Protein AF-0000000081359815 (afdb_homodimer)

Sequence (400 aa):
MDWKKIVKKVESFGQGLEFTFANTEEPLLNARNGKQDDYQICRSVARKHWDTMRAFYQKAAVAYSRGERAHAASLSETGKYYSKMAREADEKASREIFEARNKDIKNTVTIDLHGQHVKQAIGLLKLHLLLFTYIPSIQFLKVITGCGVDGPGKGKLKTSVLGLVVKEGIEWCEENAGTLLLRLDGLKEYSFVGGDDDPEMDWKKIVKKVESFGQGLEFTFANTEEPLLNARNGKQDDYQICRSVARKHWDTMRAFYQKAAVAYSRGERAHAASLSETGKYYSKMAREADEKASREIFEARNKDIKNTVTIDLHGQHVKQAIGLLKLHLLLFTYIPSIQFLKVITGCGVDGPGKGKLKTSVLGLVVKEGIEWCEENAGTLLLRLDGLKEYSFVGGDDDPE

Solvent-accessible surface area (backbone atoms only — not comparable to full-atom values): 21294 Å² total; per-residue (Å²): 126,66,56,65,62,51,36,49,35,48,49,63,31,38,69,64,44,44,66,70,64,47,80,66,72,82,65,83,65,78,65,77,63,64,83,72,60,48,55,55,61,45,39,43,64,18,49,52,27,45,51,52,15,50,52,27,42,52,53,14,51,52,31,41,76,72,67,37,54,68,61,15,50,53,30,38,51,52,15,52,50,27,44,52,51,16,50,54,35,41,51,51,24,47,48,51,50,39,48,66,60,32,68,78,50,81,20,50,45,61,46,44,43,52,88,46,55,56,71,60,36,50,48,53,48,51,49,51,55,56,56,38,32,73,34,64,60,43,34,29,41,33,41,29,38,41,38,40,93,87,34,72,70,65,14,70,45,41,46,52,50,48,50,52,36,57,73,63,66,46,52,68,48,74,79,48,69,28,28,37,39,33,50,48,82,33,85,61,86,59,67,75,68,77,49,84,68,68,80,126,125,67,55,66,61,50,37,47,36,48,48,64,31,38,68,65,43,44,65,71,65,45,79,66,73,80,65,81,67,78,64,74,67,62,84,72,59,48,54,55,59,47,39,43,65,17,49,52,27,44,52,51,16,50,51,26,42,50,52,14,51,52,30,41,77,72,66,36,55,69,61,15,50,54,31,39,51,52,14,50,52,26,44,53,51,15,49,52,37,40,51,51,24,47,49,50,51,37,47,67,60,32,69,80,48,79,19,50,44,62,45,44,43,53,90,47,55,56,72,60,36,49,48,55,49,52,49,52,56,58,58,38,30,72,35,63,59,43,34,30,42,32,41,28,38,40,36,42,92,89,33,72,68,67,15,70,45,42,47,52,53,50,50,52,36,56,74,64,66,46,51,68,48,73,80,48,67,28,30,37,38,32,50,47,81,33,85,62,85,57,67,74,63,77,49,86,67,70,79,126

Radius of gyration: 26.83 Å; Cα contacts (8 Å, |Δi|>4): 556; chains: 2; bounding box: 46×92×62 Å

Structure (mmCIF, N/CA/C/O backbone):
data_AF-0000000081359815-model_v1
#
loop_
_entity.id
_entity.type
_entity.pdbx_description
1 polymer 'SMR domain-containing protein isoform X1'
#
loop_
_atom_site.group_PDB
_atom_site.id
_atom_site.type_symbol
_atom_site.label_atom_id
_atom_site.label_alt_id
_atom_site.label_comp_id
_atom_site.label_asym_id
_atom_site.label_entity_id
_atom_site.label_seq_id
_atom_site.pdbx_PDB_ins_code
_atom_site.Cartn_x
_atom_site.Cartn_y
_atom_site.Cartn_z
_atom_site.occupancy
_atom_site.B_iso_or_equiv
_atom_site.auth_seq_id
_atom_site.auth_comp_id
_atom_site.auth_asym_id
_atom_site.auth_atom_id
_atom_site.pdbx_PDB_model_num
ATOM 1 N N . MET A 1 1 ? -7.145 -15.234 -10.781 1 45.88 1 MET A N 1
ATOM 2 C CA . MET A 1 1 ? -7.305 -13.844 -10.359 1 45.88 1 MET A CA 1
ATOM 3 C C . MET A 1 1 ? -7.41 -12.922 -11.562 1 45.88 1 MET A C 1
ATOM 5 O O . MET A 1 1 ? -6.68 -13.078 -12.539 1 45.88 1 MET A O 1
ATOM 9 N N . ASP A 1 2 ? -8.57 -12.516 -11.742 1 54.34 2 ASP A N 1
ATOM 10 C CA . ASP A 1 2 ? -8.703 -11.57 -12.852 1 54.34 2 ASP A CA 1
ATOM 11 C C . ASP A 1 2 ? -7.895 -10.305 -12.586 1 54.34 2 ASP A C 1
ATOM 13 O O . ASP A 1 2 ? -8.375 -9.383 -11.922 1 54.34 2 ASP A O 1
ATOM 17 N N . TRP A 1 3 ? -6.637 -10.422 -12.883 1 50.97 3 TRP A N 1
ATOM 18 C CA . TRP A 1 3 ? -5.688 -9.344 -12.625 1 50.97 3 TRP A CA 1
ATOM 19 C C . TRP A 1 3 ? -6.172 -8.039 -13.242 1 50.97 3 TRP A C 1
ATOM 21 O O . TRP A 1 3 ? -5.918 -6.957 -12.703 1 50.97 3 TRP A O 1
ATOM 31 N N . LYS A 1 4 ? -6.836 -8.227 -14.312 1 54.12 4 LYS A N 1
ATOM 32 C CA . LYS A 1 4 ? -7.348 -7.023 -14.961 1 54.12 4 LYS A CA 1
ATOM 33 C C . LYS A 1 4 ? -8.32 -6.281 -14.047 1 54.12 4 LYS A C 1
ATOM 35 O O . LYS A 1 4 ? -8.289 -5.051 -13.961 1 54.12 4 LYS A O 1
ATOM 40 N N . LYS A 1 5 ? -9.117 -7.105 -13.477 1 60.81 5 LYS A N 1
ATOM 41 C CA . LYS A 1 5 ? -10.102 -6.5 -12.578 1 60.81 5 LYS A CA 1
ATOM 42 C C . LYS A 1 5 ? -9.422 -5.867 -11.367 1 60.81 5 LYS A C 1
ATOM 44 O O . LYS A 1 5 ? -9.82 -4.789 -10.922 1 60.81 5 LYS A O 1
ATOM 49 N N . ILE A 1 6 ? -8.352 -6.402 -10.992 1 57.97 6 ILE A N 1
ATOM 50 C CA . ILE A 1 6 ? -7.613 -5.902 -9.836 1 57.97 6 ILE A CA 1
ATOM 51 C C . ILE A 1 6 ? -6.914 -4.59 -10.195 1 57.97 6 ILE A C 1
ATOM 53 O O . ILE A 1 6 ? -6.98 -3.617 -9.445 1 57.97 6 ILE A O 1
ATOM 57 N N . VAL A 1 7 ? -6.375 -4.504 -11.312 1 56.41 7 VAL A N 1
ATOM 58 C CA . VAL A 1 7 ? -5.652 -3.314 -11.758 1 56.41 7 VAL A CA 1
ATOM 59 C C . VAL A 1 7 ? -6.621 -2.141 -11.883 1 56.41 7 VAL A C 1
ATOM 61 O O . VAL A 1 7 ? -6.312 -1.026 -11.453 1 56.41 7 VAL A O 1
ATOM 64 N N . LYS A 1 8 ? -7.727 -2.432 -12.484 1 60.09 8 LYS A N 1
ATOM 65 C CA . LYS A 1 8 ? -8.719 -1.378 -12.672 1 60.09 8 LYS A CA 1
ATOM 66 C C . LYS A 1 8 ? -9.188 -0.821 -11.328 1 60.09 8 LYS A C 1
ATOM 68 O O . LYS A 1 8 ? -9.406 0.385 -11.195 1 60.09 8 LYS A O 1
ATOM 73 N N . LYS A 1 9 ? -9.242 -1.678 -10.492 1 61.84 9 LYS A N 1
ATOM 74 C CA . LYS A 1 9 ? -9.68 -1.272 -9.156 1 61.84 9 LYS A CA 1
ATOM 75 C C . LYS A 1 9 ? -8.617 -0.436 -8.453 1 61.84 9 LYS A C 1
ATOM 77 O O . LYS A 1 9 ? -8.93 0.573 -7.82 1 61.84 9 LYS A O 1
ATOM 82 N N . VAL A 1 10 ? -7.426 -0.801 -8.625 1 61.12 10 VAL A N 1
ATOM 83 C CA . VAL A 1 10 ? -6.316 -0.058 -8.039 1 61.12 10 VAL A CA 1
ATOM 84 C C . VAL A 1 10 ? -6.207 1.315 -8.695 1 61.12 10 VAL A C 1
ATOM 86 O O . VAL A 1 10 ? -6 2.322 -8.016 1 61.12 10 VAL A O 1
ATOM 89 N N . GLU A 1 11 ? -6.359 1.326 -9.969 1 58.09 11 GLU A N 1
ATOM 90 C CA . GLU A 1 11 ? -6.27 2.584 -10.703 1 58.09 11 GLU A CA 1
ATOM 91 C C . GLU A 1 11 ? -7.359 3.557 -10.266 1 58.09 11 GLU A C 1
ATOM 93 O O . GLU A 1 11 ? -7.109 4.758 -10.141 1 58.09 11 GLU A O 1
ATOM 98 N N . SER A 1 12 ? -8.461 3.066 -10.258 1 57.38 12 SER A N 1
ATOM 99 C CA . SER A 1 12 ? -9.562 3.918 -9.828 1 57.38 12 SER A CA 1
ATOM 100 C C . SER A 1 12 ? -9.312 4.477 -8.43 1 57.38 12 SER A C 1
ATOM 102 O O . SER A 1 12 ? -9.672 5.617 -8.141 1 57.38 12 SER A O 1
ATOM 104 N N . PHE A 1 13 ? -8.648 3.684 -7.715 1 58.06 13 PHE A N 1
ATOM 105 C CA . PHE A 1 13 ? -8.227 4.07 -6.371 1 58.06 13 PHE A CA 1
ATOM 106 C C . PHE A 1 13 ? -7.234 5.223 -6.426 1 58.06 13 PHE A C 1
ATOM 108 O O . PHE A 1 13 ? -7.328 6.168 -5.641 1 58.06 13 PHE A O 1
ATOM 115 N N . GLY A 1 14 ? -6.254 5.027 -7.277 1 56.94 14 GLY A N 1
ATOM 116 C CA . GLY A 1 14 ? -5.148 5.961 -7.418 1 56.94 14 GLY A CA 1
ATOM 117 C C . GLY A 1 14 ? -5.586 7.348 -7.852 1 56.94 14 GLY A C 1
ATOM 118 O O . GLY A 1 14 ? -4.941 8.344 -7.508 1 56.94 14 GLY A O 1
ATOM 119 N N . GLN A 1 15 ? -6.582 7.465 -8.68 1 53.34 15 GLN A N 1
ATOM 120 C CA . GLN A 1 15 ? -6.98 8.758 -9.227 1 53.34 15 GLN A CA 1
ATOM 121 C C . GLN A 1 15 ? -7.285 9.758 -8.117 1 53.34 15 GLN A C 1
ATOM 123 O O . GLN A 1 15 ? -7.031 10.953 -8.266 1 53.34 15 GLN A O 1
ATOM 128 N N . GLY A 1 16 ? -7.656 9.336 -6.98 1 48.97 16 GLY A N 1
ATOM 129 C CA . GLY A 1 16 ? -7.891 10.266 -5.891 1 48.97 16 GLY A CA 1
ATOM 130 C C . GLY A 1 16 ? -6.672 10.477 -5.012 1 48.97 16 GLY A C 1
ATOM 131 O O . GLY A 1 16 ? -6.527 11.531 -4.387 1 48.97 16 GLY A O 1
ATOM 132 N N . LEU A 1 17 ? -5.93 9.492 -5.035 1 55.75 17 LEU A N 1
ATOM 133 C CA . LEU A 1 17 ? -4.758 9.547 -4.168 1 55.75 17 LEU A CA 1
ATOM 134 C C . LEU A 1 17 ? -3.629 10.328 -4.832 1 55.75 17 LEU A C 1
ATOM 136 O O . LEU A 1 17 ? -2.76 10.875 -4.145 1 55.75 17 LEU A O 1
ATOM 140 N N . GLU A 1 18 ? -3.566 10.188 -6.172 1 52.34 18 GLU A N 1
ATOM 141 C CA . GLU A 1 18 ? -2.549 10.969 -6.871 1 52.34 18 GLU A CA 1
ATOM 142 C C . GLU A 1 18 ? -2.49 12.398 -6.348 1 52.34 18 GLU A C 1
ATOM 144 O O . GLU A 1 18 ? -1.418 13.008 -6.309 1 52.34 18 GLU A O 1
ATOM 149 N N . PHE A 1 19 ? -3.652 12.805 -6.09 1 45.56 19 PHE A N 1
ATOM 150 C CA . PHE A 1 19 ? -3.678 14.18 -5.594 1 45.56 19 PHE A CA 1
ATOM 151 C C . PHE A 1 19 ? -2.943 14.289 -4.262 1 45.56 19 PHE A C 1
ATOM 153 O O . PHE A 1 19 ? -2.381 15.336 -3.941 1 45.56 19 PHE A O 1
ATOM 160 N N . THR A 1 20 ? -3.141 13.211 -3.535 1 46.22 20 THR A N 1
ATOM 161 C CA . THR A 1 20 ? -2.535 13.328 -2.215 1 46.22 20 THR A CA 1
ATOM 162 C C . THR A 1 20 ? -1.015 13.414 -2.322 1 46.22 20 THR A C 1
ATOM 164 O O . THR A 1 20 ? -0.366 14.094 -1.528 1 46.22 20 THR A O 1
ATOM 167 N N . PHE A 1 21 ? -0.506 12.586 -3.225 1 44.91 21 PHE A N 1
ATOM 168 C CA . PHE A 1 21 ? 0.95 12.609 -3.305 1 44.91 21 PHE A CA 1
ATOM 169 C C . PHE A 1 21 ? 1.411 13.359 -4.551 1 44.91 21 PHE A C 1
ATOM 171 O O . PHE A 1 21 ? 2.592 13.32 -4.902 1 44.91 21 PHE A O 1
ATOM 178 N N . ALA A 1 22 ? 0.52 13.914 -5.254 1 40.59 22 ALA A N 1
ATOM 179 C CA . ALA A 1 22 ? 0.894 14.578 -6.5 1 40.59 22 ALA A CA 1
ATOM 180 C C . ALA A 1 22 ? 2.176 15.383 -6.328 1 40.59 22 ALA A C 1
ATOM 182 O O . ALA A 1 22 ? 2.41 15.969 -5.266 1 40.59 22 ALA A O 1
ATOM 183 N N . ASN A 1 23 ? 3.197 15.047 -7.18 1 39.53 23 ASN A N 1
ATOM 184 C CA . ASN A 1 23 ? 4.453 15.766 -7.336 1 39.53 23 ASN A CA 1
ATOM 185 C C . ASN A 1 23 ? 4.25 17.281 -7.223 1 39.53 23 ASN A C 1
ATOM 187 O O . ASN A 1 23 ? 3.529 17.875 -8.023 1 39.53 23 ASN A O 1
ATOM 191 N N . THR A 1 24 ? 4.156 17.734 -6.121 1 36.88 24 THR A N 1
ATOM 192 C CA . THR A 1 24 ? 4.242 19.172 -6.004 1 36.88 24 THR A CA 1
ATOM 193 C C . THR A 1 24 ? 5.297 19.734 -6.953 1 36.88 24 THR A C 1
ATOM 195 O O . THR A 1 24 ? 6.336 19.109 -7.172 1 36.88 24 THR A O 1
ATOM 198 N N . GLU A 1 25 ? 5.035 20.75 -7.754 1 37.25 25 GLU A N 1
ATOM 199 C CA . GLU A 1 25 ? 6.051 21.516 -8.477 1 37.25 25 GLU A CA 1
ATOM 200 C C . GLU A 1 25 ? 7.371 21.531 -7.719 1 37.25 25 GLU A C 1
ATOM 202 O O . GLU A 1 25 ? 7.43 21.125 -6.555 1 37.25 25 GLU A O 1
ATOM 207 N N . GLU A 1 26 ? 8.508 22.312 -8.18 1 36.88 26 GLU A N 1
ATOM 208 C CA . GLU A 1 26 ? 9.883 22.516 -7.754 1 36.88 26 GLU A CA 1
ATOM 209 C C . GLU A 1 26 ? 9.984 22.688 -6.242 1 36.88 26 GLU A C 1
ATOM 211 O O . GLU A 1 26 ? 9.367 23.594 -5.668 1 36.88 26 GLU A O 1
ATOM 216 N N . PRO A 1 27 ? 10.109 21.562 -5.574 1 37.97 27 PRO A N 1
ATOM 217 C CA . PRO A 1 27 ? 10.383 21.828 -4.164 1 37.97 27 PRO A CA 1
ATOM 218 C C . PRO A 1 27 ? 11.203 23.109 -3.953 1 37.97 27 PRO A C 1
ATOM 220 O O . PRO A 1 27 ? 12.055 23.438 -4.781 1 37.97 27 PRO A O 1
ATOM 223 N N . LEU A 1 28 ? 10.703 24.125 -3.461 1 38.22 28 LEU A N 1
ATOM 224 C CA . LEU A 1 28 ? 11.633 25.156 -3.014 1 38.22 28 LEU A CA 1
ATOM 225 C C . LEU A 1 28 ? 12.875 24.531 -2.383 1 38.22 28 LEU A C 1
ATOM 227 O O . LEU A 1 28 ? 12.828 24.047 -1.247 1 38.22 28 LEU A O 1
ATOM 231 N N . LEU A 1 29 ? 13.641 23.703 -3.137 1 37.12 29 LEU A N 1
ATOM 232 C CA . LEU A 1 29 ? 14.898 22.984 -2.922 1 37.12 29 LEU A CA 1
ATOM 233 C C . LEU A 1 29 ? 15.82 23.781 -2 1 37.12 29 LEU A C 1
ATOM 235 O O . LEU A 1 29 ? 16.891 23.297 -1.618 1 37.12 29 LEU A O 1
ATOM 239 N N . ASN A 1 30 ? 15.938 25.156 -2.172 1 36.94 30 ASN A N 1
ATOM 240 C CA . ASN A 1 30 ? 17.141 25.75 -1.586 1 36.94 30 ASN A CA 1
ATOM 241 C C . ASN A 1 30 ? 17.156 25.594 -0.069 1 36.94 30 ASN A C 1
ATOM 243 O O . ASN A 1 30 ? 17.891 26.297 0.625 1 36.94 30 ASN A O 1
ATOM 247 N N . ALA A 1 31 ? 16.188 25.25 0.562 1 34.91 31 ALA A N 1
ATOM 248 C CA . ALA A 1 31 ? 16.391 25.359 2.002 1 34.91 31 ALA A CA 1
ATOM 249 C C . ALA A 1 31 ? 17.375 24.312 2.508 1 34.91 31 ALA A C 1
ATOM 251 O O . ALA A 1 31 ? 16.984 23.203 2.879 1 34.91 31 ALA A O 1
ATOM 252 N N . ARG A 1 32 ? 18.469 24.016 1.939 1 37 32 ARG A N 1
ATOM 253 C CA . ARG A 1 32 ? 19.641 23.25 2.395 1 37 32 ARG A CA 1
ATOM 254 C C . ARG A 1 32 ? 19.797 23.375 3.906 1 37 32 ARG A C 1
ATOM 256 O O . ARG A 1 32 ? 20.766 22.844 4.469 1 37 32 ARG A O 1
ATOM 263 N N . ASN A 1 33 ? 19.547 24.578 4.484 1 37.06 33 ASN A N 1
ATOM 264 C CA . ASN A 1 33 ? 20.031 24.703 5.852 1 37.06 33 ASN A CA 1
ATOM 265 C C . ASN A 1 33 ? 19.266 23.781 6.805 1 37.06 33 ASN A C 1
ATOM 267 O O . ASN A 1 33 ? 18.188 23.297 6.473 1 37.06 33 ASN A O 1
ATOM 271 N N . GLY A 1 34 ? 19.438 23.75 8.188 1 39.88 34 GLY A N 1
ATOM 272 C CA . GLY A 1 34 ? 19.094 22.922 9.328 1 39.88 34 GLY A CA 1
ATOM 273 C C . GLY A 1 34 ? 17.625 22.562 9.375 1 39.88 34 GLY A C 1
ATOM 274 O O . GLY A 1 34 ? 16.781 23.281 8.797 1 39.88 34 GLY A O 1
ATOM 275 N N . LYS A 1 35 ? 17.125 21.125 9.586 1 51.62 35 LYS A N 1
ATOM 276 C CA . LYS A 1 35 ? 15.844 20.453 9.719 1 51.62 35 LYS A CA 1
ATOM 277 C C . LYS A 1 35 ? 14.766 21.406 10.234 1 51.62 35 LYS A C 1
ATOM 279 O O . LYS A 1 35 ? 13.617 21.359 9.789 1 51.62 35 LYS A O 1
ATOM 284 N N . GLN A 1 36 ? 15.055 22.156 11.211 1 53.03 36 GLN A N 1
ATOM 285 C CA . GLN A 1 36 ? 14.125 23.047 11.906 1 53.03 36 GLN A CA 1
ATOM 286 C C . GLN A 1 36 ? 13.688 24.203 11.008 1 53.03 36 GLN A C 1
ATOM 288 O O . GLN A 1 36 ? 12.523 24.594 11.023 1 53.03 36 GLN A O 1
ATOM 293 N N . ASP A 1 37 ? 14.539 24.719 10.18 1 55.94 37 ASP A N 1
ATOM 294 C CA . ASP A 1 37 ? 14.312 25.922 9.375 1 55.94 37 ASP A CA 1
ATOM 295 C C . ASP A 1 37 ? 13.414 25.625 8.18 1 55.94 37 ASP A C 1
ATOM 297 O O . ASP A 1 37 ? 12.602 26.453 7.781 1 55.94 37 ASP A O 1
ATOM 301 N N . ASP A 1 38 ? 13.328 24.344 7.773 1 63.19 38 ASP A N 1
ATOM 302 C CA . ASP A 1 38 ? 12.539 23.984 6.598 1 63.19 38 ASP A CA 1
ATOM 303 C C . ASP A 1 38 ? 11.055 23.922 6.93 1 63.19 38 ASP A C 1
ATOM 305 O O . ASP A 1 38 ? 10.219 24.344 6.125 1 63.19 38 ASP A O 1
ATOM 309 N N . TYR A 1 39 ? 10.812 23.75 8.133 1 73.69 39 TYR A N 1
ATOM 310 C CA . TYR A 1 39 ? 9.438 23.656 8.617 1 73.69 39 TYR A CA 1
ATOM 311 C C . TYR A 1 39 ? 8.75 25.016 8.586 1 73.69 39 TYR A C 1
ATOM 313 O O . TYR A 1 39 ? 7.613 25.125 8.125 1 73.69 39 TYR A O 1
ATOM 321 N N . GLN A 1 40 ? 9.5 25.953 9.055 1 76.88 40 GLN A N 1
ATOM 322 C CA . GLN A 1 40 ? 8.922 27.297 9.133 1 76.88 40 GLN A CA 1
ATOM 323 C C . GLN A 1 40 ? 8.758 27.906 7.738 1 76.88 40 GLN A C 1
ATOM 325 O O . GLN A 1 40 ? 7.785 28.609 7.48 1 76.88 40 GLN A O 1
ATOM 330 N N . ILE A 1 41 ? 9.68 27.5 6.953 1 79.25 41 ILE A N 1
ATOM 331 C CA . ILE A 1 41 ? 9.641 28.031 5.598 1 79.25 41 ILE A CA 1
ATOM 332 C C . ILE A 1 41 ? 8.445 27.453 4.844 1 79.25 41 ILE A C 1
ATOM 334 O O . ILE A 1 41 ? 7.707 28.172 4.176 1 79.25 41 ILE A O 1
ATOM 338 N N . CYS A 1 42 ? 8.18 26.219 5.094 1 79.88 42 CYS A N 1
ATOM 339 C CA . CYS A 1 42 ? 7.098 25.547 4.383 1 79.88 42 CYS A CA 1
ATOM 340 C C . CYS A 1 42 ? 5.742 26.078 4.828 1 79.88 42 CYS A C 1
ATOM 342 O O . CYS A 1 42 ? 4.809 26.156 4.031 1 79.88 42 CYS A O 1
ATOM 344 N N . ARG A 1 43 ? 5.793 26.578 6.004 1 89.56 43 ARG A N 1
ATOM 345 C CA . ARG A 1 43 ? 4.48 26.938 6.52 1 89.56 43 ARG A CA 1
ATOM 346 C C . ARG A 1 43 ? 4.293 28.453 6.527 1 89.56 43 ARG A C 1
ATOM 348 O O . ARG A 1 43 ? 3.273 28.953 7.008 1 89.56 43 ARG A O 1
ATOM 355 N N . SER A 1 44 ? 5.234 29.172 5.992 1 90.19 44 SER A N 1
ATOM 356 C CA . SER A 1 44 ? 5.188 30.625 6.008 1 90.19 44 SER A CA 1
ATOM 357 C C . SER A 1 44 ? 3.965 31.141 5.254 1 90.19 44 SER A C 1
ATOM 359 O O . SER A 1 44 ? 3.281 32.062 5.723 1 90.19 44 SER A O 1
ATOM 361 N N . VAL A 1 45 ? 3.707 30.531 4.129 1 91 45 VAL A N 1
ATOM 362 C CA . VAL A 1 45 ? 2.582 30.969 3.309 1 91 45 VAL A CA 1
ATOM 363 C C . VAL A 1 45 ? 1.273 30.75 4.062 1 91 45 VAL A C 1
ATOM 365 O O . VAL A 1 45 ? 0.433 31.641 4.145 1 91 45 VAL A O 1
ATOM 368 N N . ALA A 1 46 ? 1.172 29.609 4.617 1 92.31 46 ALA A N 1
ATOM 369 C CA . ALA A 1 46 ? -0.033 29.297 5.383 1 92.31 46 ALA A CA 1
ATOM 370 C C . ALA A 1 46 ? -0.197 30.25 6.566 1 92.31 46 ALA A C 1
ATOM 372 O O . ALA A 1 46 ? -1.293 30.75 6.816 1 92.31 46 ALA A O 1
ATOM 373 N N . ARG A 1 47 ? 0.854 30.562 7.219 1 92.94 47 ARG A N 1
ATOM 374 C CA . ARG A 1 47 ? 0.816 31.438 8.375 1 92.94 47 ARG A CA 1
ATOM 375 C C . ARG A 1 47 ? 0.334 32.844 7.984 1 92.94 47 ARG A C 1
ATOM 377 O O . ARG A 1 47 ? -0.488 33.438 8.68 1 92.94 47 ARG A O 1
ATOM 384 N N . LYS A 1 48 ? 0.869 33.25 6.914 1 93.94 48 LYS A N 1
ATOM 385 C CA . LYS A 1 48 ? 0.464 34.562 6.434 1 93.94 48 LYS A CA 1
ATOM 386 C C . LYS A 1 48 ? -1.036 34.625 6.152 1 93.94 48 LYS A C 1
ATOM 388 O O . LYS A 1 48 ? -1.712 35.562 6.523 1 93.94 48 LYS A O 1
ATOM 393 N N . HIS A 1 49 ? -1.513 33.562 5.547 1 95.12 49 HIS A N 1
ATOM 394 C CA . HIS A 1 49 ? -2.939 33.5 5.246 1 95.12 49 HIS A CA 1
ATOM 395 C C . HIS A 1 49 ? -3.77 33.438 6.523 1 95.12 49 HIS A C 1
ATOM 397 O O . HIS A 1 49 ? -4.805 34.094 6.633 1 95.12 49 HIS A O 1
ATOM 403 N N . TRP A 1 50 ? -3.301 32.719 7.477 1 95.38 50 TRP A N 1
ATOM 404 C CA . TRP A 1 50 ? -4.016 32.594 8.75 1 95.38 50 TRP A CA 1
ATOM 405 C C . TRP A 1 50 ? -4.039 33.938 9.461 1 95.38 50 TRP A C 1
ATOM 407 O O . TRP A 1 50 ? -5.062 34.344 10.031 1 95.38 50 TRP A O 1
ATOM 417 N N . ASP A 1 51 ? -2.93 34.594 9.438 1 96 51 ASP A N 1
ATOM 418 C CA . ASP A 1 51 ? -2.854 35.906 10.055 1 96 51 ASP A CA 1
ATOM 419 C C . ASP A 1 51 ? -3.826 36.906 9.391 1 96 51 ASP A C 1
ATOM 421 O O . ASP A 1 51 ? -4.535 37.625 10.07 1 96 51 ASP A O 1
ATOM 425 N N . THR A 1 52 ? -3.797 36.875 8.117 1 96.69 52 THR A N 1
ATOM 426 C CA . THR A 1 52 ? -4.707 37.719 7.367 1 96.69 52 THR A CA 1
ATOM 427 C C . THR A 1 52 ? -6.156 37.406 7.695 1 96.69 52 THR A C 1
ATOM 429 O O . THR A 1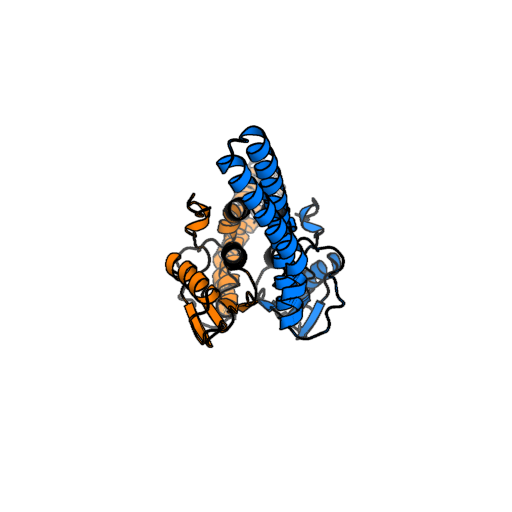 52 ? -6.98 38.281 7.883 1 96.69 52 THR A O 1
ATOM 432 N N . MET A 1 53 ? -6.492 36.125 7.758 1 97.19 53 MET A N 1
ATOM 433 C CA . MET A 1 53 ? -7.828 35.656 8.125 1 97.19 53 MET A CA 1
ATOM 434 C C . MET A 1 53 ? -8.242 36.219 9.484 1 97.19 53 MET A C 1
ATOM 436 O O . MET A 1 53 ? -9.32 36.781 9.617 1 97.19 53 MET A O 1
ATOM 440 N N . ARG A 1 54 ? -7.336 36.125 10.391 1 97.06 54 ARG A N 1
ATOM 441 C CA . ARG A 1 54 ? -7.617 36.594 11.75 1 97.06 54 ARG A CA 1
ATOM 442 C C . ARG A 1 54 ? -7.875 38.094 11.781 1 97.06 54 ARG A C 1
ATOM 444 O O . ARG A 1 54 ? -8.766 38.562 12.492 1 97.06 54 ARG A O 1
ATOM 451 N N . ALA A 1 55 ? -7.066 38.781 11.039 1 97.38 55 ALA A N 1
ATOM 452 C CA . ALA A 1 55 ? -7.242 40.219 10.961 1 97.38 55 ALA A CA 1
ATOM 453 C C . ALA A 1 55 ? -8.633 40.594 10.445 1 97.38 55 ALA A C 1
ATOM 455 O O . ALA A 1 55 ? -9.297 41.469 11 1 97.38 55 ALA A O 1
ATOM 456 N N . PHE A 1 56 ? -9.047 39.844 9.453 1 97.38 56 PHE A N 1
ATOM 457 C CA . PHE A 1 56 ? -10.336 40.156 8.859 1 97.38 56 PHE A CA 1
ATOM 458 C C . PHE A 1 56 ? -11.477 39.75 9.797 1 97.38 56 PHE A C 1
ATOM 460 O O . PHE A 1 56 ? -12.477 40.469 9.898 1 97.38 56 PHE A O 1
ATOM 467 N N . TYR A 1 57 ? -11.344 38.719 10.5 1 97.56 57 TYR A N 1
ATOM 468 C CA . TYR A 1 57 ? -12.375 38.312 11.453 1 97.56 57 TYR A CA 1
ATOM 469 C C . TYR A 1 57 ? -12.453 39.312 12.609 1 97.56 57 TYR A C 1
ATOM 471 O O . TYR A 1 57 ? -13.547 39.594 13.102 1 97.56 57 TYR A O 1
ATOM 479 N N . GLN A 1 58 ? -11.281 39.781 13.008 1 97.56 58 GLN A N 1
ATOM 480 C CA . GLN A 1 58 ? -11.258 40.781 14.062 1 97.56 58 GLN A CA 1
ATOM 481 C C . GLN A 1 58 ? -11.945 42.062 13.609 1 97.56 58 GLN A C 1
ATOM 483 O O . GLN A 1 58 ? -12.742 42.656 14.352 1 97.56 58 GLN A O 1
ATOM 488 N N . LYS A 1 59 ? -11.648 42.531 12.422 1 97.38 59 LYS A N 1
ATOM 489 C CA . LYS A 1 59 ? -12.289 43.719 11.859 1 97.38 59 LYS A CA 1
ATOM 490 C C . LYS A 1 59 ? -13.805 43.5 11.75 1 97.38 59 LYS A C 1
ATOM 492 O O . LYS A 1 59 ? -14.578 44.438 12 1 97.38 59 LYS A O 1
ATOM 497 N N . ALA A 1 60 ? -14.172 42.25 11.383 1 97.62 60 ALA A N 1
ATOM 498 C CA . ALA A 1 60 ? -15.594 41.938 11.258 1 97.62 60 ALA A CA 1
ATOM 499 C C . ALA A 1 60 ? -16.297 42.031 12.617 1 97.62 60 ALA A C 1
ATOM 501 O O . ALA A 1 60 ? -17.406 42.562 12.711 1 97.62 60 ALA A O 1
ATOM 502 N N . ALA A 1 61 ? -15.633 41.562 13.641 1 97.5 61 ALA A N 1
ATOM 503 C CA . ALA A 1 61 ? -16.188 41.625 14.992 1 97.5 61 ALA A CA 1
ATOM 504 C C . ALA A 1 61 ? -16.375 43.062 15.461 1 97.5 61 ALA A C 1
ATOM 506 O O . ALA A 1 61 ? -17.406 43.375 16.047 1 97.5 61 ALA A O 1
ATOM 507 N N . VAL A 1 62 ? -15.406 43.875 15.164 1 97.12 62 VAL A N 1
ATOM 508 C CA . VAL A 1 62 ? -15.469 45.281 15.539 1 97.12 62 VAL A CA 1
ATOM 509 C C . VAL A 1 62 ? -16.609 45.969 14.797 1 97.12 62 VAL A C 1
ATOM 511 O O . VAL A 1 62 ? -17.406 46.688 15.398 1 97.12 62 VAL A O 1
ATOM 514 N N . ALA A 1 63 ? -16.734 45.75 13.484 1 97.5 63 ALA A N 1
ATOM 515 C CA . ALA A 1 63 ? -17.812 46.312 12.68 1 97.5 63 ALA A CA 1
ATOM 516 C C . ALA A 1 63 ? -19.188 45.875 13.195 1 97.5 63 ALA A C 1
ATOM 518 O O . ALA A 1 63 ? -20.125 46.688 13.25 1 97.5 63 ALA A O 1
ATOM 519 N N . TYR A 1 64 ? -19.25 44.719 13.578 1 97.75 64 TYR A N 1
ATOM 520 C CA . TYR A 1 64 ? -20.516 44.188 14.094 1 97.75 64 TYR A CA 1
ATOM 521 C C . TYR A 1 64 ? -20.906 44.875 15.398 1 97.75 64 TYR A C 1
ATOM 523 O O . TYR A 1 64 ? -22.062 45.25 15.586 1 97.75 64 TYR A O 1
ATOM 531 N N . SER A 1 65 ? -19.906 45.062 16.266 1 97.31 65 SER A N 1
ATOM 532 C CA . SER A 1 65 ? -20.156 45.688 17.562 1 97.31 65 SER A CA 1
ATOM 533 C C . SER A 1 65 ? -20.578 47.125 17.391 1 97.31 65 SER A C 1
ATOM 535 O O . SER A 1 65 ? -21.297 47.688 18.234 1 97.31 65 SER A O 1
ATOM 537 N N . ARG A 1 66 ? -20.266 47.75 16.203 1 96.81 66 ARG A N 1
ATOM 538 C CA . ARG A 1 66 ? -20.609 49.156 15.898 1 96.81 66 ARG A CA 1
ATOM 539 C C . ARG A 1 66 ? -21.953 49.219 15.18 1 96.81 66 ARG A C 1
ATOM 541 O O . ARG A 1 66 ? -22.375 50.312 14.781 1 96.81 66 ARG A O 1
ATOM 548 N N . GLY A 1 67 ? -22.531 48.062 14.914 1 96.69 67 GLY A N 1
ATOM 549 C CA . GLY A 1 67 ? -23.828 48.031 14.273 1 96.69 67 GLY A CA 1
ATOM 550 C C . GLY A 1 67 ? -23.75 48 12.758 1 96.69 67 GLY A C 1
ATOM 551 O O . GLY A 1 67 ? -24.766 48.094 12.07 1 96.69 67 GLY A O 1
ATOM 552 N N . GLU A 1 68 ? -22.547 47.938 12.195 1 96.88 68 GLU A N 1
ATOM 553 C CA . GLU A 1 68 ? -22.328 47.875 10.75 1 96.88 68 GLU A CA 1
ATOM 554 C C . GLU A 1 68 ? -22.453 46.469 10.203 1 96.88 68 GLU A C 1
ATOM 556 O O . GLU A 1 68 ? -21.484 45.906 9.703 1 96.88 68 GLU A O 1
ATOM 561 N N . ARG A 1 69 ? -23.625 45.969 10.164 1 96.69 69 ARG A N 1
ATOM 562 C CA . ARG A 1 69 ? -23.891 44.562 9.906 1 96.69 69 ARG A CA 1
ATOM 563 C C . ARG A 1 69 ? -23.469 44.156 8.5 1 96.69 69 ARG A C 1
ATOM 565 O O . ARG A 1 69 ? -22.828 43.125 8.305 1 96.69 69 ARG A O 1
ATOM 572 N N . ALA A 1 70 ? -23.797 45.031 7.59 1 96.94 70 ALA A N 1
ATOM 573 C CA . ALA A 1 70 ? -23.453 44.75 6.203 1 96.94 70 ALA A CA 1
ATOM 574 C C . ALA A 1 70 ? -21.938 44.719 6 1 96.94 70 ALA A C 1
ATOM 576 O O . ALA A 1 70 ? -21.406 43.844 5.324 1 96.94 70 ALA A O 1
ATOM 577 N N . HIS A 1 71 ? -21.281 45.688 6.547 1 96.75 71 HIS A N 1
ATOM 578 C CA . HIS A 1 71 ? -19.828 45.781 6.465 1 96.75 71 HIS A CA 1
ATOM 579 C C . HIS A 1 71 ? -19.172 44.625 7.184 1 96.75 71 HIS A C 1
ATOM 581 O O . HIS A 1 71 ? -18.219 44.031 6.672 1 96.75 71 HIS A O 1
ATOM 587 N N . ALA A 1 72 ? -19.688 44.125 8.305 1 97.81 72 ALA A N 1
ATOM 588 C CA . ALA A 1 72 ? -19.203 43 9.062 1 97.81 72 ALA A CA 1
ATOM 589 C C . ALA A 1 72 ? -19.328 41.719 8.25 1 97.81 72 ALA A C 1
ATOM 591 O O . ALA A 1 72 ? -18.406 40.875 8.242 1 97.81 72 ALA A O 1
ATOM 592 N N . ALA A 1 73 ? -20.422 41.656 7.543 1 97.81 73 ALA A N 1
ATOM 593 C CA . ALA A 1 73 ? -20.656 40.469 6.715 1 97.81 73 ALA A CA 1
ATOM 594 C C . ALA A 1 73 ? -19.641 40.375 5.582 1 97.81 73 ALA A C 1
ATOM 596 O O . ALA A 1 73 ? -19.125 39.312 5.277 1 97.81 73 ALA A O 1
ATOM 597 N N . SER A 1 74 ? -19.375 41.531 5.027 1 97.19 74 SER A N 1
ATOM 598 C CA . SER A 1 74 ? -18.406 41.594 3.938 1 97.19 74 SER A CA 1
ATOM 599 C C . SER A 1 74 ? -17.016 41.188 4.426 1 97.19 74 SER A C 1
ATOM 601 O O . SER A 1 74 ? -16.312 40.438 3.773 1 97.19 74 SER A O 1
ATOM 603 N N . LEU A 1 75 ? -16.594 41.688 5.586 1 97.69 75 LEU A N 1
ATOM 604 C CA . LEU A 1 75 ? -15.305 41.375 6.172 1 97.69 75 LEU A CA 1
ATOM 605 C C . LEU A 1 75 ? -15.219 39.906 6.543 1 97.69 75 LEU A C 1
ATOM 607 O O . LEU A 1 75 ? -14.172 39.281 6.348 1 97.69 75 LEU A O 1
ATOM 611 N N . SER A 1 76 ? -16.297 39.312 7.008 1 97.69 76 SER A N 1
ATOM 612 C CA . SER A 1 76 ? -16.359 37.906 7.375 1 97.69 76 SER A CA 1
ATOM 613 C C . SER A 1 76 ? -16.188 37.031 6.152 1 97.69 76 SER A C 1
ATOM 615 O O . SER A 1 76 ? -15.523 36 6.215 1 97.69 76 SER A O 1
ATOM 617 N N . GLU A 1 77 ? -16.75 37.5 5.062 1 97.69 77 GLU A N 1
ATOM 618 C CA . GLU A 1 77 ? -16.609 36.75 3.822 1 97.69 77 GLU A CA 1
ATOM 619 C C . GLU A 1 77 ? -15.164 36.719 3.342 1 97.69 77 GLU A C 1
ATOM 621 O O . GLU A 1 77 ? -14.68 35.719 2.842 1 97.69 77 GLU A O 1
ATOM 626 N N . THR A 1 78 ? -14.555 37.844 3.504 1 96.56 78 THR A N 1
ATOM 627 C CA . THR A 1 78 ? -13.141 37.938 3.148 1 96.56 78 THR A CA 1
ATOM 628 C C . THR A 1 78 ? -12.305 37.031 4.066 1 96.56 78 THR A C 1
ATOM 630 O O . THR A 1 78 ? -11.352 36.406 3.621 1 96.56 78 THR A O 1
ATOM 633 N N . GLY A 1 79 ? -12.641 37 5.32 1 97.19 79 GLY A N 1
ATOM 634 C CA . GLY A 1 79 ? -11.984 36.094 6.254 1 97.19 79 GLY A CA 1
ATOM 635 C C . GLY A 1 79 ? -12.133 34.625 5.875 1 97.19 79 GLY A C 1
ATOM 636 O O . GLY A 1 79 ? -11.18 33.875 5.965 1 97.19 79 GLY A O 1
ATOM 637 N N . LYS A 1 80 ? -13.367 34.344 5.434 1 97.38 80 LYS A N 1
ATOM 638 C CA . LYS A 1 80 ? -13.633 32.969 4.98 1 97.38 80 LYS A CA 1
ATOM 639 C C . LYS A 1 80 ? -12.766 32.625 3.771 1 97.38 80 LYS A C 1
ATOM 641 O O . LYS A 1 80 ? -12.273 31.5 3.66 1 97.38 80 LYS A O 1
ATOM 646 N N . TYR A 1 81 ? -12.641 33.594 2.93 1 95.88 81 TYR A N 1
ATOM 647 C CA . TYR A 1 81 ? -11.789 33.406 1.758 1 95.88 81 TYR A CA 1
ATOM 648 C C . TYR A 1 81 ? -10.359 33.094 2.168 1 95.88 81 TYR A C 1
ATOM 650 O O . TYR A 1 81 ? -9.758 32.125 1.667 1 95.88 81 TYR A O 1
ATOM 658 N N . TYR A 1 82 ? -9.797 33.781 3.082 1 95.62 82 TYR A N 1
ATOM 659 C CA . TYR A 1 82 ? -8.422 33.562 3.504 1 95.62 82 TYR A CA 1
ATOM 660 C C . TYR A 1 82 ? -8.289 32.281 4.336 1 95.62 82 TYR A C 1
ATOM 662 O O . TYR A 1 82 ? -7.238 31.641 4.34 1 95.62 82 TYR A O 1
ATOM 670 N N . SER A 1 83 ? -9.344 31.922 4.992 1 96.31 83 SER A N 1
ATOM 671 C CA . SER A 1 83 ? -9.352 30.641 5.684 1 96.31 83 SER A CA 1
ATOM 672 C C . SER A 1 83 ? -9.148 29.484 4.707 1 96.31 83 SER A C 1
ATOM 674 O O . SER A 1 83 ? -8.359 28.578 4.961 1 96.31 83 SER A O 1
ATOM 676 N N . LYS A 1 84 ? -9.875 29.562 3.631 1 95 84 LYS A N 1
ATOM 677 C CA . LYS A 1 84 ? -9.742 28.547 2.594 1 95 84 LYS A CA 1
ATOM 678 C C . LYS A 1 84 ? -8.328 28.531 2.027 1 95 84 LYS A C 1
ATOM 680 O O . LYS A 1 84 ? -7.73 27.469 1.869 1 95 84 LYS A O 1
ATOM 685 N N . MET A 1 85 ? -7.805 29.703 1.8 1 93.81 85 MET A N 1
ATOM 686 C CA . MET A 1 85 ? -6.449 29.797 1.271 1 93.81 85 MET A CA 1
ATOM 687 C C . MET A 1 85 ? -5.434 29.25 2.266 1 93.81 85 MET A C 1
ATOM 689 O O . MET A 1 85 ? -4.469 28.594 1.871 1 93.81 85 MET A O 1
ATOM 693 N N . ALA A 1 86 ? -5.684 29.516 3.496 1 93.12 86 ALA A N 1
ATOM 694 C CA . ALA A 1 86 ? -4.785 29.047 4.547 1 93.12 86 ALA A CA 1
ATOM 695 C C . ALA A 1 86 ? -4.797 27.516 4.641 1 93.12 86 ALA A C 1
ATOM 697 O O . ALA A 1 86 ? -3.746 26.891 4.781 1 93.12 86 ALA A O 1
ATOM 698 N N . ARG A 1 87 ? -5.941 27.016 4.504 1 91.56 87 ARG A N 1
ATOM 699 C CA . ARG A 1 87 ? -6.082 25.562 4.57 1 91.56 87 ARG A CA 1
ATOM 700 C C . ARG A 1 87 ? -5.375 24.891 3.398 1 91.56 87 ARG A C 1
ATOM 702 O O . ARG A 1 87 ? -4.664 23.906 3.584 1 91.56 87 ARG A O 1
ATOM 709 N N . GLU A 1 88 ? -5.57 25.422 2.273 1 89.81 88 GLU A N 1
ATOM 710 C CA . GLU A 1 88 ? -4.922 24.891 1.083 1 89.81 88 GLU A CA 1
ATOM 711 C C . GLU A 1 88 ? -3.402 24.969 1.195 1 89.81 88 GLU A C 1
ATOM 713 O O . GLU A 1 88 ? -2.693 24.016 0.86 1 89.81 88 GLU 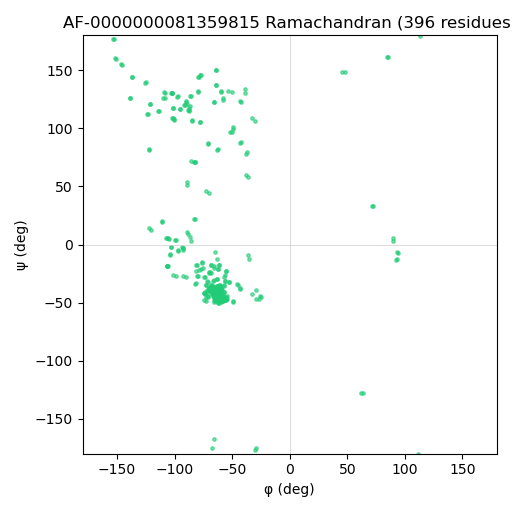A O 1
ATOM 718 N N . ALA A 1 89 ? -2.975 26.094 1.658 1 89.19 89 ALA A N 1
ATOM 719 C CA . ALA A 1 89 ? -1.539 26.297 1.843 1 89.19 89 ALA A CA 1
ATOM 720 C C . ALA A 1 89 ? -0.99 25.344 2.906 1 89.19 89 ALA A C 1
ATOM 722 O O . ALA A 1 89 ? 0.125 24.828 2.775 1 89.19 89 ALA A O 1
ATOM 723 N N . ASP A 1 90 ? -1.736 25.141 3.91 1 89.69 90 ASP A N 1
ATOM 724 C CA . ASP A 1 90 ? -1.342 24.219 4.977 1 89.69 90 ASP A CA 1
ATOM 725 C C . ASP A 1 90 ? -1.226 22.797 4.461 1 89.69 90 ASP A C 1
ATOM 727 O O . ASP A 1 90 ? -0.309 22.062 4.84 1 89.69 90 ASP A O 1
ATOM 731 N N . GLU A 1 91 ? -2.125 22.422 3.68 1 87.94 91 GLU A N 1
ATOM 732 C CA . GLU A 1 91 ? -2.084 21.109 3.072 1 87.94 91 GLU A CA 1
ATOM 733 C C . GLU A 1 91 ? -0.842 20.938 2.201 1 87.94 91 GLU A C 1
ATOM 735 O O . GLU A 1 91 ? -0.176 19.891 2.26 1 87.94 91 GLU A O 1
ATOM 740 N N . LYS A 1 92 ? -0.653 21.922 1.451 1 86.62 92 LYS A N 1
ATOM 741 C CA . LYS A 1 92 ? 0.537 21.875 0.605 1 86.62 92 LYS A CA 1
ATOM 742 C C . LYS A 1 92 ? 1.807 21.781 1.446 1 86.62 92 LYS A C 1
ATOM 744 O O . LYS A 1 92 ? 2.693 20.984 1.152 1 86.62 92 LYS A O 1
ATOM 749 N N . ALA A 1 93 ? 1.838 22.609 2.42 1 89.06 93 ALA A N 1
ATOM 750 C CA . ALA A 1 93 ? 2.988 22.578 3.32 1 89.06 93 ALA A CA 1
ATOM 751 C C . ALA A 1 93 ? 3.152 21.203 3.963 1 89.06 93 ALA A C 1
ATOM 753 O O . ALA A 1 93 ? 4.27 20.703 4.086 1 89.06 93 ALA A O 1
ATOM 754 N N . SER A 1 94 ? 2.09 20.609 4.406 1 88.88 94 SER A N 1
ATOM 755 C CA . SER A 1 94 ? 2.1 19.281 5.02 1 88.88 94 SER A CA 1
ATOM 756 C C . SER A 1 94 ? 2.73 18.25 4.094 1 88.88 94 SER A C 1
ATOM 758 O O . SER A 1 94 ? 3.588 17.469 4.516 1 88.88 94 SER A O 1
ATOM 760 N N . ARG A 1 95 ? 2.363 18.297 2.893 1 85.62 95 ARG A N 1
ATOM 761 C CA . ARG A 1 95 ? 2.887 17.359 1.905 1 85.62 95 ARG A CA 1
ATOM 762 C C . ARG A 1 95 ? 4.387 17.562 1.703 1 85.62 95 ARG A C 1
ATOM 764 O O . ARG A 1 95 ? 5.145 16.594 1.657 1 85.62 95 ARG A O 1
ATOM 771 N N . GLU A 1 96 ? 4.715 18.75 1.586 1 87.44 96 GLU A N 1
ATOM 772 C CA . GLU A 1 96 ? 6.125 19.062 1.366 1 87.44 96 GLU A CA 1
ATOM 773 C C . GLU A 1 96 ? 6.977 18.641 2.557 1 87.44 96 GLU A C 1
ATOM 775 O O . GLU A 1 96 ? 8.07 18.094 2.379 1 87.44 96 GLU A O 1
ATOM 780 N N . ILE A 1 97 ? 6.508 18.875 3.664 1 89.44 97 ILE A N 1
ATOM 781 C CA . ILE A 1 97 ? 7.211 18.5 4.883 1 89.44 97 ILE A CA 1
ATOM 782 C C . ILE A 1 97 ? 7.332 16.984 4.949 1 89.44 97 ILE A C 1
ATOM 784 O O . ILE A 1 97 ? 8.406 16.453 5.25 1 89.44 97 ILE A O 1
ATOM 788 N N . PHE A 1 98 ? 6.289 16.344 4.676 1 91.25 98 PHE A N 1
ATOM 789 C CA . PHE A 1 98 ? 6.289 14.883 4.699 1 91.25 98 PHE A CA 1
ATOM 790 C C . PHE A 1 98 ? 7.309 14.328 3.715 1 91.25 98 PHE A C 1
ATOM 792 O O . PHE A 1 98 ? 8.094 13.438 4.059 1 91.25 98 PHE A O 1
ATOM 799 N N . GLU A 1 99 ? 7.234 14.828 2.557 1 88 99 GLU A N 1
ATOM 800 C CA . GLU A 1 99 ? 8.172 14.383 1.531 1 88 99 GLU A CA 1
ATOM 801 C C . GLU A 1 99 ? 9.617 14.617 1.958 1 88 99 GLU A C 1
ATOM 803 O O . GLU A 1 99 ? 10.461 13.727 1.833 1 88 99 GLU A O 1
ATOM 808 N N . ALA A 1 100 ? 9.891 15.742 2.404 1 87.19 100 ALA A N 1
ATOM 809 C CA . ALA A 1 100 ? 11.25 16.109 2.801 1 87.19 100 ALA A CA 1
ATOM 810 C C . ALA A 1 100 ? 11.758 15.211 3.922 1 87.19 100 ALA A C 1
ATOM 812 O O . ALA A 1 100 ? 12.922 14.812 3.924 1 87.19 100 ALA A O 1
ATOM 813 N N . ARG A 1 101 ? 10.922 14.891 4.812 1 89.56 101 ARG A N 1
ATOM 814 C CA . ARG A 1 101 ? 11.328 14.117 5.98 1 89.56 101 ARG A CA 1
ATOM 815 C C . ARG A 1 101 ? 11.438 12.633 5.648 1 89.56 101 ARG A C 1
ATOM 817 O O . ARG A 1 101 ? 12.203 11.906 6.277 1 89.56 101 ARG A O 1
ATOM 824 N N . ASN A 1 102 ? 10.68 12.242 4.676 1 92.25 102 ASN A N 1
ATOM 825 C CA . ASN A 1 102 ? 10.578 10.812 4.426 1 92.25 102 ASN A CA 1
ATOM 826 C C . ASN A 1 102 ? 11.391 10.398 3.201 1 92.25 102 ASN A C 1
ATOM 828 O O . ASN A 1 102 ? 11.641 9.211 2.99 1 92.25 102 ASN A O 1
ATOM 832 N N . LYS A 1 103 ? 11.898 11.305 2.459 1 87.81 103 LYS A N 1
ATOM 833 C CA . LYS A 1 103 ? 12.562 11 1.197 1 87.81 103 LYS A CA 1
ATOM 834 C C . LYS A 1 103 ? 13.812 10.148 1.426 1 87.81 103 LYS A C 1
ATOM 836 O O . LYS A 1 103 ? 14.18 9.336 0.573 1 87.81 103 LYS A O 1
ATOM 841 N N . ASP A 1 104 ? 14.453 10.289 2.572 1 91.56 104 ASP A N 1
ATOM 842 C CA . ASP A 1 104 ? 15.711 9.586 2.797 1 91.56 104 ASP A CA 1
ATOM 843 C C . ASP A 1 104 ? 15.477 8.297 3.58 1 91.56 104 ASP A C 1
ATOM 845 O O . ASP A 1 104 ? 16.422 7.559 3.869 1 91.56 104 ASP A O 1
ATOM 849 N N . ILE A 1 105 ? 14.25 8.078 4.012 1 94.38 105 ILE A N 1
ATOM 850 C CA . ILE A 1 105 ? 13.93 6.801 4.648 1 94.38 105 ILE A CA 1
ATOM 851 C C . ILE A 1 105 ? 13.75 5.723 3.584 1 94.38 105 ILE A C 1
ATOM 853 O O . ILE A 1 105 ? 12.781 5.738 2.826 1 94.38 105 ILE A O 1
ATOM 857 N N . LYS A 1 106 ? 14.727 4.848 3.469 1 93.56 106 LYS A N 1
ATOM 858 C CA . LYS A 1 106 ? 14.758 3.842 2.41 1 93.56 106 LYS A CA 1
ATOM 859 C C . LYS A 1 106 ? 13.891 2.637 2.771 1 93.56 106 LYS A C 1
ATOM 861 O O . LYS A 1 106 ? 14.414 1.541 2.996 1 93.56 106 LYS A O 1
ATOM 866 N N . ASN A 1 107 ? 12.555 2.865 2.746 1 96.75 107 ASN A N 1
ATOM 867 C CA . ASN A 1 107 ? 11.633 1.766 3.004 1 96.75 107 ASN A CA 1
ATOM 868 C C . ASN A 1 107 ? 11.695 0.707 1.907 1 96.75 107 ASN A C 1
ATOM 870 O O . ASN A 1 107 ? 11.578 1.025 0.723 1 96.75 107 ASN A O 1
ATOM 874 N N . THR A 1 108 ? 12 -0.558 2.307 1 97.25 108 THR A N 1
ATOM 875 C CA . THR A 1 108 ? 12.062 -1.69 1.39 1 97.25 108 THR A CA 1
ATOM 876 C C . THR A 1 108 ? 11.078 -2.777 1.806 1 97.25 108 THR A C 1
ATOM 878 O O . THR A 1 108 ? 11.086 -3.225 2.955 1 97.25 108 THR A O 1
ATOM 881 N N . VAL A 1 109 ? 10.156 -3.098 0.891 1 97.31 109 VAL A N 1
ATOM 882 C CA . VAL A 1 109 ? 9.266 -4.234 1.111 1 97.31 109 VAL A CA 1
ATOM 883 C C . VAL A 1 109 ? 9.805 -5.461 0.376 1 97.31 109 VAL A C 1
ATOM 885 O O . VAL A 1 109 ? 10.172 -5.379 -0.798 1 97.31 109 VAL A O 1
ATOM 888 N N . THR A 1 110 ? 9.961 -6.555 1.085 1 97.94 110 THR A N 1
ATOM 889 C CA . THR A 1 110 ? 10.453 -7.805 0.511 1 97.94 110 THR A CA 1
ATOM 890 C C . THR A 1 110 ? 9.305 -8.781 0.284 1 97.94 110 THR A C 1
ATOM 892 O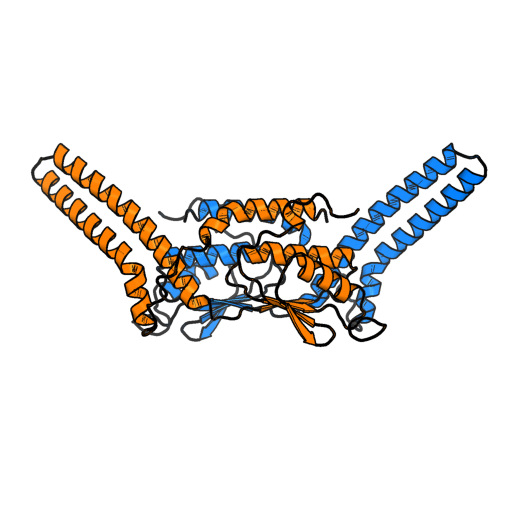 O . THR A 1 110 ? 8.469 -8.984 1.171 1 97.94 110 THR A O 1
ATOM 895 N N . ILE A 1 111 ? 9.242 -9.328 -0.898 1 96.81 111 ILE A N 1
ATOM 896 C CA . ILE A 1 111 ? 8.281 -10.398 -1.152 1 96.81 111 ILE A CA 1
ATOM 897 C C . ILE A 1 111 ? 9.016 -11.617 -1.704 1 96.81 111 ILE A C 1
ATOM 899 O O . ILE A 1 111 ? 9.969 -11.484 -2.475 1 96.81 111 ILE A O 1
ATOM 903 N N . ASP A 1 112 ? 8.664 -12.766 -1.269 1 96 112 ASP A N 1
ATOM 904 C CA . ASP A 1 112 ? 9.188 -14.047 -1.729 1 96 112 ASP A CA 1
ATOM 905 C C . ASP A 1 112 ? 8.219 -14.727 -2.693 1 96 112 ASP A C 1
ATOM 907 O O . ASP A 1 112 ? 7.148 -15.18 -2.285 1 96 112 ASP A O 1
ATOM 911 N N . LEU A 1 113 ? 8.594 -14.75 -3.928 1 94.06 113 LEU A N 1
ATOM 912 C CA . LEU A 1 113 ? 7.746 -15.352 -4.953 1 94.06 113 LEU A CA 1
ATOM 913 C C . LEU A 1 113 ? 8.219 -16.766 -5.285 1 94.06 113 LEU A C 1
ATOM 915 O O . LEU A 1 113 ? 7.664 -17.422 -6.172 1 94.06 113 LEU A O 1
ATOM 919 N N . HIS A 1 114 ? 9.219 -17.203 -4.547 1 91.5 114 HIS A N 1
ATOM 920 C CA . HIS A 1 114 ? 9.781 -18.516 -4.832 1 91.5 114 HIS A CA 1
ATOM 921 C C . HIS A 1 114 ? 8.727 -19.609 -4.699 1 91.5 114 HIS A C 1
ATOM 923 O O . HIS A 1 114 ? 7.992 -19.641 -3.711 1 91.5 114 HIS A O 1
ATOM 929 N N . GLY A 1 115 ? 8.656 -20.453 -5.652 1 85.38 115 GLY A N 1
ATOM 930 C CA . GLY A 1 115 ? 7.707 -21.547 -5.633 1 85.38 115 GLY A CA 1
ATOM 931 C C . GLY A 1 115 ? 6.402 -21.219 -6.336 1 85.38 115 GLY A C 1
ATOM 932 O O . GLY A 1 115 ? 5.559 -22.109 -6.527 1 85.38 115 GLY A O 1
ATOM 933 N N . GLN A 1 116 ? 6.238 -20.016 -6.742 1 90.25 116 GLN A N 1
ATOM 934 C CA . GLN A 1 116 ? 5.051 -19.609 -7.492 1 90.25 116 GLN A CA 1
ATOM 935 C C . GLN A 1 116 ? 5.164 -20 -8.961 1 90.25 116 GLN A C 1
ATOM 937 O O . GLN A 1 116 ? 6.266 -20.047 -9.516 1 90.25 116 GLN A O 1
ATOM 942 N N . HIS A 1 117 ? 4.016 -20.375 -9.492 1 89.19 117 HIS A N 1
ATOM 943 C CA . HIS A 1 117 ? 3.98 -20.391 -10.953 1 89.19 117 HIS A CA 1
ATOM 944 C C . HIS A 1 117 ? 4.168 -18.984 -11.531 1 89.19 117 HIS A C 1
ATOM 946 O O . HIS A 1 117 ? 3.775 -18 -10.906 1 89.19 117 HIS A O 1
ATOM 952 N N . VAL A 1 118 ? 4.723 -18.969 -12.664 1 90.69 118 VAL A N 1
ATOM 953 C CA . VAL A 1 118 ? 5.125 -17.703 -13.281 1 90.69 118 VAL A CA 1
ATOM 954 C C . VAL A 1 118 ? 3.918 -16.781 -13.391 1 90.69 118 VAL A C 1
ATOM 956 O O . VAL A 1 118 ? 3.988 -15.609 -13 1 90.69 118 VAL A O 1
ATOM 959 N N . LYS A 1 119 ? 2.801 -17.281 -13.883 1 86.5 119 LYS A N 1
ATOM 960 C CA . LYS A 1 119 ? 1.618 -16.453 -14.086 1 86.5 119 LYS A CA 1
ATOM 961 C C . LYS A 1 119 ? 1.15 -15.836 -12.773 1 86.5 119 LYS A C 1
ATOM 963 O O . LYS A 1 119 ? 0.881 -14.641 -12.711 1 86.5 119 LYS A O 1
ATOM 968 N N . GLN A 1 120 ? 1.107 -16.641 -11.781 1 86.75 120 GLN A N 1
ATOM 969 C CA . GLN A 1 120 ? 0.665 -16.156 -10.477 1 86.75 120 GLN A CA 1
ATOM 970 C C . GLN A 1 120 ? 1.686 -15.195 -9.867 1 86.75 120 GLN A C 1
ATOM 972 O O . GLN A 1 120 ? 1.314 -14.18 -9.273 1 86.75 120 GLN A O 1
ATOM 977 N N . ALA A 1 121 ? 2.936 -15.508 -10.031 1 90.56 121 ALA A N 1
ATOM 978 C CA . ALA A 1 121 ? 4.008 -14.656 -9.516 1 90.56 121 ALA A CA 1
ATOM 979 C C . ALA A 1 121 ? 3.945 -13.258 -10.125 1 90.56 121 ALA A C 1
ATOM 981 O O . ALA A 1 121 ? 4.059 -12.258 -9.406 1 90.56 121 ALA A O 1
ATOM 982 N N . ILE A 1 122 ? 3.783 -13.258 -11.406 1 90.19 122 ILE A N 1
ATOM 983 C CA . ILE A 1 122 ? 3.742 -11.984 -12.117 1 90.19 122 ILE A CA 1
ATOM 984 C C . ILE A 1 122 ? 2.512 -11.195 -11.688 1 90.19 122 ILE A C 1
ATOM 986 O O . ILE A 1 122 ? 2.578 -9.969 -11.539 1 90.19 122 ILE A O 1
ATOM 990 N N . GLY A 1 123 ? 1.42 -11.867 -11.484 1 86.31 123 GLY A N 1
ATOM 991 C CA . GLY A 1 123 ? 0.239 -11.203 -10.961 1 86.31 123 GLY A CA 1
ATOM 992 C C . GLY A 1 123 ? 0.469 -10.555 -9.609 1 86.31 123 GLY A C 1
ATOM 993 O O . GLY A 1 123 ? 0.078 -9.406 -9.383 1 86.31 123 GLY A O 1
ATOM 994 N N . LEU A 1 124 ? 1.087 -11.305 -8.719 1 87.88 124 LEU A N 1
ATOM 995 C CA . LEU A 1 124 ? 1.402 -10.797 -7.387 1 87.88 124 LEU A CA 1
ATOM 996 C C . LEU A 1 124 ? 2.346 -9.602 -7.469 1 87.88 124 LEU A C 1
ATOM 998 O O . LEU A 1 124 ? 2.178 -8.617 -6.742 1 87.88 124 LEU A O 1
ATOM 1002 N N . LEU A 1 125 ? 3.299 -9.719 -8.344 1 92.06 125 LEU A N 1
ATOM 1003 C CA . LEU A 1 125 ? 4.242 -8.625 -8.539 1 92.06 125 LEU A CA 1
ATOM 1004 C C . LEU A 1 125 ? 3.531 -7.383 -9.062 1 92.06 125 LEU A C 1
ATOM 1006 O O . LEU A 1 125 ? 3.729 -6.281 -8.539 1 92.06 125 LEU A O 1
ATOM 1010 N N . LYS A 1 126 ? 2.705 -7.543 -10.078 1 86 126 LYS A N 1
ATOM 1011 C CA . LYS A 1 126 ? 1.952 -6.43 -10.648 1 86 126 LYS A CA 1
ATOM 1012 C C . LYS A 1 126 ? 1.091 -5.75 -9.586 1 86 126 LYS A C 1
ATOM 1014 O O . LYS A 1 126 ? 1.013 -4.52 -9.531 1 86 126 LYS A O 1
ATOM 1019 N N . LEU A 1 127 ? 0.544 -6.535 -8.805 1 84.44 127 LEU A N 1
ATOM 1020 C CA . LEU A 1 127 ? -0.295 -6.008 -7.734 1 84.44 127 LEU A CA 1
ATOM 1021 C C . LEU A 1 127 ? 0.52 -5.133 -6.789 1 84.44 127 LEU A C 1
ATOM 1023 O O . LEU A 1 127 ? 0.112 -4.016 -6.465 1 84.44 127 LEU A O 1
ATOM 1027 N N . HIS A 1 128 ? 1.602 -5.633 -6.352 1 90.56 128 HIS A N 1
ATOM 1028 C CA . HIS A 1 128 ? 2.457 -4.875 -5.445 1 90.56 128 HIS A CA 1
ATOM 1029 C C . HIS A 1 128 ? 2.943 -3.584 -6.094 1 90.56 128 HIS A C 1
ATOM 1031 O O . HIS A 1 128 ? 2.91 -2.52 -5.469 1 90.56 128 HIS A O 1
ATOM 1037 N N . LEU A 1 129 ? 3.346 -3.701 -7.34 1 89.38 129 LEU A N 1
ATOM 1038 C CA . LEU A 1 129 ? 3.824 -2.527 -8.062 1 89.38 129 LEU A CA 1
ATOM 1039 C C . LEU A 1 129 ? 2.732 -1.466 -8.156 1 89.38 129 LEU A C 1
ATOM 1041 O O . LEU A 1 129 ? 2.992 -0.281 -7.93 1 89.38 129 LEU A O 1
ATOM 1045 N N . LEU A 1 130 ? 1.589 -1.875 -8.445 1 83.31 130 LEU A N 1
ATOM 1046 C CA . LEU A 1 130 ? 0.464 -0.957 -8.578 1 83.31 130 LEU A CA 1
ATOM 1047 C C . LEU A 1 130 ? 0.139 -0.298 -7.238 1 83.31 130 LEU A C 1
ATOM 1049 O O . LEU A 1 130 ? -0.009 0.924 -7.164 1 83.31 130 LEU A O 1
ATOM 1053 N N . LEU A 1 131 ? 0.052 -1.071 -6.199 1 84.12 131 LEU A N 1
ATOM 1054 C CA . LEU A 1 131 ? -0.3 -0.553 -4.879 1 84.12 131 LEU A CA 1
ATOM 1055 C C . LEU A 1 131 ? 0.755 0.429 -4.383 1 84.12 131 LEU A C 1
ATOM 1057 O O . LEU A 1 131 ? 0.422 1.451 -3.777 1 84.12 131 LEU A O 1
ATOM 1061 N N . PHE A 1 132 ? 1.963 0.152 -4.691 1 89.06 132 PHE A N 1
ATOM 1062 C CA . PHE A 1 132 ? 3.057 0.962 -4.168 1 89.06 132 PHE A CA 1
ATOM 1063 C C . PHE A 1 132 ? 3.145 2.293 -4.91 1 89.06 132 PHE A C 1
ATOM 1065 O O . PHE A 1 132 ? 3.791 3.23 -4.434 1 89.06 132 PHE A O 1
ATOM 1072 N N . THR A 1 133 ? 2.492 2.408 -6.051 1 82.62 133 THR A N 1
ATOM 1073 C CA . THR A 1 133 ? 2.408 3.695 -6.734 1 82.62 133 THR A CA 1
ATOM 1074 C C . THR A 1 133 ? 1.681 4.719 -5.867 1 82.62 133 THR A C 1
ATOM 1076 O O . THR A 1 133 ? 1.94 5.922 -5.969 1 82.62 133 THR A O 1
ATOM 1079 N N . TYR A 1 134 ? 0.94 4.211 -4.965 1 76.94 134 TYR A N 1
ATOM 1080 C CA . TYR A 1 134 ? 0.12 5.105 -4.152 1 76.94 134 TYR A CA 1
ATOM 1081 C C . TYR A 1 134 ? 0.732 5.301 -2.771 1 76.94 134 TYR A C 1
ATOM 1083 O O . TYR A 1 134 ? 0.188 6.035 -1.943 1 76.94 134 TYR A O 1
ATOM 1091 N N . ILE A 1 135 ? 1.765 4.668 -2.543 1 85.56 135 ILE A N 1
ATOM 1092 C CA . ILE A 1 135 ? 2.461 4.785 -1.266 1 85.56 135 ILE A CA 1
ATOM 1093 C C . ILE A 1 135 ? 3.896 5.246 -1.501 1 85.56 135 ILE A C 1
ATOM 1095 O O . ILE A 1 135 ? 4.832 4.449 -1.417 1 85.56 135 ILE A O 1
ATOM 1099 N N . PRO A 1 136 ? 4.023 6.555 -1.674 1 82.5 136 PRO A N 1
ATOM 1100 C CA . PRO A 1 136 ? 5.348 7.078 -2.031 1 82.5 136 PRO A CA 1
ATOM 1101 C C . PRO A 1 136 ? 6.398 6.801 -0.96 1 82.5 136 PRO A C 1
ATOM 1103 O O . PRO A 1 136 ? 7.598 6.871 -1.237 1 82.5 136 PRO A O 1
ATOM 1106 N N . SER A 1 137 ? 5.957 6.488 0.197 1 90 137 SER A N 1
ATOM 1107 C CA . SER A 1 137 ? 6.906 6.215 1.269 1 90 137 SER A CA 1
ATOM 1108 C C . SER A 1 137 ? 7.676 4.926 1.011 1 90 137 SER A C 1
ATOM 1110 O O . SER A 1 137 ? 8.703 4.672 1.639 1 90 137 SER A O 1
ATOM 1112 N N . ILE A 1 138 ? 7.18 4.102 0.14 1 92.81 138 ILE A N 1
ATOM 1113 C CA . ILE A 1 138 ? 7.875 2.869 -0.215 1 92.81 138 ILE A CA 1
ATOM 1114 C C . ILE A 1 138 ? 8.719 3.094 -1.469 1 92.81 138 ILE A C 1
ATOM 1116 O O . ILE A 1 138 ? 8.172 3.332 -2.551 1 92.81 138 ILE A O 1
ATOM 1120 N N . GLN A 1 139 ? 10.031 2.961 -1.306 1 93.62 139 GLN A N 1
ATOM 1121 C CA . GLN A 1 139 ? 10.922 3.338 -2.398 1 93.62 139 GLN A CA 1
ATOM 1122 C C . GLN A 1 139 ? 11.508 2.104 -3.076 1 93.62 139 GLN A C 1
ATOM 1124 O O . GLN A 1 139 ? 12 2.184 -4.207 1 93.62 139 GLN A O 1
ATOM 1129 N N . PHE A 1 140 ? 11.445 0.944 -2.338 1 96.62 140 PHE A N 1
ATOM 1130 C CA . PHE A 1 140 ? 12.086 -0.244 -2.889 1 96.62 140 PHE A CA 1
ATOM 1131 C C . PHE A 1 140 ? 11.203 -1.472 -2.699 1 96.62 140 PHE A C 1
ATOM 1133 O O . PHE A 1 140 ? 10.492 -1.585 -1.694 1 96.62 140 PHE A O 1
ATOM 1140 N N . LEU A 1 141 ? 11.25 -2.324 -3.676 1 97.44 141 LEU A N 1
ATOM 1141 C CA . LEU A 1 141 ? 10.633 -3.646 -3.623 1 97.44 141 LEU A CA 1
ATOM 1142 C C . LEU A 1 141 ? 11.664 -4.734 -3.898 1 97.44 141 LEU A C 1
ATOM 1144 O O . LEU A 1 141 ? 12.266 -4.773 -4.977 1 97.44 141 LEU A O 1
ATOM 1148 N N . LYS A 1 142 ? 11.969 -5.512 -2.936 1 98.12 142 LYS A N 1
ATOM 1149 C CA . LYS A 1 142 ? 12.875 -6.648 -3.055 1 98.12 142 LYS A CA 1
ATOM 1150 C C . LYS A 1 142 ? 12.109 -7.926 -3.391 1 98.12 142 LYS A C 1
ATOM 1152 O O . LYS A 1 142 ? 11.219 -8.336 -2.646 1 98.12 142 LYS A O 1
ATOM 1157 N N . VAL A 1 143 ? 12.422 -8.523 -4.492 1 97.62 143 VAL A N 1
ATOM 1158 C CA . VAL A 1 143 ? 11.688 -9.68 -4.996 1 97.62 143 VAL A CA 1
ATOM 1159 C C . VAL A 1 143 ? 12.586 -10.914 -4.98 1 97.62 143 VAL A C 1
ATOM 1161 O O . VAL A 1 143 ? 13.602 -10.961 -5.68 1 97.62 143 VAL A O 1
ATOM 1164 N N . ILE A 1 144 ? 12.258 -11.859 -4.195 1 96.5 144 ILE A N 1
ATOM 1165 C CA . ILE A 1 144 ? 12.945 -13.141 -4.16 1 96.5 144 ILE A CA 1
ATOM 1166 C C . ILE A 1 144 ? 12.32 -14.086 -5.18 1 96.5 144 ILE A C 1
ATOM 1168 O O . ILE A 1 144 ? 11.133 -14.406 -5.094 1 96.5 144 ILE A O 1
ATOM 1172 N N . THR A 1 145 ? 12.977 -14.5 -6.105 1 94.56 145 THR A N 1
ATOM 1173 C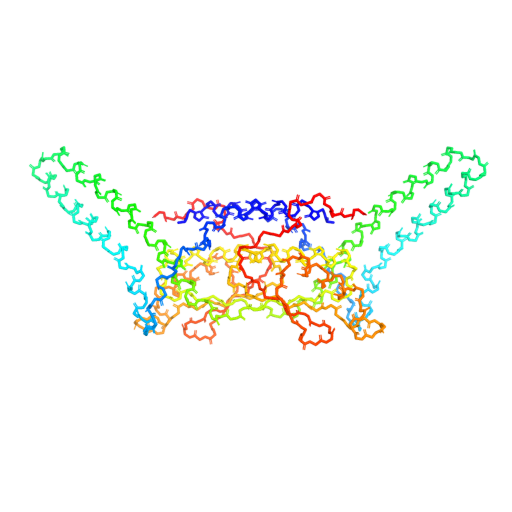 CA . THR A 1 145 ? 12.484 -15.383 -7.16 1 94.56 145 THR A CA 1
ATOM 1174 C C . THR A 1 145 ? 13.023 -16.797 -6.98 1 94.56 145 THR A C 1
ATOM 1176 O O . THR A 1 145 ? 12.484 -17.75 -7.547 1 94.56 145 THR A O 1
ATOM 1179 N N . GLY A 1 146 ? 14.094 -16.969 -6.203 1 86.25 146 GLY A N 1
ATOM 1180 C CA . GLY A 1 146 ? 14.797 -18.234 -6.133 1 86.25 146 GLY A CA 1
ATOM 1181 C C . GLY A 1 146 ? 15.828 -18.422 -7.23 1 86.25 146 GLY A C 1
ATOM 1182 O O . GLY A 1 146 ? 15.898 -17.609 -8.164 1 86.25 146 GLY A O 1
ATOM 1183 N N . CYS A 1 147 ? 16.844 -19.375 -7.086 1 72.31 147 CYS A N 1
ATOM 1184 C CA . CYS A 1 147 ? 17.953 -19.594 -8.016 1 72.31 147 CYS A CA 1
ATOM 1185 C C . CYS A 1 147 ? 17.578 -20.594 -9.094 1 72.31 147 CYS A C 1
ATOM 1187 O O . CYS A 1 147 ? 18.188 -20.609 -10.164 1 72.31 147 CYS A O 1
ATOM 1189 N N . GLY A 1 148 ? 16.359 -21.047 -9.281 1 62.72 148 GLY A N 1
ATOM 1190 C CA . GLY A 1 148 ? 15.914 -22.062 -10.219 1 62.72 148 GLY A CA 1
ATOM 1191 C C . GLY A 1 148 ? 16.781 -23.312 -10.195 1 62.72 148 GLY A C 1
ATOM 1192 O O . GLY A 1 148 ? 17.891 -23.297 -9.672 1 62.72 148 GLY A O 1
ATOM 1193 N N . VAL A 1 149 ? 16.219 -24.547 -10.461 1 56.66 149 VAL A N 1
ATOM 1194 C CA . VAL A 1 149 ? 16.906 -25.844 -10.492 1 56.66 149 VAL A CA 1
ATOM 1195 C C . VAL A 1 149 ? 18.156 -25.719 -11.352 1 56.66 149 VAL A C 1
ATOM 1197 O O . VAL A 1 149 ? 19.203 -26.297 -11.008 1 56.66 149 VAL A O 1
ATOM 1200 N N . ASP A 1 150 ? 17.891 -25.141 -12.539 1 53.97 150 ASP A N 1
ATOM 1201 C CA . ASP A 1 150 ? 19 -25.281 -13.484 1 53.97 150 ASP A CA 1
ATOM 1202 C C . ASP A 1 150 ? 20.062 -24.219 -13.242 1 53.97 150 ASP A C 1
ATOM 1204 O O . ASP A 1 150 ? 20.891 -23.953 -14.117 1 53.97 150 ASP A O 1
ATOM 1208 N N . GLY A 1 151 ? 20.141 -23.672 -12.141 1 53.34 151 GLY A N 1
ATOM 1209 C CA . GLY A 1 151 ? 21.281 -22.828 -11.812 1 53.34 151 GLY A CA 1
ATOM 1210 C C . GLY A 1 151 ? 20.922 -21.359 -11.695 1 53.34 151 GLY A C 1
ATOM 1211 O O . GLY A 1 151 ? 19.75 -20.984 -11.852 1 53.34 151 GLY A O 1
ATOM 1212 N N . PRO A 1 152 ? 21.953 -20.516 -11.391 1 50.84 152 PRO A N 1
ATOM 1213 C CA . PRO A 1 152 ? 21.875 -19.062 -11.188 1 50.84 152 PRO A CA 1
ATOM 1214 C C . PRO A 1 152 ? 21.312 -18.328 -12.398 1 50.84 152 PRO A C 1
ATOM 1216 O O . PRO A 1 152 ? 21.781 -18.531 -13.523 1 50.84 152 PRO A O 1
ATOM 1219 N N . GLY A 1 153 ? 20.312 -17.5 -12.422 1 52.88 153 GLY A N 1
ATOM 1220 C CA . GLY A 1 153 ? 19.891 -16.562 -13.445 1 52.88 153 GLY A CA 1
ATOM 1221 C C . GLY A 1 153 ? 18.875 -17.141 -14.406 1 52.88 153 GLY A C 1
ATOM 1222 O O . GLY A 1 153 ? 18.312 -16.422 -15.234 1 52.88 153 GLY A O 1
ATOM 1223 N N . LYS A 1 154 ? 18.719 -18.578 -14.336 1 60.88 154 LYS A N 1
ATOM 1224 C CA . LYS A 1 154 ? 17.938 -19.156 -15.43 1 60.88 154 LYS A CA 1
ATOM 1225 C C . LYS A 1 154 ? 16.594 -19.672 -14.922 1 60.88 154 LYS A C 1
ATOM 1227 O O . LYS A 1 154 ? 16 -20.562 -15.539 1 60.88 154 LYS A O 1
ATOM 1232 N N . GLY A 1 155 ? 16.297 -19.109 -13.789 1 79.69 155 GLY A N 1
ATOM 1233 C CA . GLY A 1 155 ? 14.984 -19.609 -13.375 1 79.69 155 GLY A CA 1
ATOM 1234 C C . GLY A 1 155 ? 13.836 -18.922 -14.086 1 79.69 155 GLY A C 1
ATOM 1235 O O . GLY A 1 155 ? 13.93 -17.734 -14.445 1 79.69 155 GLY A O 1
ATOM 1236 N N . LYS A 1 156 ? 12.914 -19.656 -14.602 1 87.56 156 LYS A N 1
ATOM 1237 C CA . LYS A 1 156 ? 11.758 -19.172 -15.352 1 87.56 156 LYS A CA 1
ATOM 1238 C C . LYS A 1 156 ? 11.102 -18 -14.633 1 87.56 156 LYS A C 1
ATOM 1240 O O . LYS A 1 156 ? 10.742 -17 -15.266 1 87.56 156 LYS A O 1
ATOM 1245 N N . LEU A 1 157 ? 11.141 -18.062 -13.367 1 92.19 157 LEU A N 1
ATOM 1246 C CA . LEU A 1 157 ? 10.484 -17.016 -12.602 1 92.19 157 LEU A CA 1
ATOM 1247 C C . LEU A 1 157 ? 11.297 -15.727 -12.641 1 92.19 157 LEU A C 1
ATOM 1249 O O . LEU A 1 157 ? 10.75 -14.648 -12.891 1 92.19 157 LEU A O 1
ATOM 1253 N N . LYS A 1 158 ? 12.562 -15.859 -12.391 1 93.06 158 LYS A N 1
ATOM 1254 C CA . LYS A 1 158 ? 13.43 -14.68 -12.414 1 93.06 158 LYS A CA 1
ATOM 1255 C C . LYS A 1 158 ? 13.383 -13.992 -13.773 1 93.06 158 LYS A C 1
ATOM 1257 O O . LYS A 1 158 ? 13.266 -12.766 -13.844 1 93.06 158 LYS A O 1
ATOM 1262 N N . THR A 1 159 ? 13.438 -14.766 -14.789 1 92.94 159 THR A N 1
ATOM 1263 C CA . THR A 1 159 ? 13.414 -14.234 -16.141 1 92.94 159 THR A CA 1
ATOM 1264 C C . THR A 1 159 ? 12.109 -13.484 -16.406 1 92.94 159 THR A C 1
ATOM 1266 O O . THR A 1 159 ? 12.117 -12.406 -17 1 92.94 159 THR A O 1
ATOM 1269 N N . SER A 1 160 ? 11.031 -14.086 -16.016 1 93.44 160 SER A N 1
ATOM 1270 C CA . SER A 1 160 ? 9.734 -13.461 -16.219 1 93.44 160 SER A CA 1
ATOM 1271 C C . SER A 1 160 ? 9.609 -12.164 -15.43 1 93.44 160 SER A C 1
ATOM 1273 O O . SER A 1 160 ? 9.094 -11.164 -15.938 1 93.44 160 SER A O 1
ATOM 1275 N N . VAL A 1 161 ? 10.086 -12.148 -14.234 1 95.12 161 VAL A N 1
ATOM 1276 C CA . VAL A 1 161 ? 10.062 -10.953 -13.398 1 95.12 161 VAL A CA 1
ATOM 1277 C C . VAL A 1 161 ? 10.891 -9.852 -14.055 1 95.12 161 VAL A C 1
ATOM 1279 O O . VAL A 1 161 ? 10.438 -8.711 -14.18 1 95.12 161 VAL A O 1
ATOM 1282 N N . LEU A 1 162 ? 12.055 -10.219 -14.484 1 94.94 162 LEU A N 1
ATOM 1283 C CA . LEU A 1 162 ? 12.938 -9.266 -15.141 1 94.94 162 LEU A CA 1
ATOM 1284 C C . LEU A 1 162 ? 12.289 -8.727 -16.422 1 94.94 162 LEU A C 1
ATOM 1286 O O . LEU A 1 162 ? 12.414 -7.535 -16.719 1 94.94 162 LEU A O 1
ATOM 1290 N N . GLY A 1 163 ? 11.688 -9.633 -17.125 1 95 163 GLY A N 1
ATOM 1291 C CA . GLY A 1 163 ? 10.977 -9.195 -18.312 1 95 163 GLY A CA 1
ATOM 1292 C C . GLY A 1 163 ? 9.961 -8.102 -18.031 1 95 163 GLY A C 1
ATOM 1293 O O . GLY A 1 163 ? 9.914 -7.098 -18.734 1 95 163 GLY A O 1
ATOM 1294 N N . LEU A 1 164 ? 9.18 -8.266 -17.031 1 93.31 164 LEU A N 1
ATOM 1295 C CA . LEU A 1 164 ? 8.188 -7.266 -16.641 1 93.31 164 LEU A CA 1
ATOM 1296 C C . LEU A 1 164 ? 8.859 -5.969 -16.203 1 93.31 164 LEU A C 1
ATOM 1298 O O . LEU A 1 164 ? 8.438 -4.879 -16.609 1 93.31 164 LEU A O 1
ATOM 1302 N N . VAL A 1 165 ? 9.867 -6.07 -15.383 1 95.19 165 VAL A N 1
ATOM 1303 C CA . VAL A 1 165 ? 10.578 -4.93 -14.805 1 95.19 165 VAL A CA 1
ATOM 1304 C C . VAL A 1 165 ? 11.195 -4.09 -15.922 1 95.19 165 VAL A C 1
ATOM 1306 O O . VAL A 1 165 ? 11.078 -2.859 -15.914 1 95.19 165 VAL A O 1
ATOM 1309 N N . VAL A 1 166 ? 11.75 -4.734 -16.875 1 95.12 166 VAL A N 1
ATOM 1310 C CA . VAL A 1 166 ? 12.383 -4.059 -18 1 95.12 166 VAL A CA 1
ATOM 1311 C C . VAL A 1 166 ? 11.312 -3.422 -18.891 1 95.12 166 VAL A C 1
ATOM 1313 O O . VAL A 1 166 ? 11.445 -2.268 -19.297 1 95.12 166 VAL A O 1
ATOM 1316 N N . LYS A 1 167 ? 10.32 -4.195 -19.109 1 93.5 167 LYS A N 1
ATOM 1317 C CA . LYS A 1 167 ? 9.219 -3.695 -19.938 1 93.5 167 LYS A CA 1
ATOM 1318 C C . LYS A 1 167 ? 8.641 -2.41 -19.359 1 93.5 167 LYS A C 1
ATOM 1320 O O . LYS A 1 167 ? 8.305 -1.481 -20.109 1 93.5 167 LYS A O 1
ATOM 1325 N N . GLU A 1 168 ? 8.578 -2.285 -18.094 1 91.94 168 GLU A N 1
ATOM 1326 C CA . GLU A 1 168 ? 7.949 -1.149 -17.422 1 91.94 168 GLU A CA 1
ATOM 1327 C C . GLU A 1 168 ? 8.969 -0.057 -17.109 1 91.94 168 GLU A C 1
ATOM 1329 O O . GLU A 1 168 ? 8.625 0.981 -16.547 1 91.94 168 GLU A O 1
ATOM 1334 N N . GLY A 1 169 ? 10.156 -0.293 -17.391 1 93.75 169 GLY A N 1
ATOM 1335 C CA . GLY A 1 169 ? 11.195 0.706 -17.172 1 93.75 169 GLY A CA 1
ATOM 1336 C C . GLY A 1 169 ? 11.516 0.934 -15.711 1 93.75 169 GLY A C 1
ATOM 1337 O O . GLY A 1 169 ? 11.828 2.055 -15.305 1 93.75 169 GLY A O 1
ATOM 1338 N N . ILE A 1 170 ? 11.422 -0.083 -14.938 1 95.56 170 ILE A N 1
ATOM 1339 C CA . ILE A 1 170 ? 11.719 0.015 -13.508 1 95.56 170 ILE A CA 1
ATOM 1340 C C . ILE A 1 170 ? 13.211 -0.195 -13.281 1 95.56 170 ILE A C 1
ATOM 1342 O O . ILE A 1 170 ? 13.805 -1.14 -13.812 1 95.56 170 ILE A O 1
ATOM 1346 N N . GLU A 1 171 ? 13.805 0.75 -12.57 1 96.38 171 GLU A N 1
ATOM 1347 C CA . GLU A 1 171 ? 15.195 0.552 -12.18 1 96.38 171 GLU A CA 1
ATOM 1348 C C . GLU A 1 171 ? 15.344 -0.643 -11.242 1 96.38 171 GLU A C 1
ATOM 1350 O O . GLU A 1 171 ? 14.516 -0.837 -10.344 1 96.38 171 GLU A O 1
ATOM 1355 N N . TRP A 1 172 ? 16.391 -1.425 -11.523 1 96.56 172 TRP A N 1
ATOM 1356 C CA . TRP A 1 172 ? 16.547 -2.629 -10.719 1 96.56 172 TRP A CA 1
ATOM 1357 C C . TRP A 1 172 ? 18.016 -3.021 -10.609 1 96.56 172 TRP A C 1
ATOM 1359 O O . TRP A 1 172 ? 18.859 -2.537 -11.375 1 96.56 172 TRP A O 1
ATOM 1369 N N . CYS A 1 173 ? 18.344 -3.814 -9.609 1 97 173 CYS A N 1
ATOM 1370 C CA . CYS A 1 173 ? 19.641 -4.473 -9.492 1 97 173 CYS A CA 1
ATOM 1371 C C . CYS A 1 173 ? 19.5 -5.844 -8.844 1 97 173 CYS A C 1
ATOM 1373 O O . CYS A 1 173 ? 18.484 -6.137 -8.211 1 97 173 CYS A O 1
ATOM 1375 N N . GLU A 1 174 ? 20.422 -6.68 -9.141 1 94.5 174 GLU A N 1
ATOM 1376 C CA . GLU A 1 174 ? 20.453 -7.992 -8.5 1 94.5 174 GLU A CA 1
ATOM 1377 C C . GLU A 1 174 ? 21.219 -7.949 -7.184 1 94.5 174 GLU A C 1
ATOM 1379 O O . GLU A 1 174 ? 22.406 -7.586 -7.156 1 94.5 174 GLU A O 1
ATOM 1384 N N . GLU A 1 175 ? 20.531 -8.195 -6.043 1 94.56 175 GLU A N 1
ATOM 1385 C CA . GLU A 1 175 ? 21.219 -8.266 -4.754 1 94.56 175 GLU A CA 1
ATOM 1386 C C . GLU A 1 175 ? 22 -9.57 -4.613 1 94.56 175 GLU A C 1
ATOM 1388 O O . GLU A 1 175 ? 23.109 -9.578 -4.074 1 94.56 175 GLU A O 1
ATOM 1393 N N . ASN A 1 176 ? 21.422 -10.711 -5.035 1 90.75 176 ASN A N 1
ATOM 1394 C CA . ASN A 1 176 ? 22.031 -12.031 -5.18 1 90.75 176 ASN A CA 1
ATOM 1395 C C . ASN A 1 176 ? 21.312 -12.859 -6.246 1 90.75 176 ASN A C 1
ATOM 1397 O O . ASN A 1 176 ? 20.375 -12.383 -6.879 1 90.75 176 ASN A O 1
ATOM 1401 N N . ALA A 1 177 ? 21.719 -14.031 -6.574 1 86.19 177 ALA A N 1
ATOM 1402 C CA . ALA A 1 177 ? 21.25 -14.828 -7.699 1 86.19 177 ALA A CA 1
ATOM 1403 C C . ALA A 1 177 ? 19.734 -15.023 -7.641 1 86.19 177 ALA A C 1
ATOM 1405 O O . ALA A 1 177 ? 19.078 -15.141 -8.68 1 86.19 177 ALA A O 1
ATOM 1406 N N . GLY A 1 178 ? 19.141 -14.906 -6.535 1 91.56 178 GLY A N 1
ATOM 1407 C CA . GLY A 1 178 ? 17.719 -15.195 -6.414 1 91.56 178 GLY A CA 1
ATOM 1408 C C . GLY A 1 178 ? 16.906 -14.016 -5.898 1 91.56 178 GLY A C 1
ATOM 1409 O O . GLY A 1 178 ? 15.758 -14.172 -5.5 1 91.56 178 GLY A O 1
ATOM 1410 N N . THR A 1 179 ? 17.562 -12.828 -5.922 1 95.62 179 THR A N 1
ATOM 1411 C CA . THR A 1 179 ? 16.875 -11.672 -5.34 1 95.62 179 THR A CA 1
ATOM 1412 C C . THR A 1 179 ? 17.078 -10.43 -6.195 1 95.62 179 THR A C 1
ATOM 1414 O O . THR A 1 179 ? 18.219 -10.086 -6.531 1 95.62 179 THR A O 1
ATOM 1417 N N . LEU A 1 180 ? 15.984 -9.758 -6.605 1 96.81 180 LEU A N 1
ATOM 1418 C CA . LEU A 1 180 ? 15.992 -8.508 -7.355 1 96.81 180 LEU A CA 1
ATOM 1419 C C . LEU A 1 180 ? 15.516 -7.352 -6.484 1 96.81 180 LEU A C 1
ATOM 1421 O O . LEU A 1 180 ? 14.562 -7.492 -5.723 1 96.81 180 LEU A O 1
ATOM 1425 N N . LEU A 1 181 ? 16.266 -6.293 -6.492 1 98 181 LEU A N 1
ATOM 1426 C CA . LEU A 1 181 ? 15.859 -5.055 -5.84 1 98 181 LEU A CA 1
ATOM 1427 C C . LEU A 1 181 ? 15.336 -4.051 -6.859 1 98 181 LEU A C 1
ATOM 1429 O O . LEU A 1 181 ? 16.062 -3.664 -7.785 1 98 181 LEU A O 1
ATOM 1433 N N . LEU A 1 182 ? 14.062 -3.689 -6.734 1 97.81 182 LEU A N 1
ATOM 1434 C CA . LEU A 1 182 ? 13.398 -2.746 -7.629 1 97.81 182 LEU A CA 1
ATOM 1435 C C . LEU A 1 182 ? 13.281 -1.37 -6.984 1 97.81 182 LEU A C 1
ATOM 1437 O O . LEU A 1 182 ? 12.922 -1.262 -5.809 1 97.81 182 LEU A O 1
ATOM 1441 N N . ARG A 1 183 ? 13.656 -0.302 -7.617 1 96.19 183 ARG A N 1
ATOM 1442 C CA . ARG A 1 183 ? 13.445 1.066 -7.16 1 96.19 183 ARG A CA 1
ATOM 1443 C C . ARG A 1 183 ? 12.117 1.613 -7.676 1 96.19 183 ARG A C 1
ATOM 1445 O O . ARG A 1 183 ? 11.859 1.607 -8.883 1 96.19 183 ARG A O 1
ATOM 1452 N N . LEU A 1 184 ? 11.305 2.023 -6.688 1 92.5 184 LEU A N 1
ATOM 1453 C CA . LEU A 1 184 ? 9.961 2.477 -7.043 1 92.5 184 LEU A CA 1
ATOM 1454 C C . LEU A 1 184 ? 9.891 4 -7.07 1 92.5 184 LEU A C 1
ATOM 1456 O O . LEU A 1 184 ? 10.359 4.664 -6.141 1 92.5 184 LEU A O 1
ATOM 1460 N N . ASP A 1 185 ? 9.82 4.66 -8.156 1 76.12 185 ASP A N 1
ATOM 1461 C CA . ASP A 1 185 ? 9.812 6.113 -8.297 1 76.12 185 ASP A CA 1
ATOM 1462 C C . ASP A 1 185 ? 8.391 6.66 -8.242 1 76.12 185 ASP A C 1
ATOM 1464 O O . ASP A 1 185 ? 8.141 7.812 -8.617 1 76.12 185 ASP A O 1
ATOM 1468 N N . GLY A 1 186 ? 7.562 6.41 -7.273 1 65.44 186 GLY A N 1
ATOM 1469 C CA . GLY A 1 186 ? 6.254 7.008 -7.055 1 65.44 186 GLY A CA 1
ATOM 1470 C C . GLY A 1 186 ? 5.273 6.73 -8.18 1 65.44 186 GLY A C 1
ATOM 1471 O O . GLY A 1 186 ? 5.223 5.617 -8.703 1 65.44 186 GLY A O 1
ATOM 1472 N N . LEU A 1 187 ? 4.645 7.969 -8.695 1 62.81 187 LEU A N 1
ATOM 1473 C CA . LEU A 1 187 ? 3.496 7.898 -9.594 1 62.81 187 LEU A CA 1
ATOM 1474 C C . LEU A 1 187 ? 3.91 7.383 -10.969 1 62.81 187 LEU A C 1
ATOM 1476 O O . LEU A 1 187 ? 4.676 8.039 -11.68 1 62.81 187 LEU A O 1
ATOM 1480 N N . LYS A 1 188 ? 3.928 6.16 -11.117 1 68 188 LYS A N 1
ATOM 1481 C CA . LYS A 1 188 ? 4.223 5.516 -12.391 1 68 188 LYS A CA 1
ATOM 1482 C C . LYS A 1 188 ? 2.969 4.879 -12.992 1 68 188 LYS A C 1
ATOM 1484 O O . LYS A 1 188 ? 2.158 4.297 -12.266 1 68 188 LYS A O 1
ATOM 1489 N N . GLU A 1 189 ? 2.719 5.273 -14.242 1 70.38 189 GLU A N 1
ATOM 1490 C CA . GLU A 1 189 ? 1.665 4.59 -14.992 1 70.38 189 GLU A CA 1
ATOM 1491 C C . GLU A 1 189 ? 2.195 3.324 -15.656 1 70.38 189 GLU A C 1
ATOM 1493 O O . GLU A 1 189 ? 2.992 3.396 -16.594 1 70.38 189 GLU A O 1
ATOM 1498 N N . TYR A 1 190 ? 1.848 2.27 -15.164 1 76.62 190 TYR A N 1
ATOM 1499 C CA . TYR A 1 190 ? 2.312 1.002 -15.719 1 76.62 190 TYR A CA 1
ATOM 1500 C C . TYR A 1 190 ? 1.537 0.642 -16.984 1 76.62 190 TYR A C 1
ATOM 1502 O O . TYR A 1 190 ? 0.332 0.889 -17.062 1 76.62 190 TYR A O 1
ATOM 1510 N N . SER A 1 191 ? 2.209 0.019 -17.891 1 73.12 191 SER A N 1
ATOM 1511 C CA . SER A 1 191 ? 1.621 -0.325 -19.188 1 73.12 191 SER A CA 1
ATOM 1512 C C . SER A 1 191 ? 0.557 -1.407 -19.031 1 73.12 191 SER A C 1
ATOM 1514 O O . SER A 1 191 ? -0.343 -1.519 -19.875 1 73.12 191 SER A O 1
ATOM 1516 N N . PHE A 1 192 ? 0.643 -2.191 -17.969 1 70.94 192 PHE A N 1
ATOM 1517 C CA . PHE A 1 192 ? -0.278 -3.311 -17.828 1 70.94 192 PHE A CA 1
ATOM 1518 C C . PHE A 1 192 ? -1.619 -2.84 -17.281 1 70.94 192 PHE A C 1
ATOM 1520 O O . PHE A 1 192 ? -2.584 -3.607 -17.234 1 70.94 192 PHE A O 1
ATOM 1527 N N . VAL A 1 193 ? -1.909 -1.717 -16.672 1 60.25 193 VAL A N 1
ATOM 1528 C CA . VAL A 1 193 ? -3.164 -1.193 -16.141 1 60.25 193 VAL A CA 1
ATOM 1529 C C . VAL A 1 193 ? -4.125 -0.893 -17.297 1 60.25 193 VAL A C 1
ATOM 1531 O O . VAL A 1 193 ? -5.332 -1.124 -17.172 1 60.25 193 VAL A O 1
ATOM 1534 N N . GLY A 1 194 ? -3.639 -0.404 -18.484 1 52.41 194 GLY A N 1
ATOM 1535 C CA . GLY A 1 194 ? -4.473 -0.03 -19.625 1 52.41 194 GLY A CA 1
ATOM 1536 C C . GLY A 1 194 ? -4.535 -1.102 -20.688 1 52.41 194 GLY A C 1
ATOM 1537 O O . GLY A 1 194 ? -5.371 -1.032 -21.594 1 52.41 194 GLY A O 1
ATOM 1538 N N . GLY A 1 195 ? -3.479 -1.986 -20.828 1 46.44 195 GLY A N 1
ATOM 1539 C CA . GLY A 1 195 ? -3.344 -2.764 -22.047 1 46.44 195 GLY A CA 1
ATOM 1540 C C . GLY A 1 195 ? -4.125 -4.062 -22.016 1 46.44 195 GLY A C 1
ATOM 1541 O O . GLY A 1 195 ? -4.418 -4.594 -20.953 1 46.44 195 GLY A O 1
ATOM 1542 N N . ASP A 1 196 ? -5.047 -4.293 -22.859 1 40.81 196 ASP A N 1
ATOM 1543 C CA . ASP A 1 196 ? -5.734 -5.508 -23.281 1 40.81 196 ASP A CA 1
ATOM 1544 C C . ASP A 1 196 ? -4.785 -6.703 -23.281 1 40.81 196 ASP A C 1
ATOM 1546 O O . ASP A 1 196 ? -5.168 -7.809 -23.672 1 40.81 196 ASP A O 1
ATOM 1550 N N . ASP A 1 197 ? -3.465 -6.574 -23.172 1 39.47 197 ASP A N 1
ATOM 1551 C CA . ASP A 1 197 ? -2.59 -7.598 -23.734 1 39.47 197 ASP A CA 1
ATOM 1552 C C . ASP A 1 197 ? -2.355 -8.727 -22.734 1 39.47 197 ASP A C 1
ATOM 1554 O O . ASP A 1 197 ? -1.229 -8.938 -22.281 1 39.47 197 ASP A O 1
ATOM 1558 N N . ASP A 1 198 ? -2.916 -8.867 -21.609 1 39.03 198 ASP A N 1
ATOM 1559 C CA . ASP A 1 198 ? -2.514 -10.117 -20.969 1 39.03 198 ASP A CA 1
ATOM 1560 C C . ASP A 1 198 ? -2.68 -11.297 -21.938 1 39.03 198 ASP A C 1
ATOM 1562 O O . ASP A 1 198 ? -3.777 -11.547 -22.438 1 39.03 198 ASP A O 1
ATOM 1566 N N . PRO A 1 199 ? -1.609 -11.734 -22.625 1 36.88 199 PRO A N 1
ATOM 1567 C CA . PRO A 1 199 ? -1.856 -12.953 -23.391 1 36.88 199 PRO A CA 1
ATOM 1568 C C . PRO A 1 199 ? -2.531 -14.047 -22.562 1 36.88 199 PRO A C 1
ATOM 1570 O O . PRO A 1 199 ? -2.16 -14.266 -21.406 1 36.88 199 PRO A O 1
ATOM 1573 N N . GLU A 1 200 ? -3.881 -14.289 -22.609 1 32.19 200 GLU A N 1
ATOM 1574 C CA . GLU A 1 200 ? -4.441 -15.586 -22.219 1 32.19 200 GLU A CA 1
ATOM 1575 C C . GLU A 1 200 ? -3.463 -16.719 -22.5 1 32.19 200 GLU A C 1
ATOM 1577 O O . GLU A 1 200 ? -2.785 -16.719 -23.531 1 32.19 200 GLU A O 1
ATOM 1582 N N . MET B 1 1 ? -7.395 17.781 2.84 1 45.38 1 MET B N 1
ATOM 1583 C CA . MET B 1 1 ? -7.594 16.469 2.234 1 45.38 1 MET B CA 1
ATOM 1584 C C . MET B 1 1 ? -8.875 15.82 2.748 1 45.38 1 MET B C 1
ATOM 1586 O O . MET B 1 1 ? -9.18 15.891 3.941 1 45.38 1 MET B O 1
ATOM 1590 N N . ASP B 1 2 ? -9.766 15.82 1.878 1 53.66 2 ASP B N 1
ATOM 1591 C CA . ASP B 1 2 ? -10.992 15.148 2.305 1 53.66 2 ASP B CA 1
ATOM 1592 C C . ASP B 1 2 ? -10.734 13.672 2.574 1 53.66 2 ASP B C 1
ATOM 1594 O O . ASP B 1 2 ? -10.781 12.852 1.655 1 53.66 2 ASP B O 1
ATOM 1598 N N . TRP B 1 3 ? -10.219 13.445 3.746 1 50.38 3 TRP B N 1
ATOM 1599 C CA . TRP B 1 3 ? -9.828 12.102 4.16 1 50.38 3 TRP B CA 1
ATOM 1600 C C . TRP B 1 3 ? -10.969 11.117 3.971 1 50.38 3 TRP B C 1
ATOM 1602 O O . TRP B 1 3 ? -10.742 9.945 3.658 1 50.38 3 TRP B O 1
ATOM 1612 N N . LYS B 1 4 ? -12.156 11.664 4.137 1 53.84 4 LYS B N 1
ATOM 1613 C CA . LYS B 1 4 ? -13.312 10.781 3.969 1 53.84 4 LYS B CA 1
ATOM 1614 C C . LYS B 1 4 ? -13.375 10.219 2.551 1 53.84 4 LYS B C 1
ATOM 1616 O O . LYS B 1 4 ? -13.68 9.039 2.355 1 53.84 4 LYS B O 1
ATOM 1621 N N . LYS B 1 5 ? -13.109 11.156 1.678 1 59.88 5 LYS B N 1
ATOM 1622 C CA . LYS B 1 5 ? -13.148 10.742 0.279 1 59.88 5 LYS B CA 1
ATOM 1623 C C . LYS B 1 5 ? -12.031 9.75 -0.033 1 59.88 5 LYS B C 1
ATOM 1625 O O . LYS B 1 5 ? -12.234 8.781 -0.771 1 59.88 5 LYS B O 1
ATOM 1630 N N . ILE B 1 6 ? -10.969 9.906 0.64 1 57.16 6 ILE B N 1
ATOM 1631 C CA . ILE B 1 6 ? -9.82 9.031 0.429 1 57.16 6 ILE B CA 1
ATOM 1632 C C . ILE B 1 6 ? -10.117 7.648 1 1 57.16 6 ILE B C 1
ATOM 1634 O O . ILE B 1 6 ? -9.867 6.633 0.342 1 57.16 6 ILE B O 1
ATOM 1638 N N . VAL B 1 7 ? -10.711 7.59 2.107 1 55.75 7 VAL B N 1
ATOM 1639 C CA . VAL B 1 7 ? -11.031 6.324 2.764 1 55.75 7 VAL B CA 1
ATOM 1640 C C . VAL B 1 7 ? -12.023 5.539 1.913 1 55.75 7 VAL B C 1
ATOM 1642 O O . VAL B 1 7 ? -11.867 4.328 1.721 1 55.75 7 VAL B O 1
ATOM 1645 N N . LYS B 1 8 ? -13.008 6.227 1.473 1 59.19 8 LYS B N 1
ATOM 1646 C CA . LYS B 1 8 ? -14.031 5.566 0.665 1 59.19 8 LYS B CA 1
ATOM 1647 C C . LYS B 1 8 ? -13.43 4.977 -0.607 1 59.19 8 LYS B C 1
ATOM 1649 O O . LYS B 1 8 ? -13.812 3.885 -1.034 1 59.19 8 LYS B O 1
ATOM 1654 N N . LYS B 1 9 ? -12.531 5.656 -1.044 1 61.25 9 LYS B N 1
ATOM 1655 C CA . LYS B 1 9 ? -11.867 5.203 -2.266 1 61.25 9 LYS B CA 1
ATOM 1656 C C . LYS B 1 9 ? -10.992 3.984 -1.996 1 61.25 9 LYS B C 1
ATOM 1658 O O . LYS B 1 9 ? -10.984 3.033 -2.781 1 61.25 9 LYS B O 1
ATOM 1663 N N . VAL B 1 10 ? -10.359 4 -0.902 1 60.44 10 VAL B N 1
ATOM 1664 C CA . VAL B 1 10 ? -9.523 2.873 -0.513 1 60.44 10 VAL B CA 1
ATOM 1665 C C . VAL B 1 10 ? -10.391 1.65 -0.23 1 60.44 10 VAL B C 1
ATOM 1667 O O . VAL B 1 10 ? -10.062 0.535 -0.639 1 60.44 10 VAL B O 1
ATOM 1670 N N . GLU B 1 11 ? -11.445 1.883 0.421 1 57.03 11 GLU B N 1
ATOM 1671 C CA . GLU B 1 11 ? -12.352 0.79 0.753 1 57.03 11 GLU B CA 1
ATOM 1672 C C . GLU B 1 11 ? -12.922 0.14 -0.506 1 57.03 11 GLU B C 1
ATOM 1674 O O . GLU B 1 11 ? -13.055 -1.084 -0.573 1 57.03 11 GLU B O 1
ATOM 1679 N N . SER B 1 12 ? -13.367 0.936 -1.28 1 56.34 12 SER B N 1
ATOM 1680 C CA . SER B 1 12 ? -13.906 0.402 -2.527 1 56.34 12 SER B CA 1
ATOM 1681 C C . SER B 1 12 ? -12.859 -0.426 -3.27 1 56.34 12 SER B C 1
ATOM 1683 O O . SER B 1 12 ? -13.195 -1.422 -3.916 1 56.34 12 SER B O 1
ATOM 1685 N N . PHE B 1 13 ? -11.688 -0.008 -3.082 1 57.66 13 PHE B N 1
ATOM 1686 C CA . PHE B 1 13 ? -10.531 -0.708 -3.629 1 57.66 13 PHE B CA 1
ATOM 1687 C C . PHE B 1 13 ? -10.383 -2.084 -2.992 1 57.66 13 PHE B C 1
ATOM 1689 O O . PHE B 1 13 ? -10.109 -3.068 -3.684 1 57.66 13 PHE B O 1
ATOM 1696 N N . GLY B 1 14 ? -10.461 -2.051 -1.692 1 56.34 14 GLY B N 1
ATOM 1697 C CA . GLY B 1 14 ? -10.242 -3.24 -0.882 1 56.34 14 GLY B CA 1
ATOM 1698 C C . GLY B 1 14 ? -11.242 -4.348 -1.174 1 56.34 14 GLY B C 1
ATOM 1699 O O . GLY B 1 14 ? -10.922 -5.531 -1.035 1 56.34 14 GLY B O 1
ATOM 1700 N N . GLN B 1 15 ? -12.445 -4.043 -1.48 1 52.56 15 GLN B N 1
ATOM 1701 C CA . GLN B 1 15 ? -13.477 -5.059 -1.664 1 52.56 15 GLN B CA 1
ATOM 1702 C C . GLN B 1 15 ? -13.07 -6.062 -2.742 1 52.56 15 GLN B C 1
ATOM 1704 O O . GLN B 1 15 ? -13.398 -7.246 -2.646 1 52.56 15 GLN B O 1
ATOM 1709 N N . GLY B 1 16 ? -12.297 -5.695 -3.67 1 48.28 16 GLY B N 1
ATOM 1710 C CA . GLY B 1 16 ? -11.852 -6.652 -4.672 1 48.28 16 GLY B CA 1
ATOM 1711 C C . GLY B 1 16 ? -10.562 -7.359 -4.293 1 48.28 16 GLY B C 1
ATOM 1712 O O . GLY B 1 16 ? -10.312 -8.484 -4.73 1 48.28 16 GLY B O 1
ATOM 1713 N N . LEU B 1 17 ? -9.859 -6.648 -3.553 1 55.34 17 LEU B N 1
ATOM 1714 C CA . LEU B 1 17 ? -8.555 -7.191 -3.182 1 55.34 17 LEU B CA 1
ATOM 1715 C C . LEU B 1 17 ? -8.688 -8.18 -2.023 1 55.34 17 LEU B C 1
ATOM 1717 O O . LEU B 1 17 ? -7.844 -9.062 -1.854 1 55.34 17 LEU B O 1
ATOM 1721 N N . GLU B 1 18 ? -9.664 -7.875 -1.145 1 51.94 18 GLU B N 1
ATOM 1722 C CA . GLU B 1 18 ? -9.891 -8.82 -0.055 1 51.94 18 GLU B CA 1
ATOM 1723 C C . GLU B 1 18 ? -9.867 -10.258 -0.558 1 51.94 18 GLU B C 1
ATOM 1725 O O . GLU B 1 18 ? -9.438 -11.164 0.159 1 51.94 18 GLU B O 1
ATOM 1730 N N . PHE B 1 19 ? -10.414 -10.312 -1.694 1 45.44 19 PHE B N 1
ATOM 1731 C CA . PHE B 1 19 ? -10.445 -11.664 -2.232 1 45.44 19 PHE B CA 1
ATOM 1732 C C . PHE B 1 19 ? -9.039 -12.188 -2.475 1 45.44 19 PHE B C 1
ATOM 1734 O O . PHE B 1 19 ? -8.797 -13.391 -2.396 1 45.44 19 PHE B O 1
ATOM 1741 N N . THR B 1 20 ? -8.242 -11.219 -2.896 1 45.97 20 THR B N 1
ATOM 1742 C CA . THR B 1 20 ? -6.914 -11.719 -3.24 1 45.97 20 THR B CA 1
ATOM 1743 C C . THR B 1 20 ? -6.195 -12.242 -1.999 1 45.97 20 THR B C 1
ATOM 1745 O O . THR B 1 20 ? -5.426 -13.203 -2.078 1 45.97 20 THR B O 1
ATOM 1748 N N . PHE B 1 21 ? -6.371 -11.484 -0.921 1 44.5 21 PHE B N 1
ATOM 1749 C CA . PHE B 1 21 ? -5.648 -11.938 0.264 1 44.5 21 PHE B CA 1
ATOM 1750 C C . PHE B 1 21 ? -6.602 -12.578 1.268 1 44.5 21 PHE B C 1
ATOM 1752 O O . PHE B 1 21 ? -6.227 -12.828 2.412 1 44.5 21 PHE B O 1
ATOM 1759 N N . ALA B 1 22 ? -7.809 -12.727 0.92 1 40.09 22 ALA B N 1
ATOM 1760 C CA . ALA B 1 22 ? -8.781 -13.258 1.864 1 40.09 22 ALA B CA 1
ATOM 1761 C C . ALA B 1 22 ? -8.203 -14.438 2.641 1 40.09 22 ALA B C 1
ATOM 1763 O O . ALA B 1 22 ? -7.434 -15.227 2.098 1 40.09 22 ALA B O 1
ATOM 1764 N N . ASN B 1 23 ? -8.234 -14.273 3.99 1 39.34 23 ASN B N 1
ATOM 1765 C CA . ASN B 1 23 ? -7.898 -15.305 4.965 1 39.34 23 ASN B CA 1
ATOM 1766 C C . ASN B 1 23 ? -8.383 -16.672 4.523 1 39.34 23 ASN B C 1
ATOM 1768 O O . ASN B 1 23 ? -9.586 -16.891 4.363 1 39.34 23 ASN B O 1
ATOM 1772 N N . THR B 1 24 ? -7.734 -17.234 3.695 1 36.66 24 THR B N 1
ATOM 1773 C CA . THR B 1 24 ? -8.055 -18.641 3.479 1 36.66 24 THR B CA 1
ATOM 1774 C C . THR B 1 24 ? -8.367 -19.328 4.801 1 36.66 24 THR B C 1
ATOM 1776 O O . THR B 1 24 ? -7.777 -19.016 5.832 1 36.66 24 THR B O 1
ATOM 1779 N N . GLU B 1 25 ? -9.453 -20.125 4.906 1 37.16 25 GLU B N 1
ATOM 1780 C CA . GLU B 1 25 ? -9.68 -21.047 6.02 1 37.16 25 GLU B CA 1
ATOM 1781 C C . GLU B 1 25 ? -8.367 -21.562 6.586 1 37.16 25 GLU B C 1
ATOM 1783 O O . GLU B 1 25 ? -7.309 -21.375 5.98 1 37.16 25 GLU B O 1
ATOM 1788 N N . GLU B 1 26 ? -8.344 -22.531 7.641 1 36.84 26 GLU B N 1
ATOM 1789 C CA . GLU B 1 26 ? -7.309 -23.188 8.438 1 36.84 26 GLU B CA 1
ATOM 1790 C C . GLU B 1 26 ? -6.133 -23.609 7.566 1 36.84 26 GLU B C 1
ATOM 1792 O O . GLU B 1 26 ? -6.301 -24.375 6.613 1 36.84 26 GLU B O 1
ATOM 1797 N N . PRO B 1 27 ? -5.199 -22.703 7.406 1 37.97 27 PRO B N 1
ATOM 1798 C CA . PRO B 1 27 ? -4.02 -23.266 6.734 1 37.97 27 PRO B CA 1
ATOM 1799 C C . PRO B 1 27 ? -3.816 -24.75 7.043 1 37.97 27 PRO B C 1
ATOM 1801 O O . PRO B 1 27 ? -4.109 -25.188 8.148 1 37.97 27 PRO B O 1
ATOM 1804 N N . LEU B 1 28 ? -4.051 -25.625 6.23 1 36.75 28 LEU B N 1
ATOM 1805 C CA . LEU B 1 28 ? -3.512 -26.938 6.543 1 36.75 28 LEU B CA 1
ATOM 1806 C C . LEU B 1 28 ? -2.152 -26.828 7.223 1 36.75 28 LEU B C 1
ATOM 1808 O O . LEU B 1 28 ? -1.146 -26.547 6.566 1 36.75 28 LEU B O 1
ATOM 1812 N N . LEU B 1 29 ? -2.092 -26.109 8.391 1 37.12 29 LEU B N 1
ATOM 1813 C CA . LEU B 1 29 ? -1.019 -25.891 9.352 1 37.12 29 LEU B CA 1
ATOM 1814 C C . LEU B 1 29 ? -0.018 -27.031 9.336 1 37.12 29 LEU B C 1
ATOM 1816 O O . LEU B 1 29 ? 1.018 -26.969 10.008 1 37.12 29 LEU B O 1
ATOM 1820 N N . ASN B 1 30 ? -0.514 -28.344 9.312 1 36.16 30 ASN B N 1
ATOM 1821 C CA . ASN B 1 30 ? 0.407 -29.359 9.805 1 36.16 30 ASN B CA 1
ATOM 1822 C C . ASN B 1 30 ? 1.642 -29.484 8.914 1 36.16 30 ASN B C 1
ATOM 1824 O O . ASN B 1 30 ? 2.334 -30.5 8.938 1 36.16 30 ASN B O 1
ATOM 1828 N N . ALA B 1 31 ? 1.695 -28.844 7.84 1 38.41 31 ALA B N 1
ATOM 1829 C CA . ALA B 1 31 ? 2.867 -29.25 7.07 1 38.41 31 ALA B CA 1
ATOM 1830 C C . ALA B 1 31 ? 4.152 -28.719 7.699 1 38.41 31 ALA B C 1
ATOM 1832 O O . ALA B 1 31 ? 4.57 -27.594 7.41 1 38.41 31 ALA B O 1
ATOM 1833 N N . ARG B 1 32 ? 4.406 -28.781 8.859 1 36.88 32 ARG B N 1
ATOM 1834 C CA . ARG B 1 32 ? 5.629 -28.562 9.625 1 36.88 32 ARG B CA 1
ATOM 1835 C C . ARG B 1 32 ? 6.863 -28.891 8.797 1 36.88 32 ARG B C 1
ATOM 1837 O O . ARG B 1 32 ? 7.992 -28.734 9.266 1 36.88 32 ARG B O 1
ATOM 1844 N N . ASN B 1 33 ? 6.914 -30.078 8.055 1 38.44 33 ASN B N 1
ATOM 1845 C CA . ASN B 1 33 ? 8.242 -30.516 7.621 1 38.44 33 ASN B CA 1
ATOM 1846 C C . ASN B 1 33 ? 8.844 -29.531 6.621 1 38.44 33 ASN B C 1
ATOM 1848 O O . ASN B 1 33 ? 8.148 -28.688 6.074 1 38.44 33 ASN B O 1
ATOM 1852 N N . GLY B 1 34 ? 10.023 -29.859 5.824 1 40.22 34 GLY B N 1
ATOM 1853 C CA . GLY B 1 34 ? 10.977 -29.172 4.977 1 40.22 34 GLY B CA 1
ATOM 1854 C C . GLY B 1 34 ? 10.32 -28.359 3.873 1 40.22 34 GLY B C 1
ATOM 1855 O O . GLY B 1 34 ? 9.188 -28.641 3.486 1 40.22 34 GLY B O 1
ATOM 1856 N N . LYS B 1 35 ? 10.688 -26.938 3.553 1 51.75 35 LYS B N 1
ATOM 1857 C CA . LYS B 1 35 ? 10.312 -25.906 2.592 1 51.75 35 LYS B CA 1
ATOM 1858 C C . LYS B 1 35 ? 9.789 -26.531 1.297 1 51.75 35 LYS B C 1
ATOM 1860 O O . LYS B 1 35 ? 8.844 -26.016 0.697 1 51.75 35 LYS B O 1
ATOM 1865 N N . GLN B 1 36 ? 10.492 -27.453 0.835 1 52.56 36 GLN B N 1
ATOM 1866 C CA . GLN B 1 36 ? 10.242 -28.094 -0.45 1 52.56 36 GLN B CA 1
ATOM 1867 C C . GLN B 1 36 ? 8.953 -28.906 -0.417 1 52.56 36 GLN B C 1
ATOM 1869 O O . GLN B 1 36 ? 8.195 -28.922 -1.394 1 52.56 36 GLN B O 1
ATOM 1874 N N . ASP B 1 37 ? 8.641 -29.562 0.705 1 55.72 37 ASP B N 1
ATOM 1875 C CA . ASP B 1 37 ? 7.535 -30.5 0.83 1 55.72 37 ASP B CA 1
ATOM 1876 C C . ASP B 1 37 ? 6.199 -29.766 0.91 1 55.72 37 ASP B C 1
ATOM 1878 O O . ASP B 1 37 ? 5.188 -30.25 0.397 1 55.72 37 ASP B O 1
ATOM 1882 N N . ASP B 1 38 ? 6.23 -28.469 1.265 1 63.22 38 ASP B N 1
ATOM 1883 C CA . ASP B 1 38 ? 4.992 -27.734 1.452 1 63.22 38 ASP B CA 1
ATOM 1884 C C . ASP B 1 38 ? 4.422 -27.266 0.115 1 63.22 38 ASP B C 1
ATOM 1886 O O . ASP B 1 38 ? 3.205 -27.281 -0.088 1 63.22 38 ASP B O 1
ATOM 1890 N N . TYR B 1 39 ? 5.27 -27.188 -0.797 1 73.25 39 TYR B N 1
ATOM 1891 C CA . TYR B 1 39 ? 4.871 -26.719 -2.121 1 73.25 39 TYR B CA 1
ATOM 1892 C C . TYR B 1 39 ? 4.062 -27.781 -2.85 1 73.25 39 TYR B C 1
ATOM 1894 O O . TYR B 1 39 ? 3.029 -27.484 -3.453 1 73.25 39 TYR B O 1
ATOM 1902 N N . GLN B 1 40 ? 4.574 -28.984 -2.701 1 76.44 40 GLN B N 1
ATOM 1903 C CA . GLN B 1 40 ? 3.91 -30.062 -3.406 1 76.44 40 GLN B CA 1
ATOM 1904 C C . GLN B 1 40 ? 2.559 -30.391 -2.771 1 76.44 40 GLN B C 1
ATOM 1906 O O . GLN B 1 40 ? 1.602 -30.719 -3.475 1 76.44 40 GLN B O 1
ATOM 1911 N N . ILE B 1 41 ? 2.59 -30.172 -1.521 1 79.38 41 ILE B N 1
ATOM 1912 C CA . ILE B 1 41 ? 1.356 -30.469 -0.801 1 79.38 41 ILE B CA 1
ATOM 1913 C C . ILE B 1 41 ? 0.285 -29.453 -1.167 1 79.38 41 ILE B C 1
ATOM 1915 O O . ILE B 1 41 ? -0.861 -29.812 -1.441 1 79.38 41 ILE B O 1
ATOM 1919 N N . CYS B 1 42 ? 0.698 -28.234 -1.333 1 80.19 42 CYS B N 1
ATOM 1920 C CA . CYS B 1 42 ? -0.253 -27.172 -1.632 1 80.19 42 CYS B CA 1
ATOM 1921 C C . CYS B 1 42 ? -0.82 -27.328 -3.039 1 80.19 42 CYS B C 1
ATOM 1923 O O . CYS B 1 42 ? -1.981 -27 -3.285 1 80.19 42 CYS B O 1
ATOM 1925 N N . ARG B 1 43 ? -0.036 -28 -3.799 1 89.44 43 ARG B N 1
ATOM 1926 C CA . ARG B 1 43 ? -0.473 -28.016 -5.191 1 89.44 43 ARG B CA 1
ATOM 1927 C C . ARG B 1 43 ? -1.024 -29.375 -5.574 1 89.44 43 ARG B C 1
ATOM 1929 O O . ARG B 1 43 ? -1.363 -29.609 -6.738 1 89.44 43 ARG B O 1
ATOM 1936 N N . SER B 1 44 ? -1.136 -30.266 -4.625 1 90.19 44 SER B N 1
ATOM 1937 C CA . SER B 1 44 ? -1.591 -31.609 -4.902 1 90.19 44 SER B CA 1
ATOM 1938 C C . SER B 1 44 ? -3.006 -31.625 -5.473 1 90.19 44 SER B C 1
ATOM 1940 O O . SER B 1 44 ? -3.291 -32.344 -6.43 1 90.19 44 SER B O 1
ATOM 1942 N N . VAL B 1 45 ? -3.842 -30.797 -4.891 1 91 45 VAL B N 1
ATOM 1943 C CA . VAL B 1 45 ? -5.23 -30.75 -5.332 1 91 45 VAL B CA 1
ATOM 1944 C C . VAL B 1 45 ? -5.297 -30.234 -6.77 1 91 45 VAL B C 1
ATOM 1946 O O . VAL B 1 45 ? -5.969 -30.844 -7.613 1 91 45 VAL B O 1
ATOM 1949 N N . ALA B 1 46 ? -4.586 -29.234 -7.023 1 92.31 46 ALA B N 1
ATOM 1950 C CA . ALA B 1 46 ? -4.559 -28.672 -8.375 1 92.31 46 ALA B CA 1
ATOM 1951 C C . ALA B 1 46 ? -4.012 -29.703 -9.375 1 92.31 46 ALA B C 1
ATOM 1953 O O . ALA B 1 46 ? -4.574 -29.875 -10.461 1 92.31 46 ALA B O 1
ATOM 1954 N N . ARG B 1 47 ? -3.02 -30.406 -9.008 1 93 47 ARG B N 1
ATOM 1955 C CA . ARG B 1 47 ? -2.406 -31.406 -9.875 1 93 47 ARG B CA 1
ATOM 1956 C C . ARG B 1 47 ? -3.4 -32.5 -10.234 1 93 47 ARG B C 1
ATOM 1958 O O . ARG B 1 47 ? -3.49 -32.906 -11.391 1 93 47 ARG B O 1
ATOM 1965 N N . LYS B 1 48 ? -4.074 -32.906 -9.227 1 93.94 48 LYS B N 1
ATOM 1966 C CA . LYS B 1 48 ? -5.07 -33.938 -9.453 1 93.94 48 LYS B CA 1
ATOM 1967 C C . LYS B 1 48 ? -6.125 -33.469 -10.453 1 93.94 48 LYS B C 1
ATOM 1969 O O . LYS B 1 48 ? -6.5 -34.219 -11.359 1 93.94 48 LYS B O 1
ATOM 1974 N N . HIS B 1 49 ? -6.535 -32.25 -10.297 1 95.12 49 HIS B N 1
ATOM 1975 C CA . HIS B 1 49 ? -7.535 -31.719 -11.211 1 95.12 49 HIS B CA 1
ATOM 1976 C C . HIS B 1 49 ? -6.973 -31.594 -12.625 1 95.12 49 HIS B C 1
ATOM 1978 O O . HIS B 1 49 ? -7.656 -31.906 -13.602 1 95.12 49 HIS B O 1
ATOM 1984 N N . TRP B 1 50 ? -5.754 -31.188 -12.734 1 95.38 50 TRP B N 1
ATOM 1985 C CA . TRP B 1 50 ? -5.129 -31.078 -14.047 1 95.38 50 TRP B CA 1
ATOM 1986 C C . TRP B 1 50 ? -4.984 -32.438 -14.711 1 95.38 50 TRP B C 1
ATOM 1988 O O . TRP B 1 50 ? -5.227 -32.562 -15.914 1 95.38 50 TRP B O 1
ATOM 1998 N N . ASP B 1 51 ? -4.598 -33.375 -13.93 1 96 51 ASP B N 1
ATOM 1999 C CA . ASP B 1 51 ? -4.48 -34.75 -14.445 1 96 51 ASP B CA 1
ATOM 2000 C C . ASP B 1 51 ? -5.824 -35.25 -14.953 1 96 51 ASP B C 1
ATOM 2002 O O . ASP B 1 51 ? -5.906 -35.844 -16.047 1 96 51 ASP B O 1
ATOM 2006 N N . THR B 1 52 ? -6.797 -35.031 -14.156 1 96.62 52 THR B N 1
ATOM 2007 C CA . THR B 1 52 ? -8.141 -35.469 -14.547 1 96.62 52 THR B CA 1
ATOM 2008 C C . THR B 1 52 ? -8.578 -34.75 -15.82 1 96.62 52 THR B C 1
ATOM 2010 O O . THR B 1 52 ? -9.148 -35.375 -16.719 1 96.62 52 THR B O 1
ATOM 2013 N N . MET B 1 53 ? -8.328 -33.469 -15.93 1 97.12 53 MET B N 1
ATOM 2014 C CA . MET B 1 53 ? -8.633 -32.656 -17.125 1 97.12 53 MET B CA 1
ATOM 2015 C C . MET B 1 53 ? -7.973 -33.281 -18.359 1 97.12 53 MET B C 1
ATOM 2017 O O . MET B 1 53 ? -8.633 -33.5 -19.375 1 97.12 53 MET B O 1
ATOM 2021 N N . ARG B 1 54 ? -6.727 -33.594 -18.188 1 96.94 54 ARG B N 1
ATOM 2022 C CA . ARG B 1 54 ? -5.957 -34.156 -19.297 1 96.94 54 ARG B CA 1
ATOM 2023 C C . ARG B 1 54 ? -6.527 -35.5 -19.75 1 96.94 54 ARG B C 1
ATOM 2025 O O . ARG B 1 54 ? -6.609 -35.75 -20.953 1 96.94 54 ARG B O 1
ATOM 2032 N N . ALA B 1 55 ? -6.895 -36.281 -18.781 1 97.31 55 ALA B N 1
ATOM 2033 C CA . ALA B 1 55 ? -7.484 -37.562 -19.094 1 97.31 55 ALA B CA 1
ATOM 2034 C C . ALA B 1 55 ? -8.766 -37.406 -19.906 1 97.31 55 ALA B C 1
ATOM 2036 O O . ALA B 1 55 ? -8.961 -38.125 -20.906 1 97.31 55 ALA B O 1
ATOM 2037 N N . PHE B 1 56 ? -9.539 -36.438 -19.516 1 97.38 56 PHE B N 1
ATOM 2038 C CA . PHE B 1 56 ? -10.805 -36.25 -20.219 1 97.38 56 PHE B CA 1
ATOM 2039 C C . PHE B 1 56 ? -10.586 -35.656 -21.609 1 97.38 56 PHE B C 1
ATOM 2041 O O . PHE B 1 56 ? -11.273 -36.031 -22.562 1 97.38 56 PHE B O 1
ATOM 2048 N N . TYR B 1 57 ? -9.633 -34.812 -21.766 1 97.5 57 TYR B N 1
ATOM 2049 C CA . TYR B 1 57 ? -9.336 -34.281 -23.094 1 97.5 57 TYR B CA 1
ATOM 2050 C C . TYR B 1 57 ? -8.773 -35.344 -24.016 1 97.5 57 TYR B C 1
ATOM 2052 O O . TYR B 1 57 ? -9.078 -35.375 -25.203 1 97.5 57 TYR B O 1
ATOM 2060 N N . GLN B 1 58 ? -7.973 -36.219 -23.422 1 97.44 58 GLN B N 1
ATOM 2061 C CA . GLN B 1 58 ? -7.441 -37.344 -24.203 1 97.44 58 GLN B CA 1
ATOM 2062 C C . GLN B 1 58 ? -8.562 -38.25 -24.656 1 97.44 58 GLN B C 1
ATOM 2064 O O . GLN B 1 58 ? -8.594 -38.688 -25.812 1 97.44 58 GLN B O 1
ATOM 2069 N N . LYS B 1 59 ? -9.461 -38.594 -23.75 1 97.31 59 LYS B N 1
ATOM 2070 C CA . LYS B 1 59 ? -10.617 -39.438 -24.094 1 97.31 59 LYS B CA 1
ATOM 2071 C C . LYS B 1 59 ? -11.469 -38.781 -25.172 1 97.31 59 LYS B C 1
ATOM 2073 O O . LYS B 1 59 ? -11.984 -39.438 -26.078 1 97.31 59 LYS B O 1
ATOM 2078 N N . ALA B 1 60 ? -11.586 -37.438 -25.062 1 97.5 60 ALA B N 1
ATOM 2079 C CA . ALA B 1 60 ? -12.375 -36.688 -26.047 1 97.5 60 ALA B CA 1
ATOM 2080 C C . ALA B 1 60 ? -11.734 -36.75 -27.422 1 97.5 60 ALA B C 1
ATOM 2082 O O . ALA B 1 60 ? -12.422 -36.938 -28.438 1 97.5 60 ALA B O 1
ATOM 2083 N N . ALA B 1 61 ? -10.422 -36.656 -27.453 1 97.44 61 ALA B N 1
ATOM 2084 C CA . ALA B 1 61 ? -9.68 -36.75 -28.719 1 97.44 61 ALA B CA 1
ATOM 2085 C C . ALA B 1 61 ? -9.852 -38.094 -29.375 1 97.44 61 ALA B C 1
ATOM 2087 O O . ALA B 1 61 ? -10.07 -38.188 -30.594 1 97.44 61 ALA B O 1
ATOM 2088 N N . VAL B 1 62 ? -9.805 -39.125 -28.562 1 97.06 62 VAL B N 1
ATOM 2089 C CA . VAL B 1 62 ? -9.961 -40.5 -29.062 1 97.06 62 VAL B CA 1
ATOM 2090 C C . VAL B 1 62 ? -11.383 -40.688 -29.609 1 97.06 62 VAL B C 1
ATOM 2092 O O . VAL B 1 62 ? -11.562 -41.219 -30.703 1 97.06 62 VAL B O 1
ATOM 2095 N N . ALA B 1 63 ? -12.406 -40.219 -28.875 1 97.44 63 ALA B N 1
ATOM 2096 C CA . ALA B 1 63 ? -13.797 -40.344 -29.312 1 97.44 63 ALA B CA 1
ATOM 2097 C C . ALA B 1 63 ? -14.016 -39.562 -30.625 1 97.44 63 ALA B C 1
ATOM 2099 O O . ALA B 1 63 ? -14.727 -40.062 -31.5 1 97.44 63 ALA B O 1
ATOM 2100 N N . TYR B 1 64 ? -13.398 -38.531 -30.734 1 97.69 64 TYR B N 1
ATOM 2101 C CA . TYR B 1 64 ? -13.523 -37.719 -31.953 1 97.69 64 TYR B CA 1
ATOM 2102 C C . TYR B 1 64 ? -12.938 -38.438 -33.156 1 97.69 64 TYR B C 1
ATOM 2104 O O . TYR B 1 64 ? -13.539 -38.438 -34.219 1 97.69 64 TYR B O 1
ATOM 2112 N N . SER B 1 65 ? -11.766 -39.031 -32.906 1 97.19 65 SER B N 1
ATOM 2113 C CA . SER B 1 65 ? -11.086 -39.75 -34 1 97.19 65 SER B CA 1
ATOM 2114 C C . SER B 1 65 ? -11.891 -40.969 -34.438 1 97.19 65 SER B C 1
ATOM 2116 O O . SER B 1 65 ? -11.781 -41.406 -35.594 1 97.19 65 SER B O 1
ATOM 2118 N N . ARG B 1 66 ? -12.836 -41.438 -33.562 1 96.75 66 ARG B N 1
ATOM 2119 C CA . ARG B 1 66 ? -13.672 -42.594 -33.875 1 96.75 66 ARG B CA 1
ATOM 2120 C C . ARG B 1 66 ? -15 -42.156 -34.5 1 96.75 66 ARG B C 1
ATOM 2122 O O . ARG B 1 66 ? -15.867 -43 -34.75 1 96.75 66 ARG B O 1
ATOM 2129 N N . GLY B 1 67 ? -15.164 -40.875 -34.594 1 96.62 67 GLY B N 1
ATOM 2130 C CA . GLY B 1 67 ? -16.375 -40.344 -35.219 1 96.62 67 GLY B CA 1
ATOM 2131 C C . GLY B 1 67 ? -17.5 -40.125 -34.219 1 96.62 67 GLY B C 1
ATOM 2132 O O . GLY B 1 67 ? -18.625 -39.812 -34.625 1 96.62 67 GLY B O 1
ATOM 2133 N N . GLU B 1 68 ? -17.25 -40.312 -32.938 1 96.81 68 GLU B N 1
ATOM 2134 C CA . GLU B 1 68 ? -18.25 -40.125 -31.891 1 96.81 68 GLU B CA 1
ATOM 2135 C C . GLU B 1 68 ? -18.312 -38.688 -31.438 1 96.81 68 GLU B C 1
ATOM 2137 O O . GLU B 1 68 ? -17.984 -38.375 -30.297 1 96.81 68 GLU B O 1
ATOM 2142 N N . ARG B 1 69 ? -18.828 -37.844 -32.25 1 96.62 69 ARG B N 1
ATOM 2143 C CA . ARG B 1 69 ? -18.75 -36.375 -32.094 1 96.62 69 ARG B CA 1
ATOM 2144 C C . ARG B 1 69 ? -19.5 -35.938 -30.828 1 96.62 69 ARG B C 1
ATOM 2146 O O . ARG B 1 69 ? -18.984 -35.125 -30.047 1 96.62 69 ARG B O 1
ATOM 2153 N N . ALA B 1 70 ? -20.656 -36.531 -30.641 1 97 70 ALA B N 1
ATOM 2154 C CA . ALA B 1 70 ? -21.453 -36.156 -29.484 1 97 70 ALA B CA 1
ATOM 2155 C C . ALA B 1 70 ? -20.781 -36.562 -28.188 1 97 70 ALA B C 1
ATOM 2157 O O . ALA B 1 70 ? -20.734 -35.812 -27.219 1 97 70 ALA B O 1
ATOM 2158 N N . HIS B 1 71 ? -20.281 -37.75 -28.172 1 96.75 71 HIS B N 1
ATOM 2159 C CA . HIS B 1 71 ? -19.578 -38.281 -27 1 96.75 71 HIS B CA 1
ATOM 2160 C C . HIS B 1 71 ? -18.297 -37.469 -26.734 1 96.75 71 HIS B C 1
ATOM 2162 O O . HIS B 1 71 ? -18 -37.125 -25.594 1 96.75 71 HIS B O 1
ATOM 2168 N N . ALA B 1 72 ? -17.562 -37.062 -27.75 1 97.75 72 ALA B N 1
ATOM 2169 C CA . ALA B 1 72 ? -16.359 -36.219 -27.656 1 97.75 72 ALA B CA 1
ATOM 2170 C C . ALA B 1 72 ? -16.672 -34.875 -27.047 1 97.75 72 ALA B C 1
ATOM 2172 O O . ALA B 1 72 ? -15.922 -34.375 -26.203 1 97.75 72 ALA B O 1
ATOM 2173 N N . ALA B 1 73 ? -17.812 -34.375 -27.469 1 97.81 73 ALA B N 1
ATOM 2174 C CA . ALA B 1 73 ? -18.234 -33.062 -26.953 1 97.81 73 ALA B CA 1
ATOM 2175 C C . ALA B 1 73 ? -18.531 -33.125 -25.469 1 97.81 73 ALA B C 1
ATOM 2177 O O . ALA B 1 73 ? -18.172 -32.219 -24.719 1 97.81 73 ALA B O 1
ATOM 2178 N N . SER B 1 74 ? -19.156 -34.219 -25.109 1 97.19 74 SER B N 1
ATOM 2179 C CA . SER B 1 74 ? -19.484 -34.375 -23.703 1 97.19 74 SER B CA 1
ATOM 2180 C C . SER B 1 74 ? -18.234 -34.531 -22.844 1 97.19 74 SER B C 1
ATOM 2182 O O . SER B 1 74 ? -18.125 -33.938 -21.781 1 97.19 74 SER B O 1
ATOM 2184 N N . LEU B 1 75 ? -17.25 -35.312 -23.312 1 97.62 75 LEU B N 1
ATOM 2185 C CA . LEU B 1 75 ? -15.977 -35.5 -22.609 1 97.62 75 LEU B CA 1
ATOM 2186 C C . LEU B 1 75 ? -15.195 -34.188 -22.531 1 97.62 75 LEU B C 1
ATOM 2188 O O . LEU B 1 75 ? -14.594 -33.875 -21.5 1 97.62 75 LEU B O 1
ATOM 2192 N N . SER B 1 76 ? -15.266 -33.375 -23.562 1 97.62 76 SER B N 1
ATOM 2193 C CA . SER B 1 76 ? -14.586 -32.094 -23.609 1 97.62 76 SER B CA 1
ATOM 2194 C C . SER B 1 76 ? -15.18 -31.109 -22.609 1 97.62 76 SER B C 1
ATOM 2196 O O . SER B 1 76 ? -14.453 -30.344 -21.969 1 97.62 76 SER B O 1
ATOM 2198 N N . GLU B 1 77 ? -16.484 -31.219 -22.438 1 97.69 77 GLU B N 1
ATOM 2199 C CA . GLU B 1 77 ? -17.141 -30.359 -21.469 1 97.69 77 GLU B CA 1
ATOM 2200 C C . GLU B 1 77 ? -16.719 -30.734 -20.047 1 97.69 77 GLU B C 1
ATOM 2202 O O . GLU B 1 77 ? -16.531 -29.844 -19.203 1 97.69 77 GLU B O 1
ATOM 2207 N N . THR B 1 78 ? -16.594 -31.984 -19.859 1 96.5 78 THR B N 1
ATOM 2208 C CA . THR B 1 78 ? -16.125 -32.438 -18.547 1 96.5 78 THR B CA 1
ATOM 2209 C C . THR B 1 78 ? -14.672 -32 -18.328 1 96.5 78 THR B C 1
ATOM 2211 O O . THR B 1 78 ? -14.305 -31.625 -17.203 1 96.5 78 THR B O 1
ATOM 2214 N N . GLY B 1 79 ? -13.867 -32.031 -19.344 1 97.12 79 GLY B N 1
ATOM 2215 C CA . GLY B 1 79 ? -12.508 -31.531 -19.266 1 97.12 79 GLY B CA 1
ATOM 2216 C C . GLY B 1 79 ? -12.438 -30.062 -18.922 1 97.12 79 GLY B C 1
ATOM 2217 O O . GLY B 1 79 ? -11.609 -29.641 -18.109 1 97.12 79 GLY B O 1
ATOM 2218 N N . LYS B 1 80 ? -13.375 -29.344 -19.547 1 97.38 80 LYS B N 1
ATOM 2219 C CA . LYS B 1 80 ? -13.461 -27.906 -19.266 1 97.38 80 LYS B CA 1
ATOM 2220 C C . LYS B 1 80 ? -13.82 -27.656 -17.812 1 97.38 80 LYS B C 1
ATOM 2222 O O . LYS B 1 80 ? -13.297 -26.75 -17.172 1 97.38 80 LYS B O 1
ATOM 2227 N N . TYR B 1 81 ? -14.688 -28.484 -17.344 1 96 81 TYR B N 1
ATOM 2228 C CA . TYR B 1 81 ? -15.078 -28.406 -15.938 1 96 81 TYR B CA 1
ATOM 2229 C C . TYR B 1 81 ? -13.883 -28.594 -15.023 1 96 81 TYR B C 1
ATOM 2231 O O . TYR B 1 81 ? -13.656 -27.812 -14.102 1 96 81 TYR B O 1
ATOM 2239 N N . TYR B 1 82 ? -13.062 -29.547 -15.258 1 95.62 82 TYR B N 1
ATOM 2240 C CA . TYR B 1 82 ? -11.914 -29.828 -14.414 1 95.62 82 TYR B CA 1
ATOM 2241 C C . TYR B 1 82 ? -10.812 -28.797 -14.617 1 95.62 82 TYR B C 1
ATOM 2243 O O . TYR B 1 82 ? -10.039 -28.516 -13.703 1 95.62 82 TYR B O 1
ATOM 2251 N N . SER B 1 83 ? -10.758 -28.234 -15.781 1 96.25 83 SER B N 1
ATOM 2252 C CA . SER B 1 83 ? -9.836 -27.125 -16 1 96.25 83 SER B CA 1
ATOM 2253 C C . SER B 1 83 ? -10.141 -25.953 -15.07 1 96.25 83 SER B C 1
ATOM 2255 O O . SER B 1 83 ? -9.227 -25.391 -14.469 1 96.25 83 SER B O 1
ATOM 2257 N N . LYS B 1 84 ? -11.398 -25.656 -14.992 1 94.94 84 LYS B N 1
ATOM 2258 C CA . LYS B 1 84 ? -11.828 -24.578 -14.094 1 94.94 84 LYS B CA 1
ATOM 2259 C C . LYS B 1 84 ? -11.484 -24.922 -12.648 1 94.94 84 LYS B C 1
ATOM 2261 O O . LYS B 1 84 ? -10.953 -24.062 -11.922 1 94.94 84 LYS B O 1
ATOM 2266 N N . MET B 1 85 ? -11.727 -26.141 -12.297 1 93.81 85 MET B N 1
ATOM 2267 C CA . MET B 1 85 ? -11.43 -26.578 -10.938 1 93.81 85 MET B CA 1
ATOM 2268 C C . MET B 1 85 ? -9.93 -26.516 -10.664 1 93.81 85 MET B C 1
ATOM 2270 O O . MET B 1 85 ? -9.508 -26.141 -9.57 1 93.81 85 MET B O 1
ATOM 2274 N N . ALA B 1 86 ? -9.188 -26.875 -11.648 1 93.12 86 ALA B N 1
ATOM 2275 C CA . ALA B 1 86 ? -7.734 -26.859 -11.516 1 93.12 86 ALA B CA 1
ATOM 2276 C C . ALA B 1 86 ? -7.207 -25.438 -11.344 1 93.12 86 ALA B C 1
ATOM 2278 O O . ALA B 1 86 ? -6.332 -25.203 -10.508 1 93.12 86 ALA B O 1
ATOM 2279 N N . ARG B 1 87 ? -7.785 -24.594 -12.07 1 91.5 87 ARG B N 1
ATOM 2280 C CA . ARG B 1 87 ? -7.371 -23.203 -11.992 1 91.5 87 ARG B CA 1
ATOM 2281 C C . ARG B 1 87 ? -7.688 -22.609 -10.625 1 91.5 87 ARG B C 1
ATOM 2283 O O . ARG B 1 87 ? -6.855 -21.922 -10.031 1 91.5 87 ARG B O 1
ATOM 2290 N N . GLU B 1 88 ? -8.828 -22.875 -10.172 1 89.69 88 GLU B N 1
ATOM 2291 C CA . GLU B 1 88 ? -9.234 -22.391 -8.859 1 89.69 88 GLU B CA 1
ATOM 2292 C C . GLU B 1 88 ? -8.344 -22.953 -7.758 1 89.69 88 GLU B C 1
ATOM 2294 O O . GLU B 1 88 ? -7.922 -22.219 -6.855 1 89.69 88 GLU B O 1
ATOM 2299 N N . ALA B 1 89 ? -8.094 -24.219 -7.887 1 89.25 89 ALA B N 1
ATOM 2300 C CA . ALA B 1 89 ? -7.219 -24.859 -6.91 1 89.25 89 ALA B CA 1
ATOM 2301 C C . ALA B 1 89 ? -5.801 -24.297 -6.984 1 89.25 89 ALA B C 1
ATOM 2303 O O . ALA B 1 89 ? -5.133 -24.141 -5.957 1 89.25 89 ALA B O 1
ATOM 2304 N N . ASP B 1 90 ? -5.359 -24.031 -8.133 1 89.56 90 ASP B N 1
ATOM 2305 C CA . ASP B 1 90 ? -4.035 -23.453 -8.336 1 89.56 90 ASP B CA 1
ATOM 2306 C C . ASP B 1 90 ? -3.939 -22.062 -7.711 1 89.56 90 ASP B C 1
ATOM 2308 O O . ASP B 1 90 ? -2.918 -21.719 -7.113 1 89.56 90 ASP B O 1
ATOM 2312 N N . GLU B 1 91 ? -4.922 -21.328 -7.883 1 87.69 91 GLU B N 1
ATOM 2313 C CA . GLU B 1 91 ? -4.973 -20 -7.277 1 87.69 91 GLU B CA 1
ATOM 2314 C C . GLU B 1 91 ? -4.918 -20.078 -5.754 1 87.69 91 GLU B C 1
ATOM 2316 O O . GLU B 1 91 ? -4.191 -19.328 -5.109 1 87.69 91 GLU B O 1
ATOM 2321 N N . LYS B 1 92 ? -5.691 -20.953 -5.301 1 86.62 92 LYS B N 1
ATOM 2322 C CA . LYS B 1 92 ? -5.684 -21.156 -3.855 1 86.62 92 LYS B CA 1
ATOM 2323 C C . LYS B 1 92 ? -4.301 -21.578 -3.367 1 86.62 92 LYS B C 1
ATOM 2325 O O . LYS B 1 92 ? -3.801 -21.062 -2.373 1 86.62 92 LYS B O 1
ATOM 2330 N N . ALA B 1 93 ? -3.775 -22.5 -4.055 1 89.12 93 ALA B N 1
ATOM 2331 C CA . ALA B 1 93 ? -2.436 -22.969 -3.701 1 89.12 93 ALA B CA 1
ATOM 2332 C C . ALA B 1 93 ? -1.429 -21.812 -3.754 1 89.12 93 ALA B C 1
ATOM 2334 O O . ALA B 1 93 ? -0.564 -21.703 -2.883 1 89.12 93 ALA B O 1
ATOM 2335 N N . SER B 1 94 ? -1.487 -21.016 -4.77 1 88.75 94 SER B N 1
ATOM 2336 C CA . SER B 1 94 ? -0.604 -19.859 -4.93 1 88.75 94 SER B CA 1
ATOM 2337 C C . SER B 1 94 ? -0.666 -18.938 -3.717 1 88.75 94 SER B C 1
ATOM 2339 O O . SER B 1 94 ? 0.37 -18.531 -3.186 1 88.75 94 SER B O 1
ATOM 2341 N N . ARG B 1 95 ? -1.805 -18.688 -3.268 1 85.44 95 ARG B N 1
ATOM 2342 C CA . ARG B 1 95 ? -2.004 -17.828 -2.113 1 85.44 95 ARG B CA 1
ATOM 2343 C C . ARG B 1 95 ? -1.396 -18.438 -0.855 1 85.44 95 ARG B C 1
ATOM 2345 O O . ARG B 1 95 ? -0.721 -17.75 -0.089 1 85.44 95 ARG B O 1
ATOM 2352 N N . GLU B 1 96 ? -1.683 -19.641 -0.729 1 87.38 96 GLU B N 1
ATOM 2353 C CA . GLU B 1 96 ? -1.171 -20.328 0.451 1 87.38 96 GLU B CA 1
ATOM 2354 C C . GLU B 1 96 ? 0.355 -20.359 0.454 1 87.38 96 GLU B C 1
ATOM 2356 O O . GLU B 1 96 ? 0.983 -20.156 1.494 1 87.38 96 GLU B O 1
ATOM 2361 N N . ILE B 1 97 ? 0.894 -20.609 -0.61 1 89.69 97 ILE B N 1
ATOM 2362 C CA . ILE B 1 97 ? 2.346 -20.656 -0.749 1 89.69 97 ILE B CA 1
ATOM 2363 C C . ILE B 1 97 ? 2.924 -19.266 -0.465 1 89.69 97 ILE B C 1
ATOM 2365 O O . ILE B 1 97 ? 3.908 -19.141 0.267 1 89.69 97 ILE B O 1
ATOM 2369 N N . PHE B 1 98 ? 2.336 -18.312 -1.01 1 91 98 PHE B N 1
ATOM 2370 C CA . PHE B 1 98 ? 2.791 -16.953 -0.798 1 91 98 PHE B CA 1
ATOM 2371 C C . PHE B 1 98 ? 2.752 -16.594 0.682 1 91 98 PHE B C 1
ATOM 2373 O O . PHE B 1 98 ? 3.717 -16.031 1.218 1 91 98 PHE B O 1
ATOM 2380 N N . GLU B 1 99 ? 1.676 -16.875 1.237 1 87.94 99 GLU B N 1
ATOM 2381 C CA . GLU B 1 99 ? 1.532 -16.578 2.66 1 87.94 99 GLU B CA 1
ATOM 2382 C C . GLU B 1 99 ? 2.59 -17.297 3.484 1 87.94 99 GLU B C 1
ATOM 2384 O O . GLU B 1 99 ? 3.229 -16.703 4.352 1 87.94 99 GL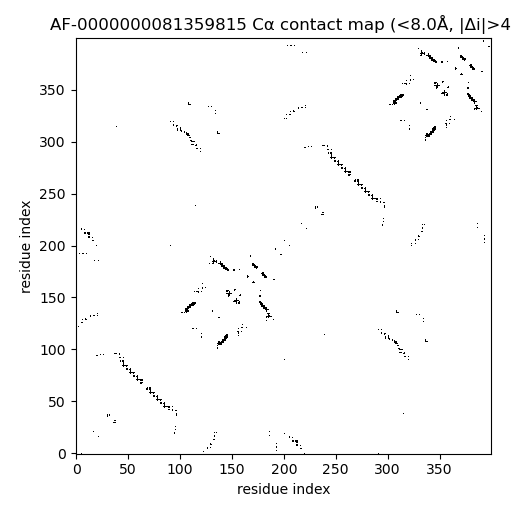U B O 1
ATOM 2389 N N . ALA B 1 100 ? 2.732 -18.5 3.26 1 87.12 100 ALA B N 1
ATOM 2390 C CA . ALA B 1 100 ? 3.678 -19.328 4.016 1 87.12 100 ALA B CA 1
ATOM 2391 C C . ALA B 1 100 ? 5.102 -18.812 3.859 1 87.12 100 ALA B C 1
ATOM 2393 O O . ALA B 1 100 ? 5.871 -18.781 4.824 1 87.12 100 ALA B O 1
ATOM 2394 N N . ARG B 1 101 ? 5.434 -18.375 2.725 1 89.5 101 ARG B N 1
ATOM 2395 C CA . ARG B 1 101 ? 6.801 -17.953 2.439 1 89.5 101 ARG B CA 1
ATOM 2396 C C . ARG B 1 101 ? 7.059 -16.547 2.951 1 89.5 101 ARG B C 1
ATOM 2398 O O . ARG B 1 101 ? 8.195 -16.188 3.271 1 89.5 101 ARG B O 1
ATOM 2405 N N . ASN B 1 102 ? 5.992 -15.797 3.012 1 92.19 102 ASN B N 1
ATOM 2406 C CA . ASN B 1 102 ? 6.188 -14.383 3.305 1 92.19 102 ASN B CA 1
ATOM 2407 C C . ASN B 1 102 ? 5.809 -14.055 4.746 1 92.19 102 ASN B C 1
ATOM 2409 O O . ASN B 1 102 ? 6.141 -12.977 5.246 1 92.19 102 ASN B O 1
ATOM 2413 N N . LYS B 1 103 ? 5.23 -14.953 5.461 1 87.62 103 LYS B N 1
ATOM 2414 C CA . LYS B 1 103 ? 4.707 -14.672 6.793 1 87.62 103 LYS B CA 1
ATOM 2415 C C . LYS B 1 103 ? 5.832 -14.281 7.75 1 87.62 103 LYS B C 1
ATOM 2417 O O . LYS B 1 103 ? 5.621 -13.5 8.68 1 87.62 103 LYS B O 1
ATOM 2422 N N . ASP B 1 104 ? 7.027 -14.789 7.527 1 91.5 104 ASP B N 1
ATOM 2423 C CA . ASP B 1 104 ? 8.109 -14.539 8.477 1 91.5 104 ASP B CA 1
ATOM 2424 C C . ASP B 1 104 ? 8.984 -13.383 8.016 1 91.5 104 ASP B C 1
ATOM 2426 O O . ASP B 1 104 ? 9.953 -13.023 8.688 1 91.5 104 ASP B O 1
ATOM 2430 N N . ILE B 1 105 ? 8.719 -12.867 6.836 1 94.19 105 ILE B N 1
ATOM 2431 C CA . ILE B 1 105 ? 9.422 -11.672 6.387 1 94.19 105 ILE B CA 1
ATOM 2432 C C . ILE B 1 105 ? 8.828 -10.438 7.07 1 94.19 105 ILE B C 1
ATOM 2434 O O . ILE B 1 105 ? 7.695 -10.047 6.781 1 94.19 105 ILE B O 1
ATOM 2438 N N . LYS B 1 106 ? 9.531 -9.898 8.031 1 93.5 106 LYS B N 1
ATOM 2439 C CA . LYS B 1 106 ? 9.031 -8.797 8.859 1 93.5 106 LYS B CA 1
ATOM 2440 C C . LYS B 1 106 ? 9.211 -7.457 8.156 1 93.5 106 LYS B C 1
ATOM 2442 O O . LYS B 1 106 ? 10.008 -6.621 8.594 1 93.5 106 LYS B O 1
ATOM 2447 N N . ASN B 1 107 ? 8.383 -7.27 7.086 1 96.69 107 ASN B N 1
ATOM 2448 C CA . ASN B 1 107 ? 8.414 -5.992 6.383 1 96.69 107 ASN B CA 1
ATOM 2449 C C . ASN B 1 107 ? 7.922 -4.852 7.266 1 96.69 107 ASN B C 1
ATOM 2451 O O . ASN B 1 107 ? 6.836 -4.934 7.84 1 96.69 107 ASN B O 1
ATOM 2455 N N . THR B 1 108 ? 8.789 -3.816 7.449 1 97.25 108 THR B N 1
ATOM 2456 C CA . THR B 1 108 ? 8.453 -2.633 8.234 1 97.25 108 THR B CA 1
ATOM 2457 C C . THR B 1 108 ? 8.57 -1.37 7.383 1 97.25 108 THR B C 1
ATOM 2459 O O . THR B 1 108 ? 9.609 -1.127 6.762 1 97.25 108 THR B O 1
ATOM 2462 N N . VAL B 1 109 ? 7.445 -0.653 7.27 1 97.31 109 VAL B N 1
ATOM 2463 C CA . VAL B 1 109 ? 7.477 0.651 6.617 1 97.31 109 VAL B CA 1
ATOM 2464 C C . VAL B 1 109 ? 7.574 1.754 7.668 1 97.31 109 VAL B C 1
ATOM 2466 O O . VAL B 1 109 ? 6.836 1.742 8.656 1 97.31 109 VAL B O 1
ATOM 2469 N N . THR B 1 110 ? 8.539 2.639 7.523 1 98 110 THR B N 1
ATOM 2470 C CA . THR B 1 110 ? 8.742 3.752 8.445 1 98 110 THR B CA 1
ATOM 2471 C C . THR B 1 110 ? 8.234 5.055 7.84 1 98 110 THR B C 1
ATOM 2473 O O . THR B 1 110 ? 8.523 5.367 6.684 1 98 110 THR B O 1
ATOM 2476 N N . ILE B 1 111 ? 7.453 5.758 8.594 1 96.81 111 ILE B N 1
ATOM 2477 C CA . ILE B 1 111 ? 7.059 7.098 8.172 1 96.81 111 ILE B CA 1
ATOM 2478 C C . ILE B 1 111 ? 7.406 8.102 9.266 1 96.81 111 ILE B C 1
ATOM 2480 O O . ILE B 1 111 ? 7.293 7.801 10.461 1 96.81 111 ILE B O 1
ATOM 2484 N N . ASP B 1 112 ? 7.887 9.234 8.906 1 95.94 112 ASP B N 1
ATOM 2485 C CA . ASP B 1 112 ? 8.211 10.344 9.797 1 95.94 112 ASP B CA 1
ATOM 2486 C C . ASP B 1 112 ? 7.133 11.43 9.734 1 95.94 112 ASP B C 1
ATOM 2488 O O . ASP B 1 112 ? 6.992 12.117 8.719 1 95.94 112 ASP B O 1
ATOM 2492 N N . LEU B 1 113 ? 6.375 11.531 10.781 1 94.12 113 LEU B N 1
ATOM 2493 C CA . LEU B 1 113 ? 5.297 12.508 10.844 1 94.12 113 LEU B CA 1
ATOM 2494 C C . LEU B 1 113 ? 5.727 13.742 11.625 1 94.12 113 LEU B C 1
ATOM 2496 O O . LEU B 1 113 ? 4.934 14.664 11.828 1 94.12 113 LEU B O 1
ATOM 2500 N N . HIS B 1 114 ? 6.988 13.734 12.008 1 91.62 114 HIS B N 1
ATOM 2501 C CA . HIS B 1 114 ? 7.48 14.836 12.82 1 91.62 114 HIS B CA 1
ATOM 2502 C C . HIS B 1 114 ? 7.34 16.172 12.086 1 91.62 114 HIS B C 1
ATOM 2504 O O . HIS B 1 114 ? 7.719 16.281 10.922 1 91.62 114 HIS B O 1
ATOM 2510 N N . GLY B 1 115 ? 6.805 17.125 12.758 1 85.44 115 GLY B N 1
ATOM 2511 C CA . GLY B 1 115 ? 6.633 18.453 12.172 1 85.44 115 GLY B CA 1
ATOM 2512 C C . GLY B 1 115 ? 5.27 18.656 11.539 1 85.44 115 GLY B C 1
ATOM 2513 O O . GLY B 1 115 ? 4.922 19.766 11.141 1 85.44 115 GLY B O 1
ATOM 2514 N N . GLN B 1 116 ? 4.496 17.609 11.461 1 90.31 116 GLN B N 1
ATOM 2515 C CA . GLN B 1 116 ? 3.141 17.703 10.938 1 90.31 116 GLN B CA 1
ATOM 2516 C C . GLN B 1 116 ? 2.186 18.266 11.984 1 90.31 116 GLN B C 1
ATOM 2518 O O . GLN B 1 116 ? 2.375 18.047 13.188 1 90.31 116 GLN B O 1
ATOM 2523 N N . HIS B 1 117 ? 1.249 19.047 11.484 1 89.38 117 HIS B N 1
ATOM 2524 C CA . HIS B 1 117 ? 0.105 19.312 12.352 1 89.38 117 HIS B CA 1
ATOM 2525 C C . HIS B 1 117 ? -0.669 18.031 12.633 1 89.38 117 HIS B C 1
ATOM 2527 O O . HIS B 1 117 ? -0.704 17.125 11.797 1 89.38 117 HIS B O 1
ATOM 2533 N N . VAL B 1 118 ? -1.256 18 13.75 1 90.88 118 VAL B N 1
ATOM 2534 C CA . VAL B 1 118 ? -1.901 16.781 14.242 1 90.88 118 VAL B CA 1
ATOM 2535 C C . VAL B 1 118 ? -2.93 16.297 13.227 1 90.88 118 VAL B C 1
ATOM 2537 O O . VAL B 1 118 ? -2.938 15.117 12.867 1 90.88 118 VAL B O 1
ATOM 2540 N N . LYS B 1 119 ? -3.768 17.203 12.742 1 86.88 119 LYS B N 1
ATOM 2541 C CA . LYS B 1 119 ? -4.828 16.797 11.82 1 86.88 119 LYS B CA 1
ATOM 2542 C C . LYS B 1 119 ? -4.25 16.172 10.562 1 86.88 119 LYS B C 1
ATOM 2544 O O . LYS B 1 119 ? -4.715 15.109 10.125 1 86.88 119 LYS B O 1
ATOM 2549 N N . GLN B 1 120 ? -3.264 16.781 10.047 1 87 120 GLN B N 1
ATOM 2550 C CA . GLN B 1 120 ? -2.635 16.281 8.836 1 87 120 GLN B CA 1
ATOM 2551 C C . GLN B 1 120 ? -1.89 14.969 9.109 1 87 120 GLN B C 1
ATOM 2553 O O . GLN B 1 120 ? -1.944 14.039 8.305 1 87 120 GLN B O 1
ATOM 2558 N N . ALA B 1 121 ? -1.24 14.906 10.227 1 90.75 121 ALA B N 1
ATOM 2559 C CA . ALA B 1 121 ? -0.508 13.703 10.617 1 90.75 121 ALA B CA 1
ATOM 2560 C C . ALA B 1 121 ? -1.442 12.5 10.719 1 90.75 121 ALA B C 1
ATOM 2562 O O . ALA B 1 121 ? -1.13 11.414 10.219 1 90.75 121 ALA B O 1
ATOM 2563 N N . ILE B 1 122 ? -2.533 12.734 11.375 1 90.44 122 ILE B N 1
ATOM 2564 C CA . ILE B 1 122 ? -3.5 11.664 11.578 1 90.44 122 ILE B CA 1
ATOM 2565 C C . ILE B 1 122 ? -4.078 11.227 10.234 1 90.44 122 ILE B C 1
ATOM 2567 O O . ILE B 1 122 ? -4.293 10.031 10 1 90.44 122 ILE B O 1
ATOM 2571 N N . GLY B 1 123 ? -4.301 12.164 9.367 1 86.62 123 GLY B N 1
ATOM 2572 C CA . GLY B 1 123 ? -4.746 11.82 8.023 1 86.62 123 GLY B CA 1
ATOM 2573 C C . GLY B 1 123 ? -3.76 10.938 7.281 1 86.62 123 GLY B C 1
ATOM 2574 O O . GLY B 1 123 ? -4.152 9.945 6.664 1 86.62 123 GLY B O 1
ATOM 2575 N N . LEU B 1 124 ? -2.502 11.32 7.332 1 88 124 LEU B N 1
ATOM 2576 C CA . LEU B 1 124 ? -1.447 10.547 6.691 1 88 124 LEU B CA 1
ATOM 2577 C C . LEU B 1 124 ? -1.359 9.148 7.293 1 88 124 LEU B C 1
ATOM 2579 O O . LEU B 1 124 ? -1.187 8.164 6.566 1 88 124 LEU B O 1
ATOM 2583 N N . LEU B 1 125 ? -1.479 9.102 8.586 1 92.25 125 LEU B N 1
ATOM 2584 C CA . LEU B 1 125 ? -1.445 7.812 9.266 1 92.25 125 LEU B CA 1
ATOM 2585 C C . LEU B 1 125 ? -2.621 6.941 8.836 1 92.25 125 LEU B C 1
ATOM 2587 O O . LEU B 1 125 ? -2.441 5.77 8.5 1 92.25 125 LEU B O 1
ATOM 2591 N N . LYS B 1 126 ? -3.82 7.492 8.836 1 86 126 LYS B N 1
ATOM 2592 C CA . LYS B 1 126 ? -5.016 6.762 8.422 1 86 126 LYS B CA 1
ATOM 2593 C C . LYS B 1 126 ? -4.867 6.227 7.004 1 86 126 LYS B C 1
ATOM 2595 O O . LYS B 1 126 ? -5.242 5.09 6.719 1 86 126 LYS B O 1
ATOM 2600 N N . LEU B 1 127 ? -4.328 7.016 6.227 1 84.44 127 LEU B N 1
ATOM 2601 C CA . LEU B 1 127 ? -4.117 6.613 4.844 1 84.44 127 LEU B CA 1
ATOM 2602 C C . LEU B 1 127 ? -3.201 5.395 4.766 1 84.44 127 LEU B C 1
ATOM 2604 O O . LEU B 1 127 ? -3.514 4.422 4.078 1 84.44 127 LEU B O 1
ATOM 2608 N N . HIS B 1 128 ? -2.105 5.469 5.41 1 90.62 128 HIS B N 1
ATOM 2609 C CA . HIS B 1 128 ? -1.162 4.355 5.402 1 90.62 128 HIS B CA 1
ATOM 2610 C C . HIS B 1 128 ? -1.796 3.094 5.98 1 90.62 128 HIS B C 1
ATOM 2612 O O . HIS B 1 128 ? -1.657 2.008 5.41 1 90.62 128 HIS B O 1
ATOM 2618 N N . LEU B 1 129 ? -2.506 3.266 7.078 1 89.44 129 LEU B N 1
ATOM 2619 C CA . LEU B 1 129 ? -3.164 2.127 7.707 1 89.44 129 LEU B CA 1
ATOM 2620 C C . LEU B 1 129 ? -4.16 1.479 6.75 1 89.44 129 LEU B C 1
ATOM 2622 O O . LEU B 1 129 ? -4.203 0.252 6.629 1 89.44 129 LEU B O 1
ATOM 2626 N N . LEU B 1 130 ? -4.883 2.258 6.094 1 83.31 130 LEU B N 1
ATOM 2627 C CA . LEU B 1 130 ? -5.887 1.761 5.156 1 83.31 130 LEU B CA 1
ATOM 2628 C C . LEU B 1 130 ? -5.223 1.038 3.988 1 83.31 130 LEU B C 1
ATOM 2630 O O . LEU B 1 130 ? -5.621 -0.076 3.639 1 83.31 130 LEU B O 1
ATOM 2634 N N . LEU B 1 131 ? -4.234 1.639 3.406 1 84.12 131 LEU B N 1
ATOM 2635 C CA . LEU B 1 131 ? -3.559 1.059 2.25 1 84.12 131 LEU B CA 1
ATOM 2636 C C . LEU B 1 131 ? -2.891 -0.262 2.615 1 84.12 131 LEU B C 1
ATOM 2638 O O . LEU B 1 131 ? -2.918 -1.215 1.834 1 84.12 131 LEU B O 1
ATOM 2642 N N . PHE B 1 132 ? -2.381 -0.323 3.797 1 89.06 132 PHE B N 1
ATOM 2643 C CA . PHE B 1 132 ? -1.622 -1.499 4.203 1 89.06 132 PHE B CA 1
ATOM 2644 C C . PHE B 1 132 ? -2.553 -2.664 4.516 1 89.06 132 PHE B C 1
ATOM 2646 O O . PHE B 1 132 ? -2.117 -3.816 4.578 1 89.06 132 PHE B O 1
ATOM 2653 N N . THR B 1 133 ? -3.838 -2.395 4.695 1 82.56 133 THR B N 1
ATOM 2654 C CA . THR B 1 133 ? -4.805 -3.473 4.855 1 82.56 133 THR B CA 1
ATOM 2655 C C . THR B 1 133 ? -4.852 -4.348 3.604 1 82.56 133 THR B C 1
ATOM 2657 O O . THR B 1 133 ? -5.152 -5.539 3.684 1 82.56 133 THR B O 1
ATOM 2660 N N . TYR B 1 134 ? -4.41 -3.791 2.555 1 76.75 134 TYR B N 1
ATOM 2661 C CA . TYR B 1 134 ? -4.504 -4.504 1.287 1 76.75 134 TYR B CA 1
ATOM 2662 C C . TYR B 1 134 ? -3.154 -5.09 0.889 1 76.75 134 TYR B C 1
ATOM 2664 O O . TYR B 1 134 ? -3.037 -5.742 -0.15 1 76.75 134 TYR B O 1
ATOM 2672 N N . ILE B 1 135 ? -2.215 -4.848 1.645 1 85.38 135 ILE B N 1
ATOM 2673 C CA . ILE B 1 135 ? -0.877 -5.367 1.385 1 85.38 135 ILE B CA 1
ATOM 2674 C C . ILE B 1 135 ? -0.411 -6.207 2.57 1 85.38 135 ILE B C 1
ATOM 2676 O O . ILE B 1 135 ? 0.41 -5.758 3.375 1 85.38 135 ILE B O 1
ATOM 2680 N N . PRO B 1 136 ? -0.861 -7.438 2.572 1 82.44 136 PRO B N 1
ATOM 2681 C CA . PRO B 1 136 ? -0.569 -8.289 3.73 1 82.44 136 PRO B CA 1
ATOM 2682 C C . PRO B 1 136 ? 0.927 -8.508 3.938 1 82.44 136 PRO B C 1
ATOM 2684 O O . PRO B 1 136 ? 1.353 -8.906 5.027 1 82.44 136 PRO B O 1
ATOM 2687 N N . SER B 1 137 ? 1.673 -8.25 2.939 1 89.94 137 SER B N 1
ATOM 2688 C CA . SER B 1 137 ? 3.113 -8.445 3.062 1 89.94 137 SER B CA 1
ATOM 2689 C C . SER B 1 137 ? 3.73 -7.426 4.016 1 89.94 137 SER B C 1
ATOM 2691 O O . SER B 1 137 ? 4.867 -7.598 4.465 1 89.94 137 SER B O 1
ATOM 2693 N N . ILE B 1 138 ? 3.039 -6.375 4.297 1 92.81 138 ILE B N 1
ATOM 2694 C CA . ILE B 1 138 ? 3.52 -5.379 5.246 1 92.81 138 ILE B CA 1
ATOM 2695 C C . ILE B 1 138 ? 2.939 -5.66 6.629 1 92.81 138 ILE B C 1
ATOM 2697 O O . ILE B 1 138 ? 1.727 -5.562 6.832 1 92.81 138 ILE B O 1
ATOM 2701 N N . GLN B 1 139 ? 3.82 -5.957 7.574 1 93.5 139 GLN B N 1
ATOM 2702 C CA . GLN B 1 139 ? 3.346 -6.418 8.875 1 93.5 139 GLN B CA 1
ATOM 2703 C C . GLN B 1 139 ? 3.518 -5.336 9.938 1 93.5 139 GLN B C 1
ATOM 2705 O O . GLN B 1 139 ? 2.877 -5.387 10.992 1 93.5 139 GLN B O 1
ATOM 2710 N N . PHE B 1 140 ? 4.41 -4.348 9.617 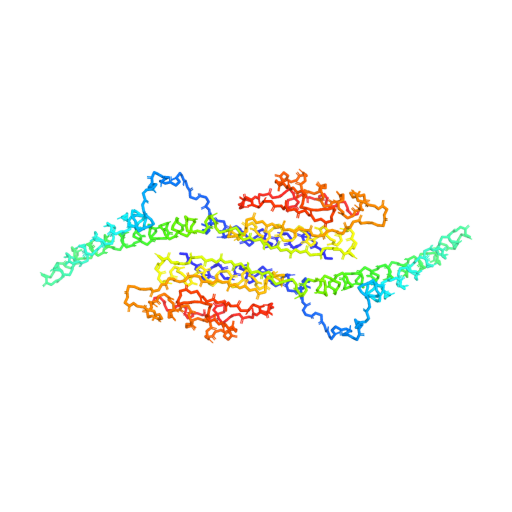1 96.56 140 PHE B N 1
ATOM 2711 C CA . PHE B 1 140 ? 4.695 -3.344 10.633 1 96.56 140 PHE B CA 1
ATOM 2712 C C . PHE B 1 140 ? 4.734 -1.949 10.016 1 96.56 140 PHE B C 1
ATOM 2714 O O . PHE B 1 140 ? 5.172 -1.78 8.875 1 96.56 140 PHE B O 1
ATOM 2721 N N . LEU B 1 141 ? 4.254 -1.009 10.773 1 97.38 141 LEU B N 1
ATOM 2722 C CA . LEU B 1 141 ? 4.363 0.413 10.469 1 97.38 141 LEU B CA 1
ATOM 2723 C C . LEU B 1 141 ? 5.047 1.163 11.609 1 97.38 141 LEU B C 1
ATOM 2725 O O . LEU B 1 141 ? 4.547 1.181 12.734 1 97.38 141 LEU B O 1
ATOM 2729 N N . LYS B 1 142 ? 6.203 1.644 11.383 1 98.12 142 LYS B N 1
ATOM 2730 C CA . LYS B 1 142 ? 6.953 2.453 12.344 1 98.12 142 LYS B CA 1
ATOM 2731 C C . LYS B 1 142 ? 6.664 3.939 12.156 1 98.12 142 LYS B C 1
ATOM 2733 O O . LYS B 1 142 ? 6.875 4.484 11.07 1 98.12 142 LYS B O 1
ATOM 2738 N N . VAL B 1 143 ? 6.152 4.582 13.148 1 97.62 143 VAL B N 1
ATOM 2739 C CA . VAL B 1 143 ? 5.711 5.969 13.055 1 97.62 143 VAL B CA 1
ATOM 2740 C C . VAL B 1 143 ? 6.594 6.848 13.938 1 97.62 143 VAL B C 1
ATOM 2742 O O . VAL B 1 143 ? 6.617 6.688 15.164 1 97.62 143 VAL B O 1
ATOM 2745 N N . ILE B 1 144 ? 7.324 7.723 13.352 1 96.44 144 ILE B N 1
ATOM 2746 C CA . ILE B 1 144 ? 8.117 8.711 14.062 1 96.44 144 ILE B CA 1
ATOM 2747 C C . ILE B 1 144 ? 7.273 9.953 14.344 1 96.44 144 ILE B C 1
ATOM 2749 O O . ILE B 1 144 ? 6.789 10.602 13.414 1 96.44 144 ILE B O 1
ATOM 2753 N N . THR B 1 145 ? 7.027 10.273 15.484 1 94.5 145 THR B N 1
ATOM 2754 C CA . THR B 1 145 ? 6.203 11.414 15.875 1 94.5 145 THR B CA 1
ATOM 2755 C C . THR B 1 145 ? 7.074 12.547 16.406 1 94.5 145 THR B C 1
ATOM 2757 O O . THR B 1 145 ? 6.625 13.695 16.484 1 94.5 145 THR B O 1
ATOM 2760 N N . GLY B 1 146 ? 8.32 12.266 16.797 1 86.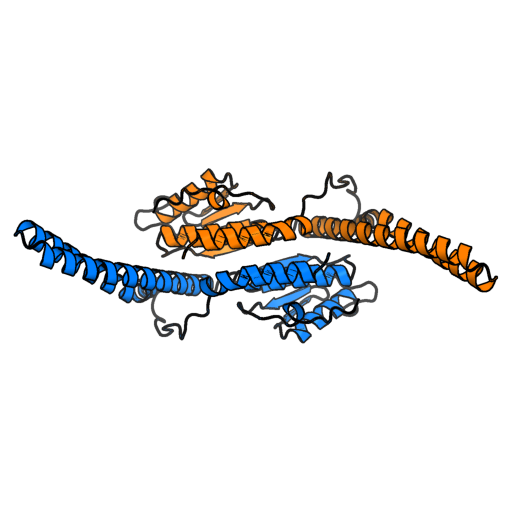12 146 GLY B N 1
ATOM 2761 C CA . GLY B 1 146 ? 9.148 13.234 17.484 1 86.12 146 GLY B CA 1
ATOM 2762 C C . GLY B 1 146 ? 8.914 13.266 18.984 1 86.12 146 GLY B C 1
ATOM 2763 O O . GLY B 1 146 ? 7.98 12.633 19.484 1 86.12 146 GLY B O 1
ATOM 2764 N N . CYS B 1 147 ? 9.883 13.836 19.844 1 72.38 147 CYS B N 1
ATOM 2765 C CA . CYS B 1 147 ? 9.836 13.836 21.297 1 72.38 147 CYS B CA 1
ATOM 2766 C C . CYS B 1 147 ? 9.094 15.062 21.812 1 72.38 147 CYS B C 1
ATOM 2768 O O . CYS B 1 147 ? 8.602 15.07 22.938 1 72.38 147 CYS B O 1
ATOM 2770 N N . GLY B 1 148 ? 8.391 15.883 21.062 1 62.41 148 GLY B N 1
ATOM 2771 C CA . GLY B 1 148 ? 7.738 17.125 21.438 1 62.41 148 GLY B CA 1
ATOM 2772 C C . GLY B 1 148 ? 8.617 18.031 22.281 1 62.41 148 GLY B C 1
ATOM 2773 O O . GLY B 1 148 ? 9.625 17.578 22.828 1 62.41 148 GLY B O 1
ATOM 2774 N N . VAL B 1 149 ? 8.492 19.406 22.203 1 56.78 149 VAL B N 1
ATOM 2775 C CA . VAL B 1 149 ? 9.242 20.406 22.953 1 56.78 149 VAL B CA 1
ATOM 2776 C C . VAL B 1 149 ? 9.227 20.047 24.438 1 56.78 149 VAL B C 1
ATOM 2778 O O . VAL B 1 149 ? 10.234 20.219 25.125 1 56.78 149 VAL B O 1
ATOM 2781 N N . ASP B 1 150 ? 7.992 19.75 24.891 1 53.88 150 ASP B N 1
ATOM 2782 C CA . ASP B 1 150 ? 7.906 19.688 26.344 1 53.88 150 ASP B CA 1
ATOM 2783 C C . ASP B 1 150 ? 8.352 18.312 26.859 1 53.88 150 ASP B C 1
ATOM 2785 O O . ASP B 1 150 ? 8.062 17.953 28 1 53.88 150 ASP B O 1
ATOM 2789 N N . GLY B 1 151 ? 9.07 17.609 26.172 1 53.38 151 GLY B N 1
ATOM 2790 C CA . GLY B 1 151 ? 9.688 16.406 26.734 1 53.38 151 GLY B CA 1
ATOM 2791 C C . GLY B 1 151 ? 9.156 15.125 26.125 1 53.38 151 GLY B C 1
ATOM 2792 O O . GLY B 1 151 ? 8.297 15.156 25.234 1 53.38 151 GLY B O 1
ATOM 2793 N N . PRO B 1 152 ? 9.703 13.977 26.594 1 50.44 152 PRO B N 1
ATOM 2794 C CA . PRO B 1 152 ? 9.406 12.609 26.172 1 50.44 152 PRO B CA 1
ATOM 2795 C C . PRO B 1 152 ? 7.93 12.242 26.344 1 50.44 152 PRO B C 1
ATOM 2797 O O . PRO B 1 152 ? 7.363 12.445 27.422 1 50.44 152 PRO B O 1
ATOM 2800 N N . GLY B 1 153 ? 7.113 11.789 25.422 1 52.97 153 GLY B N 1
ATOM 2801 C CA . GLY B 1 153 ? 5.805 11.172 25.562 1 52.97 153 GLY B CA 1
ATOM 2802 C C . GLY B 1 153 ? 4.66 12.164 25.469 1 52.97 153 GLY B C 1
ATOM 2803 O O . GLY B 1 153 ? 3.494 11.773 25.406 1 52.97 153 GLY B O 1
ATOM 2804 N N . LYS B 1 154 ? 5.051 13.57 25.547 1 61 154 LYS B N 1
ATOM 2805 C CA . LYS B 1 154 ? 3.953 14.516 25.719 1 61 154 LYS B CA 1
ATOM 2806 C C . LYS B 1 154 ? 3.752 15.352 24.469 1 61 154 LYS B C 1
ATOM 2808 O O . LYS B 1 154 ? 3.219 16.469 24.531 1 61 154 LYS B O 1
ATOM 2813 N N . GLY B 1 155 ? 4.309 14.758 23.438 1 79.56 155 GLY B N 1
ATOM 2814 C CA . GLY B 1 155 ? 4.055 15.578 22.266 1 79.56 155 GLY B CA 1
ATOM 2815 C C . GLY B 1 155 ? 2.664 15.383 21.688 1 79.56 155 GLY B C 1
ATOM 2816 O O . GLY B 1 155 ? 2.094 14.297 21.781 1 79.56 155 GLY B O 1
ATOM 2817 N N . LYS B 1 156 ? 1.964 16.438 21.406 1 87.81 156 LYS B N 1
ATOM 2818 C CA . LYS B 1 156 ? 0.601 16.438 20.891 1 87.81 156 LYS B CA 1
ATOM 2819 C C . LYS B 1 156 ? 0.439 15.422 19.766 1 87.81 156 LYS B C 1
ATOM 2821 O O . LYS B 1 156 ? -0.554 14.695 19.719 1 87.81 156 LYS B O 1
ATOM 2826 N N . LEU B 1 157 ? 1.467 15.297 19.031 1 92.25 157 LEU B N 1
ATOM 2827 C CA . LEU B 1 157 ? 1.39 14.391 17.891 1 92.25 157 LEU B CA 1
ATOM 2828 C C . LEU B 1 157 ? 1.406 12.938 18.344 1 92.25 157 LEU B C 1
ATOM 2830 O O . LEU B 1 157 ? 0.583 12.133 17.906 1 92.25 157 LEU B O 1
ATOM 2834 N N . LYS B 1 158 ? 2.34 12.625 19.203 1 93.06 158 LYS B N 1
ATOM 2835 C CA . LYS B 1 158 ? 2.439 11.258 19.703 1 93.06 158 LYS B CA 1
ATOM 2836 C C . LYS B 1 158 ? 1.145 10.828 20.391 1 93.06 158 LYS B C 1
ATOM 2838 O O . LYS B 1 158 ? 0.646 9.727 20.156 1 93.06 158 LYS B O 1
ATOM 2843 N N . THR B 1 159 ? 0.615 11.695 21.172 1 93.06 159 THR B N 1
ATOM 2844 C CA . THR B 1 159 ? -0.618 11.406 21.906 1 93.06 159 THR B CA 1
ATOM 2845 C C . THR B 1 159 ? -1.768 11.148 20.938 1 93.06 159 THR B C 1
ATOM 2847 O O . THR B 1 159 ? -2.553 10.219 21.125 1 93.06 159 THR B O 1
ATOM 2850 N N . SER B 1 160 ? -1.862 11.977 19.953 1 93.56 160 SER B N 1
ATOM 2851 C CA . SER B 1 160 ? -2.934 11.82 18.969 1 93.56 160 SER B CA 1
ATOM 2852 C C . SER B 1 160 ? -2.777 10.516 18.188 1 93.56 160 SER B C 1
ATOM 2854 O O . SER B 1 160 ? -3.76 9.812 17.938 1 93.56 160 SER B O 1
ATOM 2856 N N . VAL B 1 161 ? -1.585 10.195 17.812 1 95.19 161 VAL B N 1
ATOM 2857 C CA . VAL B 1 161 ? -1.315 8.945 17.109 1 95.19 161 VAL B CA 1
ATOM 2858 C C . VAL B 1 161 ? -1.702 7.758 17.984 1 95.19 161 VAL B C 1
ATOM 2860 O O . VAL B 1 161 ? -2.404 6.848 17.531 1 95.19 161 VAL B O 1
ATOM 2863 N N . LEU B 1 162 ? -1.287 7.805 19.219 1 95 162 LEU B N 1
ATOM 2864 C CA . LEU B 1 162 ? -1.609 6.734 20.156 1 95 162 LEU B CA 1
ATOM 2865 C C . LEU B 1 162 ? -3.117 6.617 20.344 1 95 162 LEU B C 1
ATOM 2867 O O . LEU B 1 162 ? -3.652 5.512 20.438 1 95 162 LEU B O 1
ATOM 2871 N N . GLY B 1 163 ? -3.721 7.758 20.438 1 95.06 163 GLY B N 1
ATOM 2872 C CA . GLY B 1 163 ? -5.172 7.75 20.547 1 95.06 163 GLY B CA 1
ATOM 2873 C C . GLY B 1 163 ? -5.848 6.992 19.406 1 95.06 163 GLY B C 1
ATOM 2874 O O . GLY B 1 163 ? -6.734 6.172 19.656 1 95.06 163 GLY B O 1
ATOM 2875 N N . LEU B 1 164 ? -5.445 7.234 18.219 1 93.38 164 LEU B N 1
ATOM 2876 C CA . LEU B 1 164 ? -6.004 6.543 17.062 1 93.38 164 LEU B CA 1
ATOM 2877 C C . LEU B 1 164 ? -5.688 5.051 17.125 1 93.38 164 LEU B C 1
ATOM 2879 O O . LEU B 1 164 ? -6.562 4.219 16.875 1 93.38 164 LEU B O 1
ATOM 2883 N N . VAL B 1 165 ? -4.457 4.711 17.422 1 95.31 165 VAL B N 1
ATOM 2884 C CA . VAL B 1 165 ? -3.967 3.336 17.438 1 95.31 165 VAL B CA 1
ATOM 2885 C C . VAL B 1 165 ? -4.754 2.523 18.469 1 95.31 165 VAL B C 1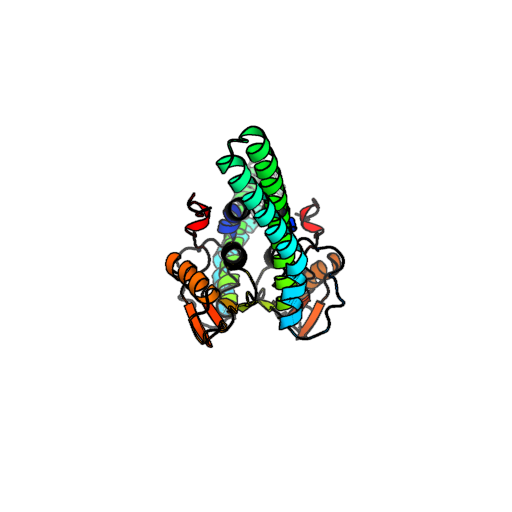
ATOM 2887 O O . VAL B 1 165 ? -5.188 1.406 18.188 1 95.31 165 VAL B O 1
ATOM 2890 N N . VAL B 1 166 ? -4.988 3.107 19.578 1 95.25 166 VAL B N 1
ATOM 2891 C CA . VAL B 1 166 ? -5.723 2.451 20.656 1 95.25 166 VAL B CA 1
ATOM 2892 C C . VAL B 1 166 ? -7.195 2.316 20.266 1 95.25 166 VAL B C 1
ATOM 2894 O O . VAL B 1 166 ? -7.793 1.252 20.438 1 95.25 166 VAL B O 1
ATOM 2897 N N . LYS B 1 167 ? -7.695 3.373 19.75 1 93.62 167 LYS B N 1
ATOM 2898 C CA . LYS B 1 167 ? -9.094 3.369 19.328 1 93.62 167 LYS B CA 1
ATOM 2899 C C . LYS B 1 167 ? -9.352 2.252 18.312 1 93.62 167 LYS B C 1
ATOM 2901 O O . LYS B 1 167 ? -10.398 1.596 18.375 1 93.62 167 LYS B O 1
ATOM 2906 N N . GLU B 1 168 ? -8.43 1.965 17.484 1 92.06 168 GLU B N 1
ATOM 2907 C CA . GLU B 1 168 ? -8.602 0.988 16.406 1 92.06 168 GLU B CA 1
ATOM 2908 C C . GLU B 1 168 ? -8.141 -0.398 16.844 1 92.06 168 GLU B C 1
ATOM 2910 O O . GLU B 1 168 ? -8.211 -1.354 16.062 1 92.06 168 GLU B O 1
ATOM 2915 N N . GLY B 1 169 ? -7.621 -0.502 17.969 1 93.81 169 GLY B N 1
ATOM 2916 C CA . GLY B 1 169 ? -7.195 -1.79 18.5 1 93.81 169 GLY B CA 1
ATOM 2917 C C . GLY B 1 169 ? -5.949 -2.328 17.812 1 93.81 169 GLY B C 1
ATOM 2918 O O . GLY B 1 169 ? -5.809 -3.539 17.641 1 93.81 169 GLY B O 1
ATOM 2919 N N . ILE B 1 170 ? -5.098 -1.457 17.422 1 95.62 170 ILE B N 1
ATOM 2920 C CA . ILE B 1 170 ? -3.855 -1.858 16.766 1 95.62 170 ILE B CA 1
ATOM 2921 C C . ILE B 1 170 ? -2.793 -2.156 17.828 1 95.62 170 ILE B C 1
ATOM 2923 O O . ILE B 1 170 ? -2.594 -1.367 18.75 1 95.62 170 ILE B O 1
ATOM 2927 N N . GLU B 1 171 ? -2.207 -3.328 17.703 1 96.44 171 GLU B N 1
ATOM 2928 C CA . GLU B 1 171 ? -1.08 -3.631 18.578 1 96.44 171 GLU B CA 1
ATOM 2929 C C . GLU B 1 171 ? 0.098 -2.699 18.312 1 96.44 171 GLU B C 1
ATOM 2931 O O . GLU B 1 171 ? 0.406 -2.404 17.156 1 96.44 171 GLU B O 1
ATOM 2936 N N . TRP B 1 172 ? 0.696 -2.252 19.422 1 96.62 172 TRP B N 1
ATOM 2937 C CA . TRP B 1 172 ? 1.78 -1.294 19.234 1 96.62 172 TRP B CA 1
ATOM 2938 C C . TRP B 1 172 ? 2.789 -1.39 20.375 1 96.62 172 TRP B C 1
ATOM 2940 O O . TRP B 1 172 ? 2.506 -1.986 21.406 1 96.62 172 TRP B O 1
ATOM 2950 N N . CYS B 1 173 ? 3.98 -0.893 20.141 1 97.06 173 CYS B N 1
ATOM 2951 C CA . CYS B 1 173 ? 4.984 -0.689 21.188 1 97.06 173 CYS B CA 1
ATOM 2952 C C . CYS B 1 173 ? 5.832 0.542 20.891 1 97.06 173 CYS B C 1
ATOM 2954 O O . CYS B 1 173 ? 5.855 1.027 19.75 1 97.06 173 CYS B O 1
ATOM 2956 N N . GLU B 1 174 ? 6.363 1.084 21.922 1 94.5 174 GLU B N 1
ATOM 2957 C CA . GLU B 1 174 ? 7.277 2.211 21.75 1 94.5 174 GLU B CA 1
ATOM 2958 C C . GLU B 1 174 ? 8.711 1.731 21.547 1 94.5 174 GLU B C 1
ATOM 2960 O O . GLU B 1 174 ? 9.266 1.023 22.375 1 94.5 174 GLU B O 1
ATOM 2965 N N . GLU B 1 175 ? 9.297 2.004 20.344 1 94.5 175 GLU B N 1
ATOM 2966 C CA . GLU B 1 175 ? 10.695 1.663 20.109 1 94.5 175 GLU B CA 1
ATOM 2967 C C . GLU B 1 175 ? 11.633 2.623 20.828 1 94.5 175 GLU B C 1
ATOM 2969 O O . GLU B 1 175 ? 12.664 2.209 21.359 1 94.5 175 GLU B O 1
ATOM 2974 N N . ASN B 1 176 ? 11.344 3.945 20.812 1 90.56 176 ASN B N 1
ATOM 2975 C CA . ASN B 1 176 ? 11.969 5.023 21.578 1 90.56 176 ASN B CA 1
ATOM 2976 C C . ASN B 1 176 ? 11 6.184 21.797 1 90.56 176 ASN B C 1
ATOM 2978 O O . ASN B 1 176 ? 9.844 6.117 21.375 1 90.56 176 ASN B O 1
ATOM 2982 N N . ALA B 1 177 ? 11.336 7.195 22.5 1 86.12 177 ALA B N 1
ATOM 2983 C CA . ALA B 1 177 ? 10.445 8.266 22.953 1 86.12 177 ALA B CA 1
ATOM 2984 C C . ALA B 1 177 ? 9.719 8.898 21.766 1 86.12 177 ALA B C 1
ATOM 2986 O O . ALA B 1 177 ? 8.586 9.367 21.906 1 86.12 177 ALA B O 1
ATOM 2987 N N . GLY B 1 178 ? 10.203 8.82 20.609 1 91.38 178 GLY B N 1
ATOM 2988 C CA . GLY B 1 178 ? 9.609 9.508 19.469 1 91.38 178 GLY B CA 1
ATOM 2989 C C . GLY B 1 178 ? 9.195 8.57 18.359 1 91.38 178 GLY B C 1
ATOM 2990 O O . GLY B 1 178 ? 8.906 9.016 17.234 1 91.38 178 GLY B O 1
ATOM 2991 N N . THR B 1 179 ? 9.18 7.258 18.672 1 95.5 179 THR B N 1
ATOM 2992 C CA . THR B 1 179 ? 8.898 6.305 17.609 1 95.5 179 THR B CA 1
ATOM 2993 C C . THR B 1 179 ? 7.973 5.195 18.109 1 95.5 179 THR B C 1
ATOM 2995 O O . THR B 1 179 ? 8.227 4.582 19.141 1 95.5 179 THR B O 1
ATOM 2998 N N . LEU B 1 180 ? 6.84 4.973 17.406 1 96.75 180 LEU B N 1
ATOM 2999 C CA . LEU B 1 180 ? 5.883 3.906 17.672 1 96.75 180 LEU B CA 1
ATOM 3000 C C . LEU B 1 180 ? 5.945 2.828 16.594 1 96.75 180 LEU B C 1
ATOM 3002 O O . LEU B 1 180 ? 6.055 3.139 15.406 1 96.75 180 LEU B O 1
ATOM 3006 N N . LEU B 1 181 ? 6.035 1.608 17.016 1 98 181 LEU B N 1
ATOM 3007 C CA . LEU B 1 181 ? 5.941 0.469 16.109 1 98 181 LEU B CA 1
ATOM 3008 C C . LEU B 1 181 ? 4.555 -0.16 16.172 1 98 181 LEU B C 1
ATOM 3010 O O . LEU B 1 181 ? 4.113 -0.602 17.234 1 98 181 LEU B O 1
ATOM 3014 N N . LEU B 1 182 ? 3.848 -0.126 15.039 1 97.81 182 LEU B N 1
ATOM 3015 C CA . LEU B 1 182 ? 2.502 -0.676 14.93 1 97.81 182 LEU B CA 1
ATOM 3016 C C . LEU B 1 182 ? 2.521 -2.031 14.234 1 97.81 182 LEU B C 1
ATOM 3018 O O . LEU B 1 182 ? 3.199 -2.199 13.219 1 97.81 182 LEU B O 1
ATOM 3022 N N . ARG B 1 183 ? 1.901 -3.053 14.758 1 96.19 183 ARG B N 1
ATOM 3023 C CA . ARG B 1 183 ? 1.72 -4.344 14.094 1 96.19 183 ARG B CA 1
ATOM 3024 C C . ARG B 1 183 ? 0.423 -4.371 13.297 1 96.19 183 ARG B C 1
ATOM 3026 O O . ARG B 1 183 ? -0.652 -4.098 13.836 1 96.19 183 ARG B O 1
ATOM 3033 N N . LEU B 1 184 ? 0.621 -4.664 11.984 1 92.44 184 LEU B N 1
ATOM 3034 C CA . LEU B 1 184 ? -0.531 -4.629 11.094 1 92.44 184 LEU B CA 1
ATOM 3035 C C . LEU B 1 184 ? -1.052 -6.035 10.82 1 92.44 184 LEU B C 1
ATOM 3037 O O . LEU B 1 184 ? -0.273 -6.941 10.516 1 92.44 184 LEU B O 1
ATOM 3041 N N . ASP B 1 185 ? -2.135 -6.469 11.312 1 76.06 185 ASP B N 1
ATOM 3042 C CA . ASP B 1 185 ? -2.688 -7.812 11.172 1 76.06 185 ASP B CA 1
ATOM 3043 C C . ASP B 1 185 ? -3.586 -7.906 9.938 1 76.06 185 ASP B C 1
ATOM 3045 O O . ASP B 1 185 ? -4.367 -8.852 9.805 1 76.06 185 ASP B O 1
ATOM 3049 N N . GLY B 1 186 ? -3.213 -7.523 8.758 1 65.62 186 GLY B N 1
ATOM 3050 C CA . GLY B 1 186 ? -3.938 -7.719 7.516 1 65.62 186 GLY B CA 1
ATOM 3051 C C . GLY B 1 186 ? -5.27 -6.996 7.48 1 65.62 186 GLY B C 1
ATOM 3052 O O . GLY B 1 186 ? -5.375 -5.855 7.938 1 65.62 186 GLY B O 1
ATOM 3053 N N . LEU B 1 187 ? -6.398 -7.891 7.113 1 62.72 187 LEU B N 1
ATOM 3054 C CA . LEU B 1 187 ? -7.711 -7.344 6.777 1 62.72 187 LEU B CA 1
ATOM 3055 C C . LEU B 1 187 ? -8.398 -6.777 8.016 1 62.72 187 LEU B C 1
ATOM 3057 O O . LEU B 1 187 ? -8.711 -7.523 8.945 1 62.72 187 LEU B O 1
ATOM 3061 N N . LYS B 1 188 ? -8.148 -5.605 8.297 1 67.94 188 LYS B N 1
ATOM 3062 C CA . LYS B 1 188 ? -8.781 -4.898 9.406 1 67.94 188 LYS B CA 1
ATOM 3063 C C . LYS B 1 188 ? -9.742 -3.826 8.898 1 67.94 188 LYS B C 1
ATOM 3065 O O . LYS B 1 188 ? -9.445 -3.133 7.922 1 67.94 188 LYS B O 1
ATOM 3070 N N . GLU B 1 189 ? -10.969 -3.939 9.406 1 69.88 189 GLU B N 1
ATOM 3071 C CA . GLU B 1 189 ? -11.922 -2.859 9.148 1 69.88 189 GLU B CA 1
ATOM 3072 C C . GLU B 1 189 ? -11.758 -1.731 10.156 1 69.88 189 GLU B C 1
ATOM 3074 O O . GLU B 1 189 ? -12.086 -1.899 11.336 1 69.88 189 GLU B O 1
ATOM 3079 N N . TYR B 1 190 ? -11.234 -0.714 9.75 1 76.19 190 TYR B N 1
ATOM 3080 C CA . TYR B 1 190 ? -11.023 0.418 10.648 1 76.19 190 TYR B CA 1
ATOM 3081 C C . TYR B 1 190 ? -12.32 1.183 10.875 1 76.19 190 TYR B C 1
ATOM 3083 O O . TYR B 1 190 ? -13.133 1.332 9.961 1 76.19 190 TYR B O 1
ATOM 3091 N N . SER B 1 191 ? -12.477 1.705 12.055 1 72.69 191 SER B N 1
ATOM 3092 C CA . SER B 1 191 ? -13.695 2.402 12.445 1 72.69 191 SER B CA 1
ATOM 3093 C C . SER B 1 191 ? -13.844 3.719 11.688 1 72.69 191 SER B C 1
ATOM 3095 O O . SER B 1 191 ? -14.953 4.219 11.516 1 72.69 191 SER B O 1
ATOM 3097 N N . PHE B 1 192 ? -12.742 4.27 11.234 1 70.75 192 PHE B N 1
ATOM 3098 C CA . PHE B 1 192 ? -12.797 5.582 10.602 1 70.75 192 PHE B CA 1
ATOM 3099 C C . PHE B 1 192 ? -13.258 5.461 9.148 1 70.75 192 PHE B C 1
ATOM 3101 O O . PHE B 1 192 ? -13.531 6.469 8.5 1 70.75 192 PHE B O 1
ATOM 3108 N N . VAL B 1 193 ? -13.289 4.406 8.383 1 59.81 193 VAL B N 1
ATOM 3109 C CA . VAL B 1 193 ? -13.727 4.211 7.004 1 59.81 193 VAL B CA 1
ATOM 3110 C C . VAL B 1 193 ? -15.242 4.383 6.914 1 59.81 193 VAL B C 1
ATOM 3112 O O . VAL B 1 193 ? -15.75 4.934 5.934 1 59.81 193 VAL B O 1
ATOM 3115 N N . GLY B 1 194 ? -16.047 3.979 7.941 1 52.81 194 GLY B N 1
ATOM 3116 C CA . GLY B 1 194 ? -17.5 4.043 7.93 1 52.81 194 GLY B CA 1
ATOM 3117 C C . GLY B 1 194 ? -18.047 5.223 8.711 1 52.81 194 GLY B C 1
ATOM 3118 O O . GLY B 1 194 ? -19.234 5.547 8.602 1 52.81 194 GLY B O 1
ATOM 3119 N N . GLY B 1 195 ? -17.297 5.754 9.75 1 46.56 195 GLY B N 1
ATOM 3120 C CA . GLY B 1 195 ? -17.938 6.621 10.727 1 46.56 195 GLY B CA 1
ATOM 3121 C C . GLY B 1 195 ? -17.922 8.086 10.328 1 46.56 195 GLY B C 1
ATOM 3122 O O . GLY B 1 195 ? -17.078 8.508 9.531 1 46.56 195 GLY B O 1
ATOM 3123 N N . ASP B 1 196 ? -19 8.734 10.188 1 40.66 196 ASP B N 1
ATOM 3124 C CA . ASP B 1 196 ? -19.312 10.156 10.117 1 40.66 196 ASP B CA 1
ATOM 3125 C C . ASP B 1 196 ? -18.422 10.969 11.055 1 40.66 196 ASP B C 1
ATOM 3127 O O . ASP B 1 196 ? -18.609 12.172 11.219 1 40.66 196 ASP B O 1
ATOM 3131 N N . ASP B 1 197 ? -17.609 10.383 11.945 1 39.72 197 ASP B N 1
ATOM 3132 C CA . ASP B 1 197 ? -17.234 11.141 13.141 1 39.72 197 ASP B CA 1
ATOM 3133 C C . ASP B 1 197 ? -16.016 12.023 12.867 1 39.72 197 ASP B C 1
ATOM 3135 O O . ASP B 1 197 ? -15.039 11.984 13.617 1 39.72 197 ASP B O 1
ATOM 3139 N N . ASP B 1 198 ? -15.422 12.148 11.758 1 38.72 198 ASP B N 1
ATOM 3140 C CA . ASP B 1 198 ? -14.344 13.125 11.875 1 38.72 198 ASP B CA 1
ATOM 3141 C C . ASP B 1 198 ? -14.852 14.43 12.484 1 38.72 198 ASP B C 1
ATOM 3143 O O . ASP B 1 198 ? -15.781 15.047 11.953 1 38.72 198 ASP B O 1
ATOM 3147 N N . PRO B 1 199 ? -14.688 14.648 13.805 1 36.72 199 PRO B N 1
ATOM 3148 C CA . PRO B 1 199 ? -15.07 15.984 14.25 1 36.72 199 PRO B CA 1
ATOM 3149 C C . PRO B 1 199 ? -14.469 17.094 13.383 1 36.72 199 PRO B C 1
ATOM 3151 O O . PRO B 1 199 ? -13.297 17.016 13 1 36.72 199 PRO B O 1
ATOM 3154 N N . GLU B 1 200 ? -15.195 17.734 12.43 1 31.95 200 GLU B N 1
ATOM 3155 C CA . GLU B 1 200 ? -14.812 19.047 11.938 1 31.95 200 GLU B CA 1
ATOM 3156 C C . GLU B 1 200 ? -14.117 19.875 13.023 1 31.95 200 GLU B C 1
ATOM 3158 O O . GLU B 1 200 ? -14.523 19.844 14.188 1 31.95 200 GLU B O 1
#

Secondary structure (DSSP, 8-state):
--HHHHHHHHHHHHHHHHHHH---SS--TT--S-HHHHHHHHHHHHHHHHHHHHHHHHHHHHHHHTT-HHHHHHHHHHHHHHHHHHHHHHHHHHHHHHHHHHTT--EEEEEE-TT--HHHHHHHHHHHHHHHTT-TTEEEEEEE----TT-TT--HHHHHHHHHHHHTT-EEEEEETTEEEEE--SS---HHHH-S----/--HHHHHHHHHHHHHHHHHHH---SS--TT--S-HHHHHHHHHHHHHHHHHHHHHHHHHHHHHHHTT-HHHHHHHHHHHHHHHHHHHHHHHHHHHHHHHHHHTT--EEEEEE-TT--HHHHHHHHHHHHHHHTT-TTEEEEEEE----TT-TT--HHHHHHHHHHHHTT-EEEEEETTEEEEE--SS---HHHH-S----

InterPro domains:
  IPR002625 Smr domain [PS50828] (111-185)
  IPR002625 Smr domain [SM00463] (108-185)
  IPR013899 Domain of unknown function DUF1771 [PF08590] (39-102)
  IPR013899 Domain of unknown function DUF1771 [SM01162] (38-103)
  IPR036063 Smr domain superfamily [G3DSA:3.30.1370.110] (86-185)
  IPR036063 Smr domain superfamily [SSF160443] (110-184)
  IPR055319 At5g58720-like [PTHR47676] (1-200)

Foldseek 3Di:
DPLLVLLLVLVVVVVVLCVLQVPDPPLVPPPPDDLVVLLCVLLVQLVVLLVQLVVLQVVLVVCVVVVNPVVSVVSNVVSVVSVVVSVVSVSRSVSSNVCVVLVPVAAEAEDECAPPDQVVSVSVVVNVLSNCLSVVSHFKYKYFHDCAPVGFPPHPNNVSVVVQCVQQVWDWDDPDSGMIMTTRRHNGDGPVNPDPPPPD/DPLLVLLLVLVVVVVVLCVLQVPDPPLVPPPPDDLVVLLCVLLVQLVVLLVQLVVLQVVLVVCVVVVNPVVSVVSNVVSVVSVVVSVVSVSRSVNSSVCVVLVPVAAEAEDECAPPDQVVSVSVVVNVLSNCLSVQSHFKYKYFHDCAPVGFQPHPNNVSVVVQCVQFVWDWDDPDSGMIMTTRRHNGDGPSNPDPPPPD

Organism: Iris pallida (NCBI:txid29817)

pLDDT: mean 79.89, std 20.22, range [31.95, 98.12]

Nearest PDB structures (foldseek):
  5t8l-assembly1_A  TM=7.359E-01  e=7.064E+00  Saccharomyces cerevisiae S288C
  6tz5-assembly1_AA  TM=3.532E-01  e=3.371E+00  Homo sapiens
  8tsb-assembly1_B  TM=3.739E-01  e=3.998E+00  Homo sapiens
  6e8g-assembly1_T  TM=3.529E-01  e=7.478E+00  Homo sapiens
  8fih-assembly1_C  TM=5.688E-01  e=2.390E+00  synthetic construct